Protein AF-0000000077474160 (afdb_homodimer)

InterPro domains:
  IPR011576 Pyridoxamine 5'-phosphate oxidase, N-terminal [PF01243] (9-134)
  IPR012349 FMN-binding split barrel [G3DSA:2.30.110.10] (3-133)

Organism: Curvularia clavata (NCBI:txid95742)

Structure (mmCIF, N/CA/C/O backbone):
data_AF-0000000077474160-model_v1
#
loop_
_entity.id
_entity.type
_entity.pdbx_description
1 polymer "Pyridoxamine 5'-phosphate oxidase N-terminal domain-containing protein"
#
loop_
_atom_site.group_PDB
_atom_site.id
_atom_site.type_symbol
_atom_site.label_atom_id
_atom_site.label_alt_id
_atom_site.label_comp_id
_atom_site.label_asym_id
_atom_site.label_entity_id
_atom_site.label_seq_id
_atom_site.pdbx_PDB_ins_code
_atom_site.Cartn_x
_atom_site.Cartn_y
_atom_site.Cartn_z
_atom_site.occupancy
_atom_site.B_iso_or_equiv
_atom_site.auth_seq_id
_atom_site.auth_comp_id
_atom_site.auth_asym_id
_atom_site.auth_atom_id
_atom_site.pdbx_PDB_model_num
ATOM 1 N N . MET A 1 1 ? 7.645 19 -8.789 1 63.34 1 MET A N 1
ATOM 2 C CA . MET A 1 1 ? 6.227 18.875 -8.461 1 63.34 1 MET A CA 1
ATOM 3 C C . MET A 1 1 ? 5.629 17.625 -9.086 1 63.34 1 MET A C 1
ATOM 5 O O . MET A 1 1 ? 6.117 17.141 -10.109 1 63.34 1 MET A O 1
ATOM 9 N N . GLY A 1 2 ? 4.809 16.859 -8.352 1 84.44 2 GLY A N 1
ATOM 10 C CA . GLY A 1 2 ? 4.121 15.688 -8.875 1 84.44 2 GLY A CA 1
ATOM 11 C C . GLY A 1 2 ? 3.24 16 -10.07 1 84.44 2 GLY A C 1
ATOM 12 O O . GLY A 1 2 ? 2.713 17.109 -10.18 1 84.44 2 GLY A O 1
ATOM 13 N N . VAL A 1 3 ? 3.27 15.289 -11.133 1 92.38 3 VAL A N 1
ATOM 14 C CA . VAL A 1 3 ? 2.432 15.414 -12.32 1 92.38 3 VAL A CA 1
ATOM 15 C C . VAL A 1 3 ? 1.551 14.172 -12.461 1 92.38 3 VAL A C 1
ATOM 17 O O . VAL A 1 3 ? 1.982 13.055 -12.156 1 92.38 3 VAL A O 1
ATOM 20 N N . TYR A 1 4 ? 0.297 14.391 -12.93 1 96.75 4 TYR A N 1
ATOM 21 C CA . TYR A 1 4 ? -0.654 13.305 -13.141 1 96.75 4 TYR A CA 1
ATOM 22 C C . TYR A 1 4 ? -1.046 13.203 -14.609 1 96.75 4 TYR A C 1
ATOM 24 O O . TYR A 1 4 ? -1.162 14.219 -15.305 1 96.75 4 TYR A O 1
ATOM 32 N N . TYR A 1 5 ? -1.288 12.016 -15.039 1 97.38 5 TYR A N 1
ATOM 33 C CA . TYR A 1 5 ? -1.675 11.656 -16.406 1 97.38 5 TYR A CA 1
ATOM 34 C C . TYR A 1 5 ? -2.816 10.648 -16.406 1 97.38 5 TYR A C 1
ATOM 36 O O . TYR A 1 5 ? -2.945 9.852 -15.469 1 97.38 5 TYR A O 1
ATOM 44 N N . GLU A 1 6 ? -3.598 10.625 -17.5 1 97.44 6 GLU A N 1
ATOM 45 C CA . GLU A 1 6 ? -4.648 9.617 -17.625 1 97.44 6 GLU A CA 1
ATOM 46 C C . GLU A 1 6 ? -4.078 8.289 -18.125 1 97.44 6 GLU A C 1
ATOM 48 O O . GLU A 1 6 ? -4.754 7.262 -18.062 1 97.44 6 GLU A O 1
ATOM 53 N N . THR A 1 7 ? -2.859 8.414 -18.672 1 98.31 7 THR A N 1
ATOM 54 C CA . THR A 1 7 ? -2.158 7.254 -19.203 1 98.31 7 THR A CA 1
ATOM 55 C C . THR A 1 7 ? -0.722 7.203 -18.688 1 98.31 7 THR A C 1
ATOM 57 O O . THR A 1 7 ? -0.25 8.148 -18.062 1 98.31 7 THR A O 1
ATOM 60 N N . ILE A 1 8 ? -0.056 6.07 -18.906 1 98.69 8 ILE A N 1
ATOM 61 C CA . ILE A 1 8 ? 1.376 6.012 -18.625 1 98.69 8 ILE A CA 1
ATOM 62 C C . ILE A 1 8 ? 2.139 6.758 -19.719 1 98.69 8 ILE A C 1
ATOM 64 O O . ILE A 1 8 ? 2.143 6.336 -20.891 1 98.69 8 ILE A O 1
ATOM 68 N N . PRO A 1 9 ? 2.809 7.816 -19.375 1 97.88 9 PRO A N 1
ATOM 69 C CA . PRO A 1 9 ? 3.566 8.531 -20.406 1 97.88 9 PRO A CA 1
ATOM 70 C C . PRO A 1 9 ? 4.742 7.723 -20.938 1 97.88 9 PRO A C 1
ATOM 72 O O . PRO A 1 9 ? 5.406 7.012 -20.188 1 97.88 9 PRO A O 1
ATOM 75 N N . ASP A 1 10 ? 5.012 7.93 -22.203 1 97.62 10 ASP A N 1
ATOM 76 C CA . ASP A 1 10 ? 6.133 7.246 -22.844 1 97.62 10 ASP A CA 1
ATOM 77 C C . ASP A 1 10 ? 7.445 7.547 -22.125 1 97.62 10 ASP A C 1
ATOM 79 O O . ASP A 1 10 ? 8.328 6.691 -22.047 1 97.62 10 ASP A O 1
ATOM 83 N N . SER A 1 11 ? 7.539 8.711 -21.641 1 96.88 11 SER A N 1
ATOM 84 C CA . SER A 1 11 ? 8.766 9.18 -21 1 96.88 11 SER A CA 1
ATOM 85 C C . SER A 1 11 ? 9.07 8.383 -19.734 1 96.88 11 SER A C 1
ATOM 87 O O . SER A 1 11 ? 10.203 8.398 -19.234 1 96.88 11 SER A O 1
ATOM 89 N N . LEU A 1 12 ? 8.062 7.652 -19.219 1 98.06 12 LEU A N 1
ATOM 90 C CA . LEU A 1 12 ? 8.25 6.934 -17.953 1 98.06 12 LEU A CA 1
ATOM 91 C C . LEU A 1 12 ? 8.523 5.457 -18.203 1 98.06 12 LEU A C 1
ATOM 93 O O . LEU A 1 12 ? 8.977 4.738 -17.312 1 98.06 12 LEU A O 1
ATOM 97 N N . VAL A 1 13 ? 8.219 4.949 -19.375 1 98.62 13 VAL A N 1
ATOM 98 C CA . VAL A 1 13 ? 8.188 3.518 -19.656 1 98.62 13 VAL A CA 1
ATOM 99 C C . VAL A 1 13 ? 9.586 2.924 -19.453 1 98.62 13 VAL A C 1
ATOM 101 O O . VAL A 1 13 ? 9.742 1.913 -18.766 1 98.62 13 VAL A O 1
ATOM 104 N N . SER A 1 14 ? 10.625 3.531 -20.047 1 98.19 14 SER A N 1
ATOM 105 C CA . SER A 1 14 ? 11.984 3.012 -19.922 1 98.19 14 SER A CA 1
ATOM 106 C C . SER A 1 14 ? 12.445 3.002 -18.469 1 98.19 14 SER A C 1
ATOM 108 O O . SER A 1 14 ? 13.125 2.072 -18.047 1 98.19 14 SER A O 1
ATOM 110 N N . TRP A 1 15 ? 12.141 4.051 -17.75 1 98.31 15 TRP A N 1
ATOM 111 C CA . TRP A 1 15 ? 12.516 4.125 -16.344 1 98.31 15 TRP A CA 1
ATOM 112 C C . TRP A 1 15 ? 11.82 3.031 -15.539 1 98.31 15 TRP A C 1
ATOM 114 O O . TRP A 1 15 ? 12.445 2.371 -14.711 1 98.31 15 TRP A O 1
ATOM 124 N N . ILE A 1 16 ? 10.531 2.822 -15.789 1 98.69 16 ILE A N 1
ATOM 125 C CA . ILE A 1 16 ? 9.766 1.776 -15.125 1 98.69 16 ILE A CA 1
ATOM 126 C C . ILE A 1 16 ? 10.422 0.42 -15.359 1 98.69 16 ILE A C 1
ATOM 128 O O . ILE A 1 16 ? 10.656 -0.34 -14.422 1 98.69 16 ILE A O 1
ATOM 132 N N . HIS A 1 17 ? 10.797 0.172 -16.547 1 98.44 17 HIS A N 1
ATOM 133 C CA . HIS A 1 17 ? 11.352 -1.12 -16.938 1 98.44 17 HIS A CA 1
ATOM 134 C C . HIS A 1 17 ? 12.727 -1.331 -16.312 1 98.44 17 HIS A C 1
ATOM 136 O O . HIS A 1 17 ? 13.203 -2.465 -16.219 1 98.44 17 HIS A O 1
ATOM 142 N N . SER A 1 18 ? 13.375 -0.282 -15.914 1 98.25 18 SER A N 1
ATOM 143 C CA . SER A 1 18 ? 14.719 -0.383 -15.375 1 98.25 18 SER A CA 1
ATOM 144 C C . SER A 1 18 ? 14.695 -0.712 -13.883 1 98.25 18 SER A C 1
ATOM 146 O O . SER A 1 18 ? 15.734 -1.014 -13.289 1 98.25 18 SER A O 1
ATOM 148 N N . GLN A 1 19 ? 13.539 -0.617 -13.273 1 98.44 19 GLN A N 1
ATOM 149 C CA . GLN A 1 19 ? 13.445 -0.897 -11.844 1 98.44 19 GLN A CA 1
ATOM 150 C C . GLN A 1 19 ? 13.539 -2.396 -11.57 1 98.44 19 GLN A C 1
ATOM 152 O O . GLN A 1 19 ? 13.25 -3.213 -12.453 1 98.44 19 GLN A O 1
ATOM 157 N N . HIS A 1 20 ? 13.922 -2.754 -10.289 1 98.44 20 HIS A N 1
ATOM 158 C CA . HIS A 1 20 ? 14.164 -4.152 -9.961 1 98.44 20 HIS A CA 1
ATOM 159 C C . HIS A 1 20 ? 13.078 -4.695 -9.031 1 98.44 20 HIS A C 1
ATOM 161 O O . HIS A 1 20 ? 13.094 -5.875 -8.68 1 98.44 20 HIS A O 1
ATOM 167 N N . MET A 1 21 ? 12.219 -3.779 -8.633 1 98.38 21 MET A N 1
ATOM 168 C CA . MET A 1 21 ? 11.086 -4.137 -7.781 1 98.38 21 MET A CA 1
ATOM 169 C C . MET A 1 21 ? 10.031 -3.033 -7.789 1 98.38 21 MET A C 1
ATOM 171 O O . MET A 1 21 ? 10.289 -1.925 -8.266 1 98.38 21 MET A O 1
ATOM 175 N N . PHE A 1 22 ? 8.922 -3.307 -7.332 1 98.75 22 PHE A N 1
ATOM 176 C CA . PHE A 1 22 ? 7.809 -2.377 -7.152 1 98.75 22 PHE A CA 1
ATOM 177 C C . PHE A 1 22 ? 6.879 -2.855 -6.043 1 98.75 22 PHE A C 1
ATOM 179 O O . PHE A 1 22 ? 7.129 -3.887 -5.418 1 98.75 22 PHE A O 1
ATOM 186 N N . TRP A 1 23 ? 5.887 -2.057 -5.688 1 98.81 23 TRP A N 1
ATOM 187 C CA . TRP A 1 23 ? 4.941 -2.373 -4.625 1 98.81 23 TRP A CA 1
ATOM 188 C C . TRP A 1 23 ? 3.506 -2.301 -5.133 1 98.81 23 TRP A C 1
ATOM 190 O O . TRP A 1 23 ? 3.17 -1.431 -5.941 1 98.81 23 TRP A O 1
ATOM 200 N N . VAL A 1 24 ? 2.713 -3.188 -4.656 1 98.88 24 VAL A N 1
ATOM 201 C CA . VAL A 1 24 ? 1.302 -3.248 -5.02 1 98.88 24 VAL A CA 1
ATOM 202 C C . VAL A 1 24 ? 0.438 -3.004 -3.785 1 98.88 24 VAL A C 1
ATOM 204 O O . VAL A 1 24 ? 0.653 -3.619 -2.738 1 98.88 24 VAL A O 1
ATOM 207 N N . GLY A 1 25 ? -0.486 -2.068 -3.895 1 98.88 25 GLY A N 1
ATOM 208 C CA . GLY A 1 25 ? -1.476 -1.815 -2.859 1 98.88 25 GLY A CA 1
ATOM 209 C C . GLY A 1 25 ? -2.889 -2.168 -3.287 1 98.88 25 GLY A C 1
ATOM 210 O O . GLY A 1 25 ? -3.287 -1.892 -4.418 1 98.88 25 GLY A O 1
ATOM 211 N N . THR A 1 26 ? -3.633 -2.834 -2.426 1 98.94 26 THR A N 1
ATOM 212 C CA . THR A 1 26 ? -5.047 -3.148 -2.607 1 98.94 26 THR A CA 1
ATOM 213 C C . THR A 1 26 ? -5.793 -3.074 -1.277 1 98.94 26 THR A C 1
ATOM 215 O O . THR A 1 26 ? -5.172 -2.959 -0.218 1 98.94 26 THR A O 1
ATOM 218 N N . ALA A 1 27 ? -7.098 -3.09 -1.37 1 98.81 27 ALA A N 1
ATOM 219 C CA . ALA A 1 27 ? -7.918 -3.066 -0.161 1 98.81 27 ALA A CA 1
ATOM 220 C C . ALA A 1 27 ? -9.297 -3.67 -0.42 1 98.81 27 ALA A C 1
ATOM 222 O O . ALA A 1 27 ? -9.852 -3.52 -1.51 1 98.81 27 ALA A O 1
ATOM 223 N N . PRO A 1 28 ? -9.844 -4.383 0.612 1 98.44 28 PRO A N 1
ATOM 224 C CA . PRO A 1 28 ? -11.25 -4.758 0.493 1 98.44 28 PRO A CA 1
ATOM 225 C C . PRO A 1 28 ? -12.188 -3.549 0.463 1 98.44 28 PRO A C 1
ATOM 227 O O . PRO A 1 28 ? -11.797 -2.455 0.88 1 98.44 28 PRO A O 1
ATOM 230 N N . LEU A 1 29 ? -13.359 -3.762 0.019 1 96.81 29 LEU A N 1
ATOM 231 C CA . LEU A 1 29 ? -14.367 -2.709 0.01 1 96.81 29 LEU A CA 1
ATOM 232 C C . LEU A 1 29 ? -14.828 -2.383 1.428 1 96.81 29 LEU A C 1
ATOM 234 O O . LEU A 1 29 ? -15.148 -1.23 1.731 1 96.81 29 LEU A O 1
ATOM 238 N N . SER A 1 30 ? -14.836 -3.402 2.275 1 95.44 30 SER A N 1
ATOM 239 C CA . SER A 1 30 ? -15.297 -3.209 3.646 1 95.44 30 SER A CA 1
ATOM 240 C C . SER A 1 30 ? -14.398 -2.234 4.398 1 95.44 30 SER A C 1
ATOM 242 O O . SER A 1 30 ? -13.172 -2.367 4.375 1 95.44 30 SER A O 1
ATOM 244 N N . GLY A 1 31 ? -14.977 -1.292 5.082 1 94.69 31 GLY A N 1
ATOM 245 C CA . GLY A 1 31 ? -14.234 -0.353 5.906 1 94.69 31 GLY A CA 1
ATOM 246 C C . GLY A 1 31 ? -13.539 -1.014 7.078 1 94.69 31 GLY A C 1
ATOM 247 O O . GLY A 1 31 ? -12.664 -0.408 7.711 1 94.69 31 GLY A O 1
ATOM 248 N N . GLN A 1 32 ? -13.844 -2.244 7.332 1 94.31 32 GLN A N 1
ATOM 249 C CA . GLN A 1 32 ? -13.219 -2.986 8.422 1 94.31 32 GLN A CA 1
ATOM 250 C C . GLN A 1 32 ? -12.117 -3.908 7.891 1 94.31 32 GLN A C 1
ATOM 252 O O . GLN A 1 32 ? -11.43 -4.566 8.672 1 94.31 32 GLN A O 1
ATOM 257 N N . GLY A 1 33 ? -12.07 -3.988 6.598 1 97.19 33 GLY A N 1
ATOM 258 C CA . GLY A 1 33 ? -11.031 -4.812 5.996 1 97.19 33 GLY A CA 1
ATOM 259 C C . GLY A 1 33 ? -9.641 -4.211 6.121 1 97.19 33 GLY A C 1
ATOM 260 O O . GLY A 1 33 ? -9.5 -3.039 6.48 1 97.19 33 GLY A O 1
ATOM 261 N N . HIS A 1 34 ? -8.648 -4.957 5.801 1 98.62 34 HIS A N 1
ATOM 262 C CA . HIS A 1 34 ? -7.27 -4.535 6.031 1 98.62 34 HIS A CA 1
ATOM 263 C C . HIS A 1 34 ? -6.582 -4.164 4.723 1 98.62 34 HIS A C 1
ATOM 265 O O . HIS A 1 34 ? -6.684 -4.895 3.734 1 98.62 34 HIS A O 1
ATOM 271 N N . ILE A 1 35 ? -5.84 -3.043 4.785 1 98.81 35 ILE A N 1
ATOM 272 C CA . ILE A 1 35 ? -5.062 -2.57 3.645 1 98.81 35 ILE A CA 1
ATOM 273 C C . ILE A 1 35 ? -3.922 -3.543 3.357 1 98.81 35 ILE A C 1
ATOM 275 O O . ILE A 1 35 ? -3.277 -4.043 4.281 1 98.81 35 ILE A O 1
ATOM 279 N N . ASN A 1 36 ? -3.693 -3.785 2.064 1 98.69 36 ASN A N 1
ATOM 280 C CA . ASN A 1 36 ? -2.598 -4.652 1.648 1 98.69 36 ASN A CA 1
ATOM 281 C C . ASN A 1 36 ? -1.502 -3.871 0.932 1 98.69 36 ASN A C 1
ATOM 283 O O . ASN A 1 36 ? -1.79 -3.037 0.071 1 98.69 36 ASN A O 1
ATOM 287 N N . ILE A 1 37 ? -0.268 -4.066 1.293 1 98.75 37 ILE A N 1
ATOM 288 C CA . ILE A 1 37 ? 0.912 -3.682 0.525 1 98.75 37 ILE A CA 1
ATOM 289 C C . ILE A 1 37 ? 1.779 -4.91 0.261 1 98.75 37 ILE A C 1
ATOM 291 O O . ILE A 1 37 ? 2.117 -5.652 1.188 1 98.75 37 ILE A O 1
ATOM 295 N N . SER A 1 38 ? 2.168 -5.102 -0.943 1 98 38 SER A N 1
ATOM 296 C CA . SER A 1 38 ? 2.975 -6.254 -1.322 1 98 38 SER A CA 1
ATOM 297 C C . SER A 1 38 ? 4.168 -5.84 -2.178 1 98 38 SER A C 1
ATOM 299 O O . SER A 1 38 ? 3.994 -5.277 -3.262 1 98 38 SER A O 1
ATOM 301 N N . PRO A 1 39 ? 5.336 -6.152 -1.706 1 97.81 39 PRO A N 1
ATOM 302 C CA . PRO A 1 39 ? 6.496 -5.914 -2.564 1 97.81 39 PRO A CA 1
ATOM 303 C C . PRO A 1 39 ? 6.684 -7.004 -3.619 1 97.81 39 PRO A C 1
ATOM 305 O O . PRO A 1 39 ? 6.457 -8.188 -3.34 1 97.81 39 PRO A O 1
ATOM 308 N N . LYS A 1 40 ? 6.992 -6.594 -4.809 1 97.19 40 LYS A N 1
ATOM 309 C CA . LYS A 1 40 ? 7.25 -7.492 -5.934 1 97.19 40 LYS A CA 1
ATOM 310 C C . LYS A 1 40 ? 8.672 -7.316 -6.461 1 97.19 40 LYS A C 1
ATOM 312 O O . LYS A 1 40 ? 9.031 -6.242 -6.945 1 97.19 40 LYS A O 1
ATOM 317 N N . GLY A 1 41 ? 9.438 -8.367 -6.336 1 96.44 41 GLY A N 1
ATOM 318 C CA . GLY A 1 41 ? 10.773 -8.336 -6.895 1 96.44 41 GLY A CA 1
ATOM 319 C C . GLY A 1 41 ? 10.891 -9.07 -8.219 1 96.44 41 GLY A C 1
ATOM 320 O O . GLY A 1 41 ? 10.094 -9.961 -8.508 1 96.44 41 GLY A O 1
ATOM 321 N N . GLY A 1 42 ? 11.922 -8.68 -9.016 1 94.75 42 GLY A N 1
ATOM 322 C CA . GLY A 1 42 ? 12.148 -9.297 -10.312 1 94.75 42 GLY A CA 1
ATOM 323 C C . GLY A 1 42 ? 11.797 -8.398 -11.477 1 94.75 42 GLY A C 1
ATOM 324 O O . GLY A 1 42 ? 11.484 -7.215 -11.281 1 94.75 42 GLY A O 1
ATOM 325 N N . GLN A 1 43 ? 11.797 -8.938 -12.672 1 93.69 43 GLN A N 1
ATOM 326 C CA . GLN A 1 43 ? 11.633 -8.125 -13.875 1 93.69 43 GLN A CA 1
ATOM 327 C C . GLN A 1 43 ? 10.445 -8.602 -14.703 1 93.69 43 GLN A C 1
ATOM 329 O O . GLN A 1 43 ? 10.305 -8.234 -15.867 1 93.69 43 GLN A O 1
ATOM 334 N N . GLN A 1 44 ? 9.664 -9.391 -14.109 1 94.88 44 GLN A N 1
ATOM 335 C CA . GLN A 1 44 ? 8.523 -9.93 -14.844 1 94.88 44 GLN A CA 1
ATOM 336 C C . GLN A 1 44 ? 7.32 -8.992 -14.742 1 94.88 44 GLN A C 1
ATOM 338 O O . GLN A 1 44 ? 6.285 -9.367 -14.188 1 94.88 44 GLN A O 1
ATOM 343 N N . PHE A 1 45 ? 7.438 -7.848 -15.289 1 98.06 45 PHE A N 1
ATOM 344 C CA . PHE A 1 45 ? 6.41 -6.82 -15.406 1 98.06 45 PHE A CA 1
ATOM 345 C C . PHE A 1 45 ? 6.668 -5.93 -16.609 1 98.06 45 PHE A C 1
ATOM 347 O O . PHE A 1 45 ? 7.742 -5.992 -17.219 1 98.06 45 PHE A O 1
ATOM 354 N N . GLY A 1 46 ? 5.598 -5.145 -16.922 1 98.25 46 GLY A N 1
ATOM 355 C CA . GLY A 1 46 ? 5.852 -4.234 -18.031 1 98.25 46 GLY A CA 1
ATOM 356 C C . GLY A 1 46 ? 4.633 -3.422 -18.422 1 98.25 46 GLY A C 1
ATOM 357 O O . GLY A 1 46 ? 3.539 -3.635 -17.891 1 98.25 46 GLY A O 1
ATOM 358 N N . VAL A 1 47 ? 4.934 -2.471 -19.266 1 98.62 47 VAL A N 1
ATOM 359 C CA . VAL A 1 47 ? 3.924 -1.642 -19.922 1 98.62 47 VAL A CA 1
ATOM 360 C C . VAL A 1 47 ? 3.693 -2.131 -21.344 1 98.62 47 VAL A C 1
ATOM 362 O O . VAL A 1 47 ? 4.609 -2.111 -22.172 1 98.62 47 VAL A O 1
ATOM 365 N N . ILE A 1 48 ? 2.492 -2.611 -21.625 1 97.31 48 ILE A N 1
ATOM 366 C CA . ILE A 1 48 ? 2.152 -3.129 -22.953 1 97.31 48 ILE A CA 1
ATOM 367 C C . ILE A 1 48 ? 1.775 -1.977 -23.875 1 97.31 48 ILE A C 1
ATOM 369 O O . ILE A 1 48 ? 2.191 -1.942 -25.031 1 97.31 48 ILE A O 1
ATOM 373 N N . ASP A 1 49 ? 0.977 -1.09 -23.406 1 97.56 49 ASP A N 1
ATOM 374 C CA . ASP A 1 49 ? 0.582 0.169 -24.031 1 97.56 49 ASP A CA 1
ATOM 375 C C . ASP A 1 49 ? 0.243 1.222 -22.984 1 97.56 49 ASP A C 1
ATOM 377 O O . ASP A 1 49 ? 0.367 0.97 -21.781 1 97.56 49 ASP A O 1
ATOM 381 N N . GLU A 1 50 ? -0.178 2.363 -23.375 1 98.12 50 GLU A N 1
ATOM 382 C CA . GLU A 1 50 ? -0.266 3.506 -22.469 1 98.12 50 GLU A CA 1
ATOM 383 C C . GLU A 1 50 ? -1.343 3.291 -21.422 1 98.12 50 GLU A C 1
ATOM 385 O O . GLU A 1 50 ? -1.411 4.031 -20.438 1 98.12 50 GLU A O 1
ATOM 390 N N . ARG A 1 51 ? -2.189 2.232 -21.516 1 98.62 51 ARG A N 1
ATOM 391 C CA . ARG A 1 51 ? -3.273 2.008 -20.562 1 98.62 51 ARG A CA 1
ATOM 392 C C . ARG A 1 51 ? -3.207 0.6 -19.969 1 98.62 51 ARG A C 1
ATOM 394 O O . ARG A 1 51 ? -4.156 0.142 -19.344 1 98.62 51 ARG A O 1
ATOM 401 N N . THR A 1 52 ? -2.131 -0.107 -20.219 1 98.75 52 THR A N 1
ATOM 402 C CA . THR A 1 52 ? -2.064 -1.487 -19.75 1 98.75 52 THR A CA 1
ATOM 403 C C . THR A 1 52 ? -0.712 -1.774 -19.109 1 98.75 52 THR A C 1
ATOM 405 O O . THR A 1 52 ? 0.322 -1.735 -19.766 1 98.75 52 THR A O 1
ATOM 408 N N . PHE A 1 53 ? -0.685 -1.986 -17.891 1 98.88 53 PHE A N 1
ATOM 409 C CA . PHE A 1 53 ? 0.447 -2.506 -17.141 1 98.88 53 PHE A CA 1
ATOM 410 C C . PHE A 1 53 ? 0.201 -3.951 -16.719 1 98.88 53 PHE A C 1
ATOM 412 O O . PHE A 1 53 ? -0.943 -4.348 -16.484 1 98.88 53 PHE A O 1
ATOM 419 N N . TRP A 1 54 ? 1.219 -4.758 -16.688 1 98.88 54 TRP A N 1
ATOM 420 C CA . TRP A 1 54 ? 1.082 -6.137 -16.219 1 98.88 54 TRP A CA 1
ATOM 421 C C . TRP A 1 54 ? 2.25 -6.531 -15.328 1 98.88 54 TRP A C 1
ATOM 423 O O . TRP A 1 54 ? 3.328 -5.934 -15.406 1 98.88 54 TRP A O 1
ATOM 433 N N . TYR A 1 55 ? 2.057 -7.5 -14.422 1 98.56 55 TYR A N 1
ATOM 434 C CA . TYR A 1 55 ? 3.145 -8.141 -13.688 1 98.56 55 TYR A CA 1
ATOM 435 C C . TYR A 1 55 ? 2.809 -9.586 -13.367 1 98.56 55 TYR A C 1
ATOM 437 O O . TYR A 1 55 ? 1.635 -9.969 -13.328 1 98.56 55 TYR A O 1
ATOM 445 N N . MET A 1 56 ? 3.826 -10.359 -13.195 1 97.31 56 MET A N 1
ATOM 446 C CA . MET A 1 56 ? 3.672 -11.75 -12.789 1 97.31 56 MET A CA 1
ATOM 447 C C . MET A 1 56 ? 3.527 -11.859 -11.273 1 97.31 56 MET A C 1
ATOM 449 O O . MET A 1 56 ? 4.367 -11.352 -10.531 1 97.31 56 MET A O 1
ATOM 453 N N . ASP A 1 57 ? 2.422 -12.438 -10.828 1 96.88 57 ASP A N 1
ATOM 454 C CA . ASP A 1 57 ? 2.217 -12.734 -9.414 1 96.88 57 ASP A CA 1
ATOM 455 C C . ASP A 1 57 ? 2.738 -14.125 -9.062 1 96.88 57 ASP A C 1
ATOM 457 O O . ASP A 1 57 ? 2.105 -15.133 -9.391 1 96.88 57 ASP A O 1
ATOM 461 N N . MET A 1 58 ? 3.818 -14.125 -8.32 1 94 58 MET A N 1
ATOM 462 C CA . MET A 1 58 ? 4.418 -15.391 -7.902 1 94 58 MET A CA 1
ATOM 463 C C . MET A 1 58 ? 3.725 -15.93 -6.656 1 94 58 MET A C 1
ATOM 465 O O . MET A 1 58 ? 3.084 -15.18 -5.922 1 94 58 MET A O 1
ATOM 469 N N . THR A 1 59 ? 3.861 -17.203 -6.52 1 93.25 59 THR A N 1
ATOM 470 C CA . THR A 1 59 ? 3.273 -17.828 -5.344 1 93.25 59 THR A CA 1
ATOM 471 C C . THR A 1 59 ? 3.947 -17.344 -4.066 1 93.25 59 THR A C 1
ATOM 473 O O . THR A 1 59 ? 5.172 -17.234 -4.012 1 93.25 59 THR A O 1
ATOM 476 N N . GLY A 1 60 ? 3.152 -16.938 -3.131 1 87.69 60 GLY A N 1
ATOM 477 C CA . GLY A 1 60 ? 3.619 -16.547 -1.811 1 87.69 60 GLY A CA 1
ATOM 478 C C . GLY A 1 60 ? 2.689 -16.984 -0.694 1 87.69 60 GLY A C 1
ATOM 479 O O . GLY A 1 60 ? 1.801 -17.812 -0.908 1 87.69 60 GLY A O 1
ATOM 480 N N . SER A 1 61 ? 3.012 -16.5 0.483 1 85.38 61 SER A N 1
ATOM 481 C CA . SER A 1 61 ? 2.254 -16.906 1.662 1 85.38 61 SER A CA 1
ATOM 482 C C . SER A 1 61 ? 0.903 -16.203 1.722 1 85.38 61 SER A C 1
ATOM 484 O O . SER A 1 61 ? -0.055 -16.734 2.287 1 85.38 61 SER A O 1
ATOM 486 N N . GLY A 1 62 ? 0.771 -15.062 1.214 1 90.94 62 GLY A N 1
ATOM 487 C CA . GLY A 1 62 ? -0.479 -14.312 1.23 1 90.94 62 GLY A CA 1
ATOM 488 C C . GLY A 1 62 ? -1.154 -14.258 -0.126 1 90.94 62 GLY A C 1
ATOM 489 O O . GLY A 1 62 ? -0.544 -14.586 -1.146 1 90.94 62 GLY A O 1
ATOM 490 N N . VAL A 1 63 ? -2.43 -13.867 -0.136 1 96.81 63 VAL A N 1
ATOM 491 C CA . VAL A 1 63 ? -3.201 -13.844 -1.374 1 96.81 63 VAL A CA 1
ATOM 492 C C . VAL A 1 63 ? -4.102 -12.609 -1.397 1 96.81 63 VAL A C 1
ATOM 494 O O . VAL A 1 63 ? -5.129 -12.594 -2.076 1 96.81 63 VAL A O 1
ATOM 497 N N . GLU A 1 64 ? -3.719 -11.594 -0.69 1 98.06 64 GLU A N 1
ATOM 498 C CA . GLU A 1 64 ? -4.574 -10.43 -0.467 1 98.06 64 GLU A CA 1
ATOM 499 C C . GLU A 1 64 ? -4.93 -9.742 -1.782 1 98.06 64 GLU A C 1
ATOM 501 O O . GLU A 1 64 ? -6.09 -9.406 -2.02 1 98.06 64 GLU A O 1
ATOM 506 N N . THR A 1 65 ? -3.947 -9.547 -2.682 1 98.69 65 THR A N 1
ATOM 507 C CA . THR A 1 65 ? -4.203 -8.844 -3.938 1 98.69 65 THR A CA 1
ATOM 508 C C . THR A 1 65 ? -5.258 -9.578 -4.758 1 98.69 65 THR A C 1
ATOM 510 O O . THR A 1 65 ? -6.242 -8.977 -5.191 1 98.69 65 THR A O 1
ATOM 513 N N . HIS A 1 66 ? -5.113 -10.898 -4.906 1 98.44 66 HIS A N 1
ATOM 514 C CA . HIS A 1 66 ? -6.105 -11.688 -5.629 1 98.44 66 HIS A CA 1
ATOM 515 C C . HIS A 1 66 ? -7.496 -11.5 -5.027 1 98.44 66 HIS A C 1
ATOM 517 O O . HIS A 1 66 ? -8.469 -11.297 -5.758 1 98.44 66 HIS A O 1
ATOM 523 N N . ALA A 1 67 ? -7.523 -11.633 -3.725 1 98.69 67 ALA A N 1
ATOM 524 C CA . ALA A 1 67 ? -8.812 -11.586 -3.037 1 98.69 67 ALA A CA 1
ATOM 525 C C . ALA A 1 67 ? -9.516 -10.258 -3.283 1 98.69 67 ALA A C 1
ATOM 527 O O . ALA A 1 67 ? -10.711 -10.227 -3.572 1 98.69 67 ALA A O 1
ATOM 528 N N . HIS A 1 68 ? -8.797 -9.195 -3.15 1 98.88 68 HIS A N 1
ATOM 529 C CA . HIS A 1 68 ? -9.383 -7.871 -3.342 1 98.88 68 HIS A CA 1
ATOM 530 C C . HIS A 1 68 ? -9.805 -7.66 -4.793 1 98.88 68 HIS A C 1
ATOM 532 O O . HIS A 1 68 ? -10.836 -7.047 -5.059 1 98.88 68 HIS A O 1
ATOM 538 N N . LEU A 1 69 ? -9 -8.125 -5.719 1 98.81 69 LEU A N 1
ATOM 539 C CA . LEU A 1 69 ? -9.289 -7.938 -7.137 1 98.81 69 LEU A CA 1
ATOM 540 C C . LEU A 1 69 ? -10.477 -8.789 -7.57 1 98.81 69 LEU A C 1
ATOM 542 O O . LEU A 1 69 ? -11.203 -8.43 -8.492 1 98.81 69 LEU A O 1
ATOM 546 N N . HIS A 1 70 ? -10.695 -9.914 -6.891 1 98.62 70 HIS A N 1
ATOM 547 C CA . HIS A 1 70 ? -11.812 -10.805 -7.207 1 98.62 70 HIS A CA 1
ATOM 548 C C . HIS A 1 70 ? -13.102 -10.328 -6.555 1 98.62 70 HIS A C 1
ATOM 550 O O . HIS A 1 70 ? -14.188 -10.773 -6.918 1 98.62 70 HIS A O 1
ATOM 556 N N . GLU A 1 71 ? -12.953 -9.484 -5.543 1 98.38 71 GLU A N 1
ATOM 557 C CA . GLU A 1 71 ? -14.141 -9.023 -4.828 1 98.38 71 GLU A CA 1
ATOM 558 C C . GLU A 1 71 ? -15.094 -8.273 -5.762 1 98.38 71 GLU A C 1
ATOM 560 O O . GLU A 1 71 ? -14.688 -7.332 -6.441 1 98.38 71 GLU A O 1
ATOM 565 N N . LYS A 1 72 ? -16.328 -8.734 -5.746 1 96.94 72 LYS A N 1
ATOM 566 C CA . LYS A 1 72 ? -17.312 -8.125 -6.633 1 96.94 72 LYS A CA 1
ATOM 567 C C . LYS A 1 72 ? -17.422 -6.625 -6.395 1 96.94 72 LYS A C 1
ATOM 569 O O . LYS A 1 72 ? -17.594 -6.18 -5.258 1 96.94 72 LYS A O 1
ATOM 574 N N . GLY A 1 73 ? -17.312 -5.824 -7.426 1 96.62 73 GLY A N 1
ATOM 575 C CA . GLY A 1 73 ? -17.422 -4.379 -7.355 1 96.62 73 GLY A CA 1
ATOM 576 C C . GLY A 1 73 ? -16.109 -3.701 -6.988 1 96.62 73 GLY A C 1
ATOM 577 O O . GLY A 1 73 ? -16.062 -2.475 -6.871 1 96.62 73 GLY A O 1
ATOM 578 N N . ASN A 1 74 ? -15.125 -4.477 -6.793 1 98.19 74 ASN A N 1
ATOM 579 C CA . ASN A 1 74 ? -13.812 -3.943 -6.449 1 98.19 74 ASN A CA 1
ATOM 580 C C . ASN A 1 74 ? -12.859 -3.996 -7.637 1 98.19 74 ASN A C 1
ATOM 582 O O . ASN A 1 74 ? -13.25 -3.717 -8.773 1 98.19 74 ASN A O 1
ATOM 586 N N . GLY A 1 75 ? -11.57 -4.234 -7.434 1 98.62 75 GLY A N 1
ATOM 587 C CA . GLY A 1 75 ? -10.555 -4.277 -8.477 1 98.62 75 GLY A CA 1
ATOM 588 C C . GLY A 1 75 ? -9.539 -3.158 -8.367 1 98.62 75 GLY A C 1
ATOM 589 O O . GLY A 1 75 ? -8.633 -3.051 -9.203 1 98.62 75 GLY A O 1
ATOM 590 N N . ARG A 1 76 ? -9.688 -2.352 -7.332 1 98.75 76 ARG A N 1
ATOM 591 C CA . ARG A 1 76 ? -8.789 -1.21 -7.176 1 98.75 76 ARG A CA 1
ATOM 592 C C . ARG A 1 76 ? -7.363 -1.669 -6.902 1 98.75 76 ARG A C 1
ATOM 594 O O . ARG A 1 76 ? -7.137 -2.574 -6.098 1 98.75 76 ARG A O 1
ATOM 601 N N . ILE A 1 77 ? -6.457 -1.096 -7.57 1 98.94 77 ILE A N 1
ATOM 602 C CA . ILE A 1 77 ? -5.055 -1.452 -7.398 1 98.94 77 ILE A CA 1
ATOM 603 C C . ILE A 1 77 ? -4.18 -0.219 -7.609 1 98.94 77 ILE A C 1
ATOM 605 O O . ILE A 1 77 ? -4.492 0.637 -8.445 1 98.94 77 ILE A O 1
ATOM 609 N N . CYS A 1 78 ? -3.176 -0.047 -6.828 1 98.94 78 CYS A N 1
ATOM 610 C CA . CYS A 1 78 ? -2.092 0.912 -7.008 1 98.94 78 CYS A CA 1
ATOM 611 C C . CYS A 1 78 ? -0.75 0.2 -7.125 1 98.94 78 CYS A C 1
ATOM 613 O O . CYS A 1 78 ? -0.411 -0.641 -6.289 1 98.94 78 CYS A O 1
ATOM 615 N N . VAL A 1 79 ? -0.043 0.456 -8.172 1 98.94 79 VAL A N 1
ATOM 616 C CA . VAL A 1 79 ? 1.333 0.001 -8.344 1 98.94 79 VAL A CA 1
ATOM 617 C C . VAL A 1 79 ? 2.291 1.174 -8.148 1 98.94 79 VAL A C 1
ATOM 619 O O . VAL A 1 79 ? 2.111 2.238 -8.742 1 98.94 79 VAL A O 1
ATOM 622 N N . MET A 1 80 ? 3.324 0.99 -7.32 1 98.94 80 MET A N 1
ATOM 623 C CA . MET A 1 80 ? 4.246 2.088 -7.039 1 98.94 80 MET A CA 1
ATOM 624 C C . MET A 1 80 ? 5.688 1.672 -7.309 1 98.94 80 MET A C 1
ATOM 626 O O . MET A 1 80 ? 6.105 0.582 -6.918 1 98.94 80 MET A O 1
ATOM 630 N N . PHE A 1 81 ? 6.398 2.531 -7.961 1 98.81 81 PHE A N 1
ATOM 631 C CA . PHE A 1 81 ? 7.844 2.432 -8.148 1 98.81 81 PHE A CA 1
ATOM 632 C C . PHE A 1 81 ? 8.562 3.561 -7.422 1 98.81 81 PHE A C 1
ATOM 634 O O . PHE A 1 81 ? 8.047 4.672 -7.324 1 98.81 81 PHE A O 1
ATOM 641 N N . THR A 1 82 ? 9.719 3.256 -6.938 1 98 82 THR A N 1
ATOM 642 C CA . THR A 1 82 ? 10.562 4.266 -6.301 1 98 82 THR A CA 1
ATOM 643 C C . THR A 1 82 ? 11.984 4.207 -6.844 1 98 82 THR A C 1
ATOM 645 O O . THR A 1 82 ? 12.516 3.123 -7.086 1 98 82 THR A O 1
ATOM 648 N N . ALA A 1 83 ? 12.562 5.352 -6.992 1 98.25 83 ALA A N 1
ATOM 649 C CA . ALA A 1 83 ? 13.977 5.414 -7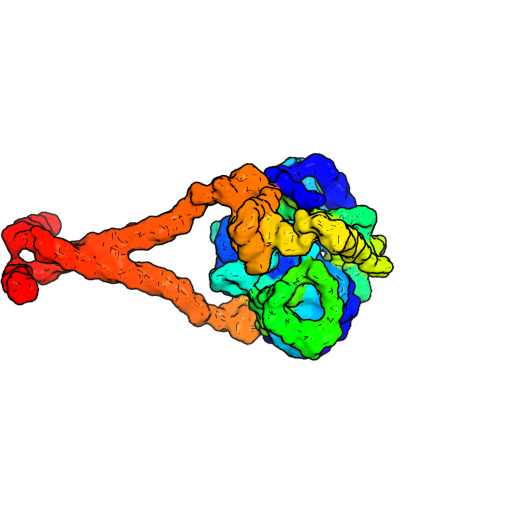.348 1 98.25 83 ALA A CA 1
ATOM 650 C C . ALA A 1 83 ? 14.859 5.203 -6.117 1 98.25 83 ALA A C 1
ATOM 652 O O . ALA A 1 83 ? 14.797 5.977 -5.16 1 98.25 83 ALA A O 1
ATOM 653 N N . PHE A 1 84 ? 15.719 4.203 -6.148 1 98.44 84 PHE A N 1
ATOM 654 C CA . PHE A 1 84 ? 16.688 3.953 -5.09 1 98.44 84 PHE A CA 1
ATOM 655 C C . PHE A 1 84 ? 18.062 4.523 -5.469 1 98.44 84 PHE A C 1
ATOM 657 O O . PHE A 1 84 ? 18.953 4.617 -4.621 1 98.44 84 PHE A O 1
ATOM 664 N N . SER A 1 85 ? 18.219 4.82 -6.723 1 97.75 85 SER A N 1
ATOM 665 C CA . SER A 1 85 ? 19.438 5.445 -7.246 1 97.75 85 SER A CA 1
ATOM 666 C C . SER A 1 85 ? 19.094 6.602 -8.18 1 97.75 85 SER A C 1
ATOM 668 O O . SER A 1 85 ? 17.938 6.762 -8.594 1 97.75 85 SER A O 1
ATOM 670 N N . GLY A 1 86 ? 20.125 7.496 -8.406 1 96.81 86 GLY A N 1
ATOM 671 C CA . GLY A 1 86 ? 19.859 8.633 -9.273 1 96.81 86 GLY A CA 1
ATOM 672 C C . GLY A 1 86 ? 18.922 9.656 -8.641 1 96.81 86 GLY A C 1
ATOM 673 O O . GLY A 1 86 ? 18.766 9.695 -7.422 1 96.81 86 GLY A O 1
ATOM 674 N N . PRO A 1 87 ? 18.312 10.547 -9.469 1 96.25 87 PRO A N 1
ATOM 675 C CA . PRO A 1 87 ? 17.359 11.523 -8.938 1 96.25 87 PRO A CA 1
ATOM 676 C C . PRO A 1 87 ? 16.156 10.875 -8.281 1 96.25 87 PRO A C 1
ATOM 678 O O . PRO A 1 87 ? 15.664 9.844 -8.75 1 96.25 87 PRO A O 1
ATOM 681 N N . PRO A 1 88 ? 15.734 11.469 -7.195 1 96.12 88 PRO A N 1
ATOM 682 C CA . PRO A 1 88 ? 14.547 10.914 -6.547 1 96.12 88 PRO A CA 1
ATOM 683 C C . PRO A 1 88 ? 13.312 10.93 -7.449 1 96.12 88 PRO A C 1
ATOM 685 O O . PRO A 1 88 ? 13.125 11.883 -8.219 1 96.12 88 PRO A O 1
ATOM 688 N N . LYS A 1 89 ? 12.531 9.906 -7.348 1 96.62 89 LYS A N 1
ATOM 689 C CA . LYS A 1 89 ? 11.328 9.758 -8.164 1 96.62 89 LYS A CA 1
ATOM 690 C C . LYS A 1 89 ? 10.422 8.656 -7.609 1 96.62 89 LYS A C 1
ATOM 692 O O . LYS A 1 89 ? 10.898 7.594 -7.211 1 96.62 89 LYS A O 1
ATOM 697 N N . ILE A 1 90 ? 9.172 8.945 -7.539 1 97.94 90 ILE A N 1
ATOM 698 C CA . ILE A 1 90 ? 8.133 7.949 -7.297 1 97.94 90 ILE A CA 1
ATOM 699 C C . ILE A 1 90 ? 7.129 7.961 -8.445 1 97.94 90 ILE A C 1
ATOM 701 O O . ILE A 1 90 ? 6.734 9.023 -8.922 1 97.94 90 ILE A O 1
ATOM 705 N N . VAL A 1 91 ? 6.789 6.855 -8.922 1 98.62 91 VAL A N 1
ATOM 706 C CA . VAL A 1 91 ? 5.723 6.703 -9.906 1 98.62 91 VAL A CA 1
ATOM 707 C C . VAL A 1 91 ? 4.617 5.812 -9.336 1 98.62 91 VAL A C 1
ATOM 709 O O . VAL A 1 91 ? 4.895 4.738 -8.797 1 98.62 91 VAL A O 1
ATOM 712 N N . ARG A 1 92 ? 3.406 6.285 -9.406 1 98.75 92 ARG A N 1
ATOM 713 C CA . ARG A 1 92 ? 2.24 5.488 -9.039 1 98.75 92 ARG A CA 1
ATOM 714 C C . ARG A 1 92 ? 1.316 5.289 -10.234 1 98.75 92 ARG A C 1
ATOM 716 O O . ARG A 1 92 ? 1.094 6.215 -11.016 1 98.75 92 ARG A O 1
ATOM 723 N N . ILE A 1 93 ? 0.864 4.086 -10.359 1 98.94 93 ILE A N 1
ATOM 724 C CA . ILE A 1 93 ? -0.102 3.693 -11.375 1 98.94 93 ILE A CA 1
ATOM 725 C C . ILE A 1 93 ? -1.379 3.186 -10.711 1 98.94 93 ILE A C 1
ATOM 727 O O . ILE A 1 93 ? -1.333 2.277 -9.883 1 98.94 93 ILE A O 1
ATOM 731 N N . TRP A 1 94 ? -2.471 3.828 -11.055 1 98.88 94 TRP A N 1
ATOM 732 C CA . TRP A 1 94 ? -3.77 3.391 -10.547 1 98.88 94 TRP A CA 1
ATOM 733 C C . TRP A 1 94 ? -4.621 2.805 -11.672 1 98.88 94 TRP A C 1
ATOM 735 O O . TRP A 1 94 ? -4.551 3.264 -12.812 1 98.88 94 TRP A O 1
ATOM 745 N N . GLY A 1 95 ? -5.414 1.824 -11.273 1 98.81 95 GLY A N 1
ATOM 746 C CA . GLY A 1 95 ? -6.316 1.215 -12.234 1 98.81 95 GLY A CA 1
ATOM 747 C C . GLY A 1 95 ? -7.156 0.098 -11.648 1 98.81 95 GLY A C 1
ATOM 748 O O . GLY A 1 95 ? -7.445 0.102 -10.445 1 98.81 95 GLY A O 1
ATOM 749 N N . THR A 1 96 ? -7.637 -0.742 -12.57 1 98.81 96 THR A N 1
ATOM 750 C CA . THR A 1 96 ? -8.375 -1.949 -12.211 1 98.81 96 THR A CA 1
ATOM 751 C C . THR A 1 96 ? -7.559 -3.197 -12.539 1 98.81 96 THR A C 1
ATOM 753 O O . THR A 1 96 ? -7.148 -3.393 -13.68 1 98.81 96 THR A O 1
ATOM 756 N N . GLY A 1 97 ? -7.352 -3.982 -11.516 1 98.88 97 GLY A N 1
ATOM 757 C CA . GLY A 1 97 ? -6.57 -5.195 -11.688 1 98.88 97 GLY A CA 1
ATOM 758 C C . GLY A 1 97 ? -7.414 -6.406 -12.039 1 98.88 97 GLY A C 1
ATOM 759 O O . GLY A 1 97 ? -8.523 -6.57 -11.523 1 98.88 97 GLY A O 1
ATOM 760 N N . THR A 1 98 ? -6.93 -7.207 -12.93 1 98.75 98 THR A N 1
ATOM 761 C CA . THR A 1 98 ? -7.555 -8.461 -13.32 1 98.75 98 THR A CA 1
ATOM 762 C C . THR A 1 98 ? -6.539 -9.602 -13.305 1 98.75 98 THR A C 1
ATOM 764 O O . THR A 1 98 ? -5.602 -9.617 -14.109 1 98.75 98 THR A O 1
ATOM 767 N N . PRO A 1 99 ? -6.789 -10.555 -12.445 1 98.75 99 PRO A N 1
ATOM 768 C CA . PRO A 1 99 ? -5.887 -11.711 -12.445 1 98.75 99 PRO A CA 1
ATOM 769 C C . PRO A 1 99 ? -6.188 -12.688 -13.578 1 98.75 99 PRO A C 1
ATOM 771 O O . PRO A 1 99 ? -7.32 -13.156 -13.711 1 98.75 99 PRO A O 1
ATOM 774 N N . LEU A 1 100 ? -5.207 -12.945 -14.414 1 98.56 100 LEU A N 1
ATOM 775 C CA . LEU A 1 100 ? -5.191 -14.102 -15.305 1 98.56 100 LEU A CA 1
ATOM 776 C C . LEU A 1 100 ? -4.484 -15.281 -14.648 1 98.56 100 LEU A C 1
ATOM 778 O O . LEU A 1 100 ? -3.25 -15.336 -14.625 1 98.56 100 LEU A O 1
ATOM 782 N N . GLU A 1 101 ? -5.238 -16.203 -14.188 1 98.19 101 GLU A N 1
ATOM 783 C CA . GLU A 1 101 ? -4.676 -17.219 -13.305 1 98.19 101 GLU A CA 1
ATOM 784 C C . GLU A 1 101 ? -4.023 -18.344 -14.102 1 98.19 101 GLU A C 1
ATOM 786 O O . GLU A 1 101 ? -4.527 -18.734 -15.156 1 98.19 101 GLU A O 1
ATOM 791 N N . ASN A 1 102 ? -2.979 -18.844 -13.547 1 96.94 102 ASN A N 1
ATOM 792 C CA . ASN A 1 102 ? -2.27 -19.984 -14.102 1 96.94 102 ASN A CA 1
ATOM 793 C C . ASN A 1 102 ? -3.213 -21.156 -14.359 1 96.94 102 ASN A C 1
ATOM 795 O O . ASN A 1 102 ? -4.008 -21.531 -13.492 1 96.94 102 ASN A O 1
ATOM 799 N N . GLY A 1 103 ? -3.135 -21.703 -15.602 1 95.62 103 GLY A N 1
ATOM 800 C CA . GLY A 1 103 ? -3.988 -22.828 -15.953 1 95.62 103 GLY A CA 1
ATOM 801 C C . GLY A 1 103 ? -5.207 -22.422 -16.766 1 95.62 103 GLY A C 1
ATOM 802 O O . GLY A 1 103 ? -5.926 -23.266 -17.281 1 95.62 103 GLY A O 1
ATOM 803 N N . THR A 1 104 ? -5.52 -21.172 -16.859 1 97.56 104 THR A N 1
ATOM 804 C CA . THR A 1 104 ? -6.656 -20.719 -17.641 1 97.56 104 THR A CA 1
ATOM 805 C C . THR A 1 104 ? -6.234 -20.422 -19.078 1 97.56 104 THR A C 1
ATOM 807 O O . THR A 1 104 ? -5.055 -20.188 -19.344 1 97.56 104 THR A O 1
ATOM 810 N N . PRO A 1 105 ? -7.195 -20.406 -19.984 1 98.12 105 PRO A N 1
ATOM 811 C CA . PRO A 1 105 ? -6.883 -20.031 -21.375 1 98.12 105 PRO A CA 1
ATOM 812 C C . PRO A 1 105 ? -6.363 -18.594 -21.484 1 98.12 105 PRO A C 1
ATOM 814 O O . PRO A 1 105 ? -5.488 -18.328 -22.312 1 98.12 105 PRO A O 1
ATOM 817 N N . GLU A 1 106 ? -6.902 -17.688 -20.703 1 98.25 106 GLU A N 1
ATOM 818 C CA . GLU A 1 106 ? -6.469 -16.297 -20.734 1 98.25 106 GLU A CA 1
ATOM 819 C C . GLU A 1 106 ? -5 -16.156 -20.344 1 98.25 106 GLU A C 1
ATOM 821 O O . GLU A 1 106 ? -4.254 -15.391 -20.953 1 98.25 106 GLU A O 1
ATOM 826 N N . TYR A 1 107 ? -4.664 -16.906 -19.312 1 98.06 107 TYR A N 1
ATOM 827 C CA . TYR A 1 107 ? -3.277 -16.938 -18.859 1 98.06 107 TYR A CA 1
ATOM 828 C C . TYR A 1 107 ? -2.355 -17.453 -19.953 1 98.06 107 TYR A C 1
ATOM 830 O O . TYR A 1 107 ? -1.359 -16.812 -20.297 1 98.06 107 TYR A O 1
ATOM 838 N N . THR A 1 108 ? -2.66 -18.531 -20.531 1 97.38 108 THR A N 1
ATOM 839 C CA . THR A 1 108 ? -1.851 -19.172 -21.578 1 97.38 108 THR A CA 1
ATOM 840 C C . THR A 1 108 ? -1.729 -18.266 -22.797 1 97.38 108 THR A C 1
ATOM 842 O O . THR A 1 108 ? -0.642 -18.125 -23.359 1 97.38 108 THR A O 1
ATOM 845 N N . SER A 1 109 ? -2.828 -17.719 -23.188 1 98.19 109 SER A N 1
ATOM 846 C CA . SER A 1 109 ? -2.828 -16.812 -24.328 1 98.19 109 SER A CA 1
ATOM 847 C C . SER A 1 109 ? -1.902 -15.617 -24.109 1 98.19 109 SER A C 1
ATOM 849 O O . SER A 1 109 ? -1.167 -15.211 -25 1 98.19 109 SER A O 1
ATOM 851 N N . PHE A 1 110 ? -1.959 -15.07 -22.938 1 98 110 PHE A N 1
ATOM 852 C CA . PHE A 1 110 ? -1.149 -13.898 -22.625 1 98 110 PHE A CA 1
ATOM 853 C C . PHE A 1 110 ? 0.336 -14.234 -22.672 1 98 110 PHE A C 1
ATOM 855 O O . PHE A 1 110 ? 1.125 -13.516 -23.281 1 98 110 PHE A O 1
ATOM 862 N N . ILE A 1 111 ? 0.733 -15.289 -21.969 1 96.75 111 ILE A N 1
ATOM 863 C CA . ILE A 1 111 ? 2.143 -15.656 -21.891 1 96.75 111 ILE A CA 1
ATOM 864 C C . ILE A 1 111 ? 2.67 -15.969 -23.297 1 96.75 111 ILE A C 1
ATOM 866 O O . ILE A 1 111 ? 3.811 -15.633 -23.625 1 96.75 111 ILE A O 1
ATOM 870 N N . SER A 1 112 ? 1.892 -16.625 -24.109 1 97.31 112 SER A N 1
ATOM 871 C CA . SER A 1 112 ? 2.283 -16.922 -25.469 1 97.31 112 SER A CA 1
ATOM 872 C C . SER A 1 112 ? 2.439 -15.656 -26.297 1 97.31 112 SER A C 1
ATOM 874 O O . SER A 1 112 ? 3.451 -15.477 -26.984 1 97.31 112 SER A O 1
ATOM 876 N N . ALA A 1 113 ? 1.5 -14.781 -26.234 1 97.5 113 ALA A N 1
ATOM 877 C CA . ALA A 1 113 ? 1.48 -13.555 -27.031 1 97.5 113 ALA A CA 1
ATOM 878 C C . ALA A 1 113 ? 2.668 -12.664 -26.688 1 97.5 113 ALA A C 1
ATOM 880 O O . ALA A 1 113 ? 3.186 -11.945 -27.547 1 97.5 113 ALA A O 1
ATOM 881 N N . HIS A 1 114 ? 3.066 -12.711 -25.453 1 96.44 114 HIS A N 1
ATOM 882 C CA . HIS A 1 114 ? 4.102 -11.781 -25 1 96.44 114 HIS A CA 1
ATOM 883 C C . HIS A 1 114 ? 5.426 -12.508 -24.781 1 96.44 114 HIS A C 1
ATOM 885 O O . HIS A 1 114 ? 6.355 -11.945 -24.188 1 96.44 114 HIS A O 1
ATOM 891 N N . LYS A 1 115 ? 5.508 -13.812 -25.109 1 95.5 115 LYS A N 1
ATOM 892 C CA . LYS A 1 115 ? 6.715 -14.641 -25.094 1 95.5 115 LYS A CA 1
ATOM 893 C C . LYS A 1 115 ? 7.332 -14.656 -23.688 1 95.5 115 LYS A C 1
ATOM 895 O O . LYS A 1 115 ? 8.539 -14.469 -23.547 1 95.5 115 LYS A O 1
ATOM 900 N N . ILE A 1 116 ? 6.43 -14.75 -22.719 1 94.12 116 ILE A N 1
ATOM 901 C CA . ILE A 1 116 ? 6.852 -14.867 -21.328 1 94.12 116 ILE A CA 1
ATOM 902 C C . ILE A 1 116 ? 7.113 -16.328 -20.984 1 94.12 116 ILE A C 1
ATOM 904 O O . ILE A 1 116 ? 6.359 -17.219 -21.406 1 94.12 116 ILE A O 1
ATOM 908 N N . GLU A 1 117 ? 8.211 -16.625 -20.344 1 90.25 117 GLU A N 1
ATOM 909 C CA . GLU A 1 117 ? 8.5 -17.953 -19.812 1 90.25 117 GLU A CA 1
ATOM 910 C C . GLU A 1 117 ? 8.219 -18.016 -18.312 1 90.25 117 GLU A C 1
ATOM 912 O O . GLU A 1 117 ? 9.078 -17.656 -17.5 1 90.25 117 GLU A O 1
ATOM 917 N N . PRO A 1 118 ? 7.113 -18.469 -17.969 1 89.06 118 PRO A N 1
ATOM 918 C CA . PRO A 1 118 ? 6.762 -18.453 -16.547 1 89.06 118 PRO A CA 1
ATOM 919 C C . PRO A 1 118 ? 7.355 -19.625 -15.773 1 89.06 118 PRO A C 1
ATOM 921 O O . PRO A 1 118 ? 7.621 -20.672 -16.344 1 89.06 118 PRO A O 1
ATOM 924 N N . SER A 1 119 ? 7.602 -19.344 -14.578 1 87.44 119 SER A N 1
ATOM 925 C CA . SER A 1 119 ? 7.84 -20.469 -13.68 1 87.44 119 SER A CA 1
ATOM 926 C C . SER A 1 119 ? 6.562 -21.266 -13.438 1 87.44 119 SER A C 1
ATOM 928 O O . SER A 1 119 ? 5.457 -20.719 -13.516 1 87.44 119 SER A O 1
ATOM 930 N N . PHE A 1 120 ? 6.695 -22.547 -13.117 1 85.62 120 PHE A N 1
ATOM 931 C CA . PHE A 1 120 ? 5.555 -23.422 -12.852 1 85.62 120 PHE A CA 1
ATOM 932 C C . PHE A 1 120 ? 4.793 -22.938 -11.617 1 85.62 120 PHE A C 1
ATOM 934 O O . PHE A 1 120 ? 3.598 -23.203 -11.477 1 85.62 120 PHE A O 1
ATOM 941 N N . SER A 1 121 ? 5.461 -22.219 -10.805 1 89.19 121 SER A N 1
ATOM 942 C CA . SER A 1 121 ? 4.891 -21.875 -9.508 1 89.19 121 SER A CA 1
ATOM 943 C C . SER A 1 121 ? 4.211 -20.5 -9.547 1 89.19 121 SER A C 1
ATOM 945 O O . SER A 1 121 ? 3.727 -20.016 -8.531 1 89.19 121 SER A O 1
ATOM 947 N N . THR A 1 122 ? 4.117 -19.922 -10.719 1 94.62 122 THR A N 1
ATOM 948 C CA . THR A 1 122 ? 3.453 -18.625 -10.836 1 94.62 122 THR A CA 1
ATOM 949 C C . THR A 1 122 ? 1.949 -18.766 -10.617 1 94.62 122 THR A C 1
ATOM 951 O O . THR A 1 122 ? 1.334 -19.719 -11.109 1 94.62 122 THR A O 1
ATOM 954 N N . ARG A 1 123 ? 1.368 -17.828 -9.883 1 96.81 123 ARG A N 1
ATOM 955 C CA . ARG A 1 123 ? -0.068 -17.875 -9.633 1 96.81 123 ARG A CA 1
ATOM 956 C C . ARG A 1 123 ? -0.853 -17.25 -10.781 1 96.81 123 ARG A C 1
ATOM 958 O O . ARG A 1 123 ? -1.888 -17.781 -11.188 1 96.81 123 ARG A O 1
ATOM 965 N N . SER A 1 124 ? -0.391 -16.109 -11.266 1 98.19 124 SER A N 1
ATOM 966 C CA . SER A 1 124 ? -1.186 -15.367 -12.242 1 98.19 124 SER A CA 1
ATOM 967 C C . SER A 1 124 ? -0.364 -14.266 -12.898 1 98.19 124 SER A C 1
ATOM 969 O O . SER A 1 124 ? 0.748 -13.961 -12.461 1 98.19 124 SER A O 1
ATOM 971 N N . ILE A 1 125 ? -0.888 -13.82 -14 1 98.25 125 ILE A N 1
ATOM 972 C CA . ILE A 1 125 ? -0.594 -12.492 -14.516 1 98.25 125 ILE A CA 1
ATOM 973 C C . ILE A 1 125 ? -1.645 -11.5 -14.016 1 98.25 125 ILE A C 1
ATOM 975 O O . ILE A 1 125 ? -2.846 -11.719 -14.195 1 98.25 125 ILE A O 1
ATOM 979 N N . ILE A 1 126 ? -1.222 -10.461 -13.352 1 98.81 126 ILE A N 1
ATOM 980 C CA . ILE A 1 126 ? -2.152 -9.391 -13.016 1 98.81 126 ILE A CA 1
ATOM 981 C C . ILE A 1 126 ? -2.104 -8.312 -14.102 1 98.81 126 ILE A C 1
ATOM 983 O O . ILE A 1 126 ? -1.059 -7.695 -14.32 1 98.81 126 ILE A O 1
ATOM 987 N N . LEU A 1 127 ? -3.203 -8.141 -14.758 1 98.88 127 LEU A N 1
ATOM 988 C CA . LEU A 1 127 ? -3.371 -7.047 -15.711 1 98.88 127 LEU A CA 1
ATOM 989 C C . LEU A 1 127 ? -3.988 -5.828 -15.031 1 98.88 127 LEU A C 1
ATOM 991 O O . LEU A 1 127 ? -4.988 -5.949 -14.32 1 98.88 127 LEU A O 1
ATOM 995 N N . VAL A 1 128 ? -3.34 -4.695 -15.211 1 98.94 128 VAL A N 1
ATOM 996 C CA . VAL A 1 128 ? -3.883 -3.447 -14.688 1 98.94 128 VAL A CA 1
ATOM 997 C C . VAL A 1 128 ? -4.371 -2.572 -15.844 1 98.94 128 VAL A C 1
ATOM 999 O O . VAL A 1 128 ? -3.574 -2.131 -16.672 1 98.94 128 VAL A O 1
ATOM 1002 N N . SER A 1 129 ? -5.668 -2.414 -15.898 1 98.88 129 SER A N 1
ATOM 1003 C CA . SER A 1 129 ? -6.223 -1.368 -16.75 1 98.88 129 SER A CA 1
ATOM 1004 C C . SER A 1 129 ? -6.035 0.01 -16.125 1 98.88 129 SER A C 1
ATOM 1006 O O . SER A 1 129 ? -6.738 0.372 -15.18 1 98.88 129 SER A O 1
ATOM 1008 N N . VAL A 1 130 ? -5.152 0.803 -16.734 1 98.88 130 VAL A N 1
ATOM 1009 C CA . VAL A 1 130 ? -4.648 2.02 -16.109 1 98.88 130 VAL A CA 1
ATOM 1010 C C . VAL A 1 130 ? -5.602 3.18 -16.375 1 98.88 130 VAL A C 1
ATOM 1012 O O . VAL A 1 130 ? -5.98 3.416 -17.531 1 98.88 130 VAL A O 1
ATOM 1015 N N . HIS A 1 131 ? -5.98 3.938 -15.312 1 98.44 131 HIS A N 1
ATOM 1016 C CA . HIS A 1 131 ? -6.789 5.129 -15.555 1 98.44 131 HIS A CA 1
ATOM 1017 C C . HIS A 1 131 ? -6.09 6.383 -15.039 1 98.44 131 HIS A C 1
ATOM 1019 O O . HIS A 1 131 ? -6.504 7.5 -15.359 1 98.44 131 HIS A O 1
ATOM 1025 N N . GLN A 1 132 ? -5.035 6.262 -14.227 1 98.56 132 GLN A N 1
ATOM 1026 C CA . GLN A 1 132 ? -4.199 7.375 -13.781 1 98.56 132 GLN A CA 1
ATOM 1027 C C . GLN A 1 132 ? -2.752 6.934 -13.594 1 98.56 132 GLN A C 1
ATOM 1029 O O . GLN A 1 132 ? -2.492 5.809 -13.172 1 98.56 132 GLN A O 1
ATOM 1034 N N . CYS A 1 133 ? -1.856 7.777 -13.875 1 98.62 133 CYS A N 1
ATOM 1035 C CA . CYS A 1 133 ? -0.436 7.676 -13.562 1 98.62 133 CYS A CA 1
ATOM 1036 C C . CYS A 1 133 ? 0.081 8.977 -12.953 1 98.62 133 CYS A C 1
ATOM 1038 O O . CYS A 1 133 ? -0.264 10.062 -13.414 1 98.62 133 CYS A O 1
ATOM 1040 N N . GLY A 1 134 ? 0.812 8.875 -11.867 1 97.44 134 GLY A N 1
ATOM 1041 C CA . GLY A 1 134 ? 1.315 10.07 -11.211 1 97.44 134 GLY A CA 1
ATOM 1042 C C . GLY A 1 134 ? 2.764 9.953 -10.781 1 97.44 134 GLY A C 1
ATOM 1043 O O . GLY A 1 134 ? 3.23 8.859 -10.453 1 97.44 134 GLY A O 1
ATOM 1044 N N . THR A 1 135 ? 3.449 11.094 -10.805 1 96.5 135 THR A N 1
ATOM 1045 C CA . THR A 1 135 ? 4.801 11.164 -10.258 1 96.5 135 THR A CA 1
ATOM 1046 C C . THR A 1 135 ? 4.84 12.031 -9.008 1 96.5 135 THR A C 1
ATOM 1048 O O . THR A 1 135 ? 4.039 12.961 -8.867 1 96.5 135 THR A O 1
ATOM 1051 N N . SER A 1 136 ? 5.676 11.703 -8.117 1 94.5 136 SER A N 1
ATOM 1052 C CA . SER A 1 136 ? 5.969 12.523 -6.945 1 94.5 136 SER A CA 1
ATOM 1053 C C . SER A 1 136 ? 7.473 12.586 -6.68 1 94.5 136 SER A C 1
ATOM 1055 O O . SER A 1 136 ? 8.25 11.867 -7.305 1 94.5 136 SER A O 1
ATOM 1057 N N . CYS A 1 137 ? 7.906 13.398 -5.848 1 88.81 137 CYS A N 1
ATOM 1058 C CA . CYS A 1 137 ? 9.312 13.781 -5.727 1 88.81 137 CYS A CA 1
ATOM 1059 C C . CYS A 1 137 ? 10.148 12.617 -5.219 1 88.81 137 CYS A C 1
ATOM 1061 O O . CYS A 1 137 ? 11.25 12.367 -5.719 1 88.81 137 CYS A O 1
ATOM 1063 N N . GLY A 1 138 ? 9.688 11.977 -4.148 1 91.94 138 GLY A N 1
ATOM 1064 C CA . GLY A 1 138 ? 10.477 10.898 -3.576 1 91.94 138 GLY A CA 1
ATOM 1065 C C . GLY A 1 138 ? 11.688 11.391 -2.803 1 91.94 138 GLY A C 1
ATOM 1066 O O . GLY A 1 138 ? 12.664 10.656 -2.646 1 91.94 138 GLY A O 1
ATOM 1067 N N . PHE A 1 139 ? 11.656 12.602 -2.289 1 93.12 139 PHE A N 1
ATOM 1068 C CA . PHE A 1 139 ? 12.812 13.266 -1.694 1 93.12 139 PHE A CA 1
ATOM 1069 C C . PHE A 1 139 ? 13.266 12.539 -0.434 1 93.12 139 PHE A C 1
ATOM 1071 O O . PHE A 1 139 ? 14.43 12.656 -0.032 1 93.12 139 PHE A O 1
ATOM 1078 N N . SER A 1 140 ? 12.398 11.805 0.146 1 92.5 140 SER A N 1
ATOM 1079 C CA . SER A 1 140 ? 12.75 11.164 1.41 1 92.5 140 SER A CA 1
ATOM 1080 C C . SER A 1 140 ? 13.195 9.727 1.196 1 92.5 140 SER A C 1
ATOM 1082 O O . SER A 1 140 ? 13.617 9.055 2.141 1 92.5 140 SER A O 1
ATOM 1084 N N . VAL A 1 141 ? 13.109 9.164 -0.042 1 97 141 VAL A N 1
ATOM 1085 C CA . VAL A 1 141 ? 13.531 7.797 -0.331 1 97 141 VAL A CA 1
ATOM 1086 C C . VAL A 1 141 ? 15.055 7.699 -0.285 1 97 141 VAL A C 1
ATOM 1088 O O . VAL A 1 141 ? 15.75 8.43 -0.998 1 97 141 VAL A O 1
ATOM 1091 N N . PRO A 1 142 ? 15.609 6.793 0.521 1 98.19 142 PRO A N 1
ATOM 1092 C CA . PRO A 1 142 ? 17.062 6.676 0.621 1 98.19 142 PRO A CA 1
ATOM 1093 C C . PRO A 1 142 ? 17.703 6.129 -0.655 1 98.19 142 PRO A C 1
ATOM 1095 O O . PRO A 1 142 ? 17 5.598 -1.521 1 98.19 142 PRO A O 1
ATOM 1098 N N . TYR A 1 143 ? 19.031 6.301 -0.651 1 98.62 143 TYR A N 1
ATOM 1099 C CA . TYR A 1 143 ? 19.828 5.648 -1.68 1 98.62 143 TYR A CA 1
ATOM 1100 C C . TYR A 1 143 ? 20.109 4.195 -1.316 1 98.62 143 TYR A C 1
ATOM 1102 O O . TYR A 1 143 ? 20.531 3.896 -0.199 1 98.62 143 TYR A O 1
ATOM 1110 N N . TYR A 1 144 ? 19.828 3.344 -2.221 1 98.75 144 TYR A N 1
ATOM 1111 C CA . TYR A 1 144 ? 20.203 1.935 -2.146 1 98.75 144 TYR A CA 1
ATOM 1112 C C . TYR A 1 144 ? 20.906 1.483 -3.422 1 98.75 144 TYR A C 1
ATOM 1114 O O . TYR A 1 144 ? 20.516 1.887 -4.523 1 98.75 144 TYR A O 1
ATOM 1122 N N . ASP A 1 145 ? 21.875 0.658 -3.293 1 98.69 145 ASP A N 1
ATOM 1123 C CA . ASP A 1 145 ? 22.5 -0.002 -4.441 1 98.69 145 ASP A CA 1
ATOM 1124 C C . ASP A 1 145 ? 21.906 -1.394 -4.656 1 98.69 145 ASP A C 1
ATOM 1126 O O . ASP A 1 145 ? 21.906 -2.221 -3.744 1 98.69 145 ASP A O 1
ATOM 1130 N N . PHE A 1 146 ? 21.484 -1.559 -5.863 1 98.69 146 PHE A N 1
ATOM 1131 C CA . PHE A 1 146 ? 21.016 -2.893 -6.207 1 98.69 146 PHE A CA 1
ATOM 1132 C C . PHE A 1 146 ? 22.156 -3.896 -6.203 1 98.69 146 PHE A C 1
ATOM 1134 O O . PHE A 1 146 ? 23.188 -3.672 -6.844 1 98.69 146 PHE A O 1
ATOM 1141 N N . VAL A 1 147 ? 21.938 -4.988 -5.488 1 98.56 147 VAL A N 1
ATOM 1142 C CA . VAL A 1 147 ? 22.969 -6.012 -5.391 1 98.56 147 VAL A CA 1
ATOM 1143 C C . VAL A 1 147 ? 22.594 -7.211 -6.262 1 98.56 147 VAL A C 1
ATOM 1145 O O . VAL A 1 147 ? 23.438 -7.754 -6.977 1 98.56 147 VAL A O 1
ATOM 1148 N N . GLY A 1 148 ? 21.328 -7.641 -6.188 1 98.25 148 GLY A N 1
ATOM 1149 C CA . GLY A 1 148 ? 20.844 -8.773 -6.965 1 98.25 148 GLY A CA 1
ATOM 1150 C C . GLY A 1 148 ? 19.516 -9.32 -6.477 1 98.25 148 GLY A C 1
ATOM 1151 O O . GLY A 1 148 ? 19.047 -8.953 -5.398 1 98.25 148 GLY A O 1
ATOM 1152 N N . HIS A 1 149 ? 18.938 -10.094 -7.273 1 97.31 149 HIS A N 1
ATOM 1153 C CA . HIS A 1 149 ? 17.688 -10.766 -6.883 1 97.31 149 HIS A CA 1
ATOM 1154 C C . HIS A 1 149 ? 17.984 -11.984 -6.02 1 97.31 149 HIS A C 1
ATOM 1156 O O . HIS A 1 149 ? 19 -12.656 -6.195 1 97.31 149 HIS A O 1
ATOM 1162 N N . ARG A 1 150 ? 17.094 -12.227 -5.09 1 95.25 150 ARG A N 1
ATOM 1163 C CA . ARG A 1 150 ? 17.156 -13.492 -4.355 1 95.25 150 ARG A CA 1
ATOM 1164 C C . ARG A 1 150 ? 16.672 -14.648 -5.219 1 95.25 150 ARG A C 1
ATOM 1166 O O . ARG A 1 150 ? 15.781 -14.477 -6.059 1 95.25 150 ARG A O 1
ATOM 1173 N N . ASP A 1 151 ? 17.203 -15.836 -4.984 1 91.56 151 ASP A N 1
ATOM 1174 C CA . ASP A 1 151 ? 16.734 -17.016 -5.715 1 91.56 151 ASP A CA 1
ATOM 1175 C C . ASP A 1 151 ? 16.031 -17.984 -4.777 1 91.56 151 ASP A C 1
ATOM 1177 O O . ASP A 1 151 ? 15.812 -19.156 -5.133 1 91.56 151 ASP A O 1
ATOM 1181 N N . ILE A 1 152 ? 15.695 -17.484 -3.684 1 91 152 ILE A N 1
ATOM 1182 C CA . ILE A 1 152 ? 15.172 -18.312 -2.605 1 91 152 ILE A CA 1
ATOM 1183 C C . ILE A 1 152 ? 13.789 -18.844 -2.982 1 91 152 ILE A C 1
ATOM 1185 O O . ILE A 1 152 ? 13.484 -20.016 -2.75 1 91 152 ILE A O 1
ATOM 1189 N N . LEU A 1 153 ? 12.953 -17.984 -3.529 1 89.88 153 LEU A N 1
ATOM 1190 C CA . LEU A 1 153 ? 11.609 -18.391 -3.914 1 89.88 153 LEU A CA 1
ATOM 1191 C C . LEU A 1 153 ? 11.648 -19.5 -4.965 1 89.88 153 LEU A C 1
ATOM 1193 O O . LEU A 1 153 ? 10.938 -20.5 -4.852 1 89.88 153 LEU A O 1
ATOM 1197 N N . ASP A 1 154 ? 12.43 -19.328 -5.957 1 89.38 154 ASP A N 1
ATOM 1198 C CA . ASP A 1 154 ? 12.57 -20.312 -7.023 1 89.38 154 ASP A CA 1
ATOM 1199 C C . ASP A 1 154 ? 13.07 -21.656 -6.477 1 89.38 154 ASP A C 1
ATOM 1201 O O . ASP A 1 154 ? 12.547 -22.703 -6.836 1 89.38 154 ASP A O 1
ATOM 1205 N N . LYS A 1 155 ? 14.094 -21.594 -5.668 1 91.12 155 LYS A N 1
ATOM 1206 C CA . LYS A 1 155 ? 14.664 -22.797 -5.09 1 91.12 155 LYS A CA 1
ATOM 1207 C C . LYS A 1 155 ? 13.648 -23.516 -4.207 1 91.12 155 LYS A C 1
ATOM 1209 O O . LYS A 1 155 ? 13.578 -24.75 -4.207 1 91.12 155 LYS A O 1
ATOM 1214 N N . HIS A 1 156 ? 12.891 -22.703 -3.467 1 90.25 156 HIS A N 1
ATOM 1215 C CA . HIS A 1 156 ? 11.867 -23.266 -2.59 1 90.25 156 HIS A CA 1
ATOM 1216 C C . HIS A 1 156 ? 10.852 -24.094 -3.379 1 90.25 156 HIS A C 1
ATOM 1218 O O . HIS A 1 156 ? 10.578 -25.234 -3.033 1 90.25 156 HIS A O 1
ATOM 1224 N N . PHE A 1 157 ? 10.367 -23.562 -4.496 1 91.62 157 PHE A N 1
ATOM 1225 C CA . PHE A 1 157 ? 9.305 -24.25 -5.227 1 91.62 157 PHE A CA 1
ATOM 1226 C C . PHE A 1 157 ? 9.883 -25.312 -6.156 1 91.62 157 PHE A C 1
ATOM 1228 O O . PHE A 1 157 ? 9.219 -26.297 -6.461 1 91.62 157 PHE A O 1
ATOM 1235 N N . ALA A 1 158 ? 11.125 -25.141 -6.562 1 91.81 158 ALA A N 1
ATOM 1236 C CA . ALA A 1 158 ? 11.789 -26.219 -7.293 1 91.81 158 ALA A CA 1
ATOM 1237 C C . ALA A 1 158 ? 11.906 -27.469 -6.43 1 91.81 158 ALA A C 1
ATOM 1239 O O . ALA A 1 158 ? 11.688 -28.594 -6.91 1 91.81 158 ALA A O 1
ATOM 1240 N N . ALA A 1 159 ? 12.273 -27.266 -5.207 1 93.06 159 ALA A N 1
ATOM 1241 C CA . ALA A 1 159 ? 12.383 -28.391 -4.27 1 93.06 159 ALA A CA 1
ATOM 1242 C C . ALA A 1 159 ? 11.031 -29.062 -4.055 1 93.06 159 ALA A C 1
ATOM 1244 O O . ALA A 1 159 ? 10.938 -30.281 -3.986 1 93.06 159 ALA A O 1
ATOM 1245 N N . LYS A 1 160 ? 10.031 -28.25 -3.963 1 91.81 160 LYS A N 1
ATOM 1246 C CA . LYS A 1 160 ? 8.68 -28.766 -3.809 1 91.81 160 LYS A CA 1
ATOM 1247 C C . LYS A 1 160 ? 8.258 -29.578 -5.035 1 91.81 160 LYS A C 1
ATOM 1249 O O . LYS A 1 160 ? 7.641 -30.625 -4.906 1 91.81 160 LYS A O 1
ATOM 1254 N N . GLU A 1 161 ? 8.5 -29.062 -6.164 1 92.38 161 GLU A N 1
ATOM 1255 C CA . GLU A 1 161 ? 8.172 -29.734 -7.418 1 92.38 161 GLU A CA 1
ATOM 1256 C C . GLU A 1 161 ? 8.891 -31.078 -7.535 1 92.38 161 GLU A C 1
ATOM 1258 O O . GLU A 1 161 ? 8.312 -32.062 -8 1 92.38 161 GLU A O 1
ATOM 1263 N N . LYS A 1 162 ? 10.141 -31.094 -7.184 1 95.25 162 LYS A N 1
ATOM 1264 C CA . LYS A 1 162 ? 10.914 -32.344 -7.227 1 95.25 162 LYS A CA 1
ATOM 1265 C C . LYS A 1 162 ? 10.266 -33.406 -6.371 1 95.25 162 LYS A C 1
ATOM 1267 O O . LYS A 1 162 ? 10.102 -34.562 -6.82 1 95.25 162 LYS A O 1
ATOM 1272 N N . LYS A 1 163 ? 9.898 -33.031 -5.176 1 96.06 163 LYS A N 1
ATOM 1273 C CA . LYS A 1 163 ? 9.25 -34 -4.285 1 96.06 163 LYS A CA 1
ATOM 1274 C C . LYS A 1 163 ? 7.926 -34.469 -4.871 1 96.06 163 LYS A C 1
ATOM 1276 O O . LYS A 1 163 ? 7.582 -35.656 -4.75 1 96.06 163 LYS A O 1
ATOM 1281 N N . TYR A 1 164 ? 7.215 -33.625 -5.465 1 95.19 164 TYR A N 1
ATOM 1282 C CA . TYR A 1 164 ? 5.949 -33.969 -6.094 1 95.19 164 TYR A CA 1
ATOM 1283 C C . TYR A 1 164 ? 6.168 -34.969 -7.234 1 95.19 164 TYR A C 1
ATOM 1285 O O . TYR A 1 164 ? 5.461 -35.969 -7.336 1 95.19 164 TYR A O 1
ATOM 1293 N N . ARG A 1 165 ? 7.141 -34.719 -8.016 1 94.88 165 ARG A N 1
ATOM 1294 C CA . ARG A 1 165 ? 7.438 -35.594 -9.156 1 94.88 165 ARG A CA 1
ATOM 1295 C C . ARG A 1 165 ? 7.953 -36.938 -8.703 1 94.88 165 ARG A C 1
ATOM 1297 O O . ARG A 1 165 ? 7.797 -37.938 -9.406 1 94.88 165 ARG A O 1
ATOM 1304 N N . GLU A 1 166 ? 8.5 -36.938 -7.512 1 96.94 166 GLU A N 1
ATOM 1305 C CA . GLU A 1 166 ? 8.992 -38.188 -6.93 1 96.94 166 GLU A CA 1
ATOM 1306 C C . GLU A 1 166 ? 7.863 -38.969 -6.254 1 96.94 166 GLU A C 1
ATOM 1308 O O . GLU A 1 166 ? 8.078 -40.062 -5.723 1 96.94 166 GLU A O 1
ATOM 1313 N N . GLY A 1 167 ? 6.629 -38.375 -6.215 1 95.12 167 GLY A N 1
ATOM 1314 C CA . GLY A 1 167 ? 5.469 -39.125 -5.809 1 95.12 167 GLY A CA 1
ATOM 1315 C C . GLY A 1 167 ? 4.781 -38.594 -4.578 1 95.12 167 GLY A C 1
ATOM 1316 O O . GLY A 1 167 ? 3.752 -39.094 -4.145 1 95.12 167 GLY A O 1
ATOM 1317 N N . ASP A 1 168 ? 5.301 -37.562 -3.986 1 95.56 168 ASP A N 1
ATOM 1318 C CA . ASP A 1 168 ? 4.668 -36.938 -2.824 1 95.56 168 ASP A CA 1
ATOM 1319 C C . ASP A 1 168 ? 3.547 -36 -3.246 1 95.56 168 ASP A C 1
ATOM 1321 O O . ASP A 1 168 ? 3.779 -34.781 -3.439 1 95.56 168 ASP A O 1
ATOM 1325 N N . GLU A 1 169 ? 2.361 -36.438 -3.24 1 92.19 169 GLU A N 1
ATOM 1326 C CA . GLU A 1 169 ? 1.204 -35.719 -3.738 1 92.19 169 GLU A CA 1
ATOM 1327 C C . GLU A 1 169 ? 0.902 -34.5 -2.859 1 92.19 169 GLU A C 1
ATOM 1329 O O . GLU A 1 169 ? 0.31 -33.531 -3.322 1 92.19 169 GLU A O 1
ATOM 1334 N N . LYS A 1 170 ? 1.251 -34.531 -1.638 1 92.75 170 LYS A N 1
ATOM 1335 C CA . LYS A 1 170 ? 0.983 -33.438 -0.702 1 92.75 170 LYS A CA 1
ATOM 1336 C C . LYS A 1 170 ? 1.79 -32.219 -1.061 1 92.75 170 LYS A C 1
ATOM 1338 O O . LYS A 1 170 ? 1.479 -31.109 -0.601 1 92.75 170 LYS A O 1
ATOM 1343 N N . GLU A 1 171 ? 2.793 -32.344 -1.953 1 94.12 171 GLU A N 1
ATOM 1344 C CA . GLU A 1 171 ? 3.701 -31.266 -2.293 1 94.12 171 GLU A CA 1
ATOM 1345 C C . GLU A 1 171 ? 3.289 -30.594 -3.598 1 94.12 171 GLU A C 1
ATOM 1347 O O . GLU A 1 171 ? 4.008 -29.734 -4.113 1 94.12 171 GLU A O 1
ATOM 1352 N N . SER A 1 172 ? 2.109 -30.969 -4.105 1 94.75 172 SER A N 1
ATOM 1353 C CA . SER A 1 172 ? 1.652 -30.359 -5.355 1 94.75 172 SER A CA 1
ATOM 1354 C C . SER A 1 172 ? 1.372 -28.875 -5.184 1 94.75 172 SER A C 1
ATOM 1356 O O . SER A 1 172 ? 0.956 -28.438 -4.105 1 94.75 172 SER A O 1
ATOM 1358 N N . MET A 1 173 ? 1.574 -28.109 -6.246 1 95.25 173 MET A N 1
ATOM 1359 C CA . MET A 1 173 ? 1.273 -26.672 -6.227 1 95.25 173 MET A CA 1
ATOM 1360 C C . MET A 1 173 ? -0.212 -26.438 -5.977 1 95.25 173 MET A C 1
ATOM 1362 O O . MET A 1 173 ? -0.585 -25.469 -5.301 1 95.25 173 MET A O 1
ATOM 1366 N N . ASP A 1 174 ? -1.015 -27.266 -6.469 1 96 174 ASP A N 1
ATOM 1367 C CA . ASP A 1 174 ? -2.455 -27.156 -6.262 1 96 174 ASP A CA 1
ATOM 1368 C C . ASP A 1 174 ? -2.799 -27.203 -4.773 1 96 174 ASP A C 1
ATOM 1370 O O . ASP A 1 174 ? -3.59 -26.406 -4.281 1 96 174 ASP A O 1
ATOM 1374 N N . ARG A 1 175 ? -2.289 -28.156 -4.16 1 96.19 175 ARG A N 1
ATOM 1375 C CA . ARG A 1 175 ? -2.562 -28.281 -2.734 1 96.19 175 ARG A CA 1
ATOM 1376 C C . ARG A 1 175 ? -1.967 -27.109 -1.96 1 96.19 175 ARG A C 1
ATOM 1378 O O . ARG A 1 175 ? -2.551 -26.641 -0.978 1 96.19 175 ARG A O 1
ATOM 1385 N N . TYR A 1 176 ? -0.795 -26.688 -2.406 1 95.94 176 TYR A N 1
ATOM 1386 C CA . TYR A 1 176 ? -0.205 -25.5 -1.787 1 95.94 176 TYR A CA 1
ATOM 1387 C C . TYR A 1 176 ? -1.117 -24.297 -1.942 1 95.94 176 TYR A C 1
ATOM 1389 O O . TYR A 1 176 ? -1.36 -23.562 -0.978 1 95.94 176 TYR A O 1
ATOM 1397 N N . TRP A 1 177 ? -1.628 -24.062 -3.156 1 97.38 177 TRP A N 1
ATOM 1398 C CA . TRP A 1 177 ? -2.518 -22.938 -3.42 1 97.38 177 TRP A CA 1
ATOM 1399 C C . TRP A 1 177 ? -3.826 -23.078 -2.648 1 97.38 177 TRP A C 1
ATOM 1401 O O . TRP A 1 177 ? -4.379 -22.094 -2.154 1 97.38 177 TRP A O 1
ATOM 1411 N N . ALA A 1 178 ? -4.305 -24.266 -2.547 1 97.81 178 ALA A N 1
ATOM 1412 C CA . ALA A 1 178 ? -5.508 -24.531 -1.762 1 97.81 178 ALA A CA 1
ATOM 1413 C C . ALA A 1 178 ? -5.297 -24.156 -0.297 1 97.81 178 ALA A C 1
ATOM 1415 O O . ALA A 1 178 ? -6.211 -23.656 0.361 1 97.81 178 ALA A O 1
ATOM 1416 N N . TRP A 1 179 ? -4.148 -24.391 0.165 1 96.62 179 TRP A N 1
ATOM 1417 C CA . TRP A 1 179 ? -3.801 -24.141 1.561 1 96.62 179 TRP A CA 1
ATOM 1418 C C . TRP A 1 179 ? -3.518 -22.672 1.798 1 96.62 179 TRP A C 1
ATOM 1420 O O . TRP A 1 179 ? -4.098 -22.047 2.695 1 96.62 179 TRP A O 1
ATOM 1430 N N . LYS A 1 180 ? -2.738 -22.062 0.942 1 95.44 180 LYS A N 1
ATOM 1431 C CA . LYS A 1 180 ? -2.16 -20.766 1.241 1 95.44 180 LYS A CA 1
ATOM 1432 C C . LYS A 1 180 ? -2.895 -19.656 0.492 1 95.44 180 LYS A C 1
ATOM 1434 O O . LYS A 1 180 ? -2.855 -18.484 0.9 1 95.44 180 LYS A O 1
ATOM 1439 N N . SER A 1 181 ? -3.639 -19.969 -0.595 1 96.94 181 SER A N 1
ATOM 1440 C CA . SER A 1 181 ? -4.086 -18.906 -1.493 1 96.94 181 SER A CA 1
ATOM 1441 C C . SER A 1 181 ? -5.605 -18.906 -1.637 1 96.94 181 SER A C 1
ATOM 1443 O O . SER A 1 181 ? -6.156 -18.188 -2.475 1 96.94 181 SER A O 1
ATOM 1445 N N . GLN A 1 182 ? -6.289 -19.703 -0.824 1 97.56 182 GLN A N 1
ATOM 1446 C CA . GLN A 1 182 ? -7.734 -19.781 -1.021 1 97.56 182 GLN A CA 1
ATOM 1447 C C . GLN A 1 182 ? -8.445 -18.625 -0.342 1 97.56 182 GLN A C 1
ATOM 1449 O O . GLN A 1 182 ? -9.523 -18.203 -0.775 1 97.56 182 GLN A O 1
ATOM 1454 N N . LYS A 1 183 ? -7.797 -18.094 0.795 1 97.44 183 LYS A N 1
ATOM 1455 C CA . LYS A 1 183 ? -8.477 -17.047 1.546 1 97.44 183 LYS A CA 1
ATOM 1456 C C . LYS A 1 183 ? -7.488 -15.961 1.984 1 97.44 183 LYS A C 1
ATOM 1458 O O . LYS A 1 183 ? -6.363 -16.266 2.377 1 97.44 183 LYS A O 1
ATOM 1463 N N . SER A 1 184 ? -7.977 -14.734 1.936 1 97.44 184 SER A N 1
ATOM 1464 C CA . SER A 1 184 ? -7.191 -13.609 2.434 1 97.44 184 SER A CA 1
ATOM 1465 C C . SER A 1 184 ? -7.238 -13.531 3.957 1 97.44 184 SER A C 1
ATOM 1467 O O . SER A 1 184 ? -7.938 -14.312 4.602 1 97.44 184 SER A O 1
ATOM 1469 N N . ILE A 1 185 ? -6.555 -12.562 4.496 1 96.94 185 ILE A N 1
ATOM 1470 C CA . ILE A 1 185 ? -6.512 -12.375 5.941 1 96.94 185 ILE A CA 1
ATOM 1471 C C . ILE A 1 185 ? -7.895 -11.977 6.453 1 96.94 185 ILE A C 1
ATOM 1473 O O . ILE A 1 185 ? -8.227 -12.203 7.617 1 96.94 185 ILE A O 1
ATOM 1477 N N . ASP A 1 186 ? -8.742 -11.406 5.566 1 97 186 ASP A N 1
ATOM 1478 C CA . ASP A 1 186 ? -10.086 -10.984 5.945 1 97 186 ASP A CA 1
ATOM 1479 C C . ASP A 1 186 ? -11.117 -12.055 5.574 1 97 186 ASP A C 1
ATOM 1481 O O . ASP A 1 186 ? -12.328 -11.82 5.684 1 97 186 ASP A O 1
ATOM 1485 N N . GLY A 1 187 ? -10.688 -13.156 5.023 1 96.38 187 GLY A N 1
ATOM 1486 C CA . GLY A 1 187 ? -11.578 -14.266 4.723 1 96.38 187 GLY A CA 1
ATOM 1487 C C . GLY A 1 187 ? -12.172 -14.188 3.33 1 96.38 187 GLY A C 1
ATOM 1488 O O . GLY A 1 187 ? -13.086 -14.945 2.998 1 96.38 187 GLY A O 1
ATOM 1489 N N . LEU A 1 188 ? -11.742 -13.266 2.529 1 97.5 188 LEU A N 1
ATOM 1490 C CA . LEU A 1 188 ? -12.211 -13.172 1.15 1 97.5 188 LEU A CA 1
ATOM 1491 C C . LEU A 1 188 ? -11.586 -14.266 0.289 1 97.5 188 LEU A C 1
ATOM 1493 O O . LEU A 1 188 ? -10.406 -14.586 0.448 1 97.5 188 LEU A O 1
ATOM 1497 N N . PRO A 1 189 ? -12.336 -14.82 -0.658 1 98.31 189 PRO A N 1
ATOM 1498 C CA . PRO A 1 189 ? -11.727 -15.812 -1.554 1 98.31 189 PRO A CA 1
ATOM 1499 C C . PRO A 1 189 ? -10.562 -15.234 -2.359 1 98.31 189 PRO A C 1
ATOM 1501 O O . PRO A 1 189 ? -10.664 -14.125 -2.889 1 98.31 189 PRO A O 1
ATOM 1504 N N . GLY A 1 190 ? -9.508 -16 -2.439 1 98.06 190 GLY A N 1
ATOM 1505 C CA . GLY A 1 190 ? -8.305 -15.57 -3.133 1 98.06 190 GLY A CA 1
ATOM 1506 C C . GLY A 1 190 ? -8.211 -16.109 -4.547 1 98.06 190 GLY A C 1
ATOM 1507 O O . GLY A 1 190 ? -9.062 -15.828 -5.387 1 98.06 190 GLY A O 1
ATOM 1508 N N . MET A 1 191 ? -7.172 -16.891 -4.82 1 98.31 191 MET A N 1
ATOM 1509 C CA . MET A 1 191 ? -6.961 -17.516 -6.125 1 98.31 191 MET A CA 1
ATOM 1510 C C . MET A 1 191 ? -8.062 -18.516 -6.43 1 98.31 191 MET A C 1
ATOM 1512 O O . MET A 1 191 ? -8.289 -19.453 -5.652 1 98.31 191 MET A O 1
ATOM 1516 N N . LYS A 1 192 ? -8.695 -18.391 -7.562 1 98.25 192 LYS A N 1
ATOM 1517 C CA . LYS A 1 192 ? -9.836 -19.25 -7.898 1 98.25 192 LYS A CA 1
ATOM 1518 C C . LYS A 1 192 ? -9.43 -20.719 -7.941 1 98.25 192 LYS A C 1
ATOM 1520 O O . LYS A 1 192 ? -10.141 -21.578 -7.43 1 98.25 192 LYS A O 1
ATOM 1525 N N . ARG A 1 193 ? -8.312 -20.953 -8.539 1 97.56 193 ARG A N 1
ATO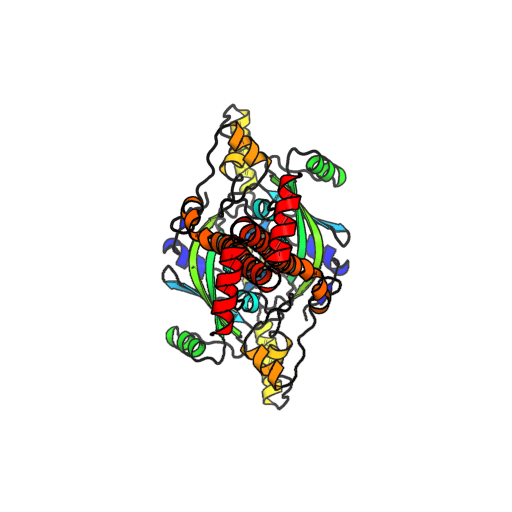M 1526 C CA . ARG A 1 193 ? -7.82 -22.328 -8.609 1 97.56 193 ARG A CA 1
ATOM 1527 C C . ARG A 1 193 ? -7.605 -22.906 -7.219 1 97.56 193 ARG A C 1
ATOM 1529 O O . ARG A 1 193 ? -7.949 -24.062 -6.961 1 97.56 193 ARG A O 1
ATOM 1536 N N . GLY A 1 194 ? -7.023 -22.125 -6.332 1 97.75 194 GLY A N 1
ATOM 1537 C CA . GLY A 1 194 ? -6.848 -22.562 -4.957 1 97.75 194 GLY A CA 1
ATOM 1538 C C . GLY A 1 194 ? -8.156 -22.828 -4.242 1 97.75 194 GLY A C 1
ATOM 1539 O O . GLY A 1 194 ? -8.281 -23.828 -3.525 1 97.75 194 GLY A O 1
ATOM 1540 N N . VAL A 1 195 ? -9.133 -22 -4.43 1 98.31 195 VAL A N 1
ATOM 1541 C CA . VAL A 1 195 ? -10.445 -22.141 -3.816 1 98.31 195 VAL A CA 1
ATOM 1542 C C . VAL A 1 195 ? -11.102 -23.438 -4.297 1 98.31 195 VAL A C 1
ATOM 1544 O O . VAL A 1 195 ? -11.648 -24.203 -3.498 1 98.31 195 VAL A O 1
ATOM 1547 N N . GLU A 1 196 ? -11.039 -23.656 -5.582 1 98.06 196 GLU A N 1
ATOM 1548 C CA . GLU A 1 196 ? -11.672 -24.844 -6.18 1 98.06 196 GLU A CA 1
ATOM 1549 C C . GLU A 1 196 ? -11.055 -26.125 -5.645 1 98.06 196 GLU A C 1
ATOM 1551 O O . GLU A 1 196 ? -11.766 -27.062 -5.285 1 98.06 196 GLU A O 1
ATOM 1556 N N . VAL A 1 197 ? -9.742 -26.219 -5.625 1 97.94 197 VAL A N 1
ATOM 1557 C CA . VAL A 1 197 ? -9.055 -27.406 -5.148 1 97.94 197 VAL A CA 1
ATOM 1558 C C . VAL A 1 197 ? -9.344 -27.609 -3.662 1 97.94 197 VAL A C 1
ATOM 1560 O O . VAL A 1 197 ? -9.523 -28.75 -3.207 1 97.94 197 VAL A O 1
ATOM 1563 N N . ALA A 1 198 ? -9.32 -26.516 -2.912 1 98.38 198 ALA A N 1
ATOM 1564 C CA . ALA A 1 198 ? -9.641 -26.609 -1.49 1 98.38 198 ALA A CA 1
ATOM 1565 C C . ALA A 1 198 ? -11.016 -27.234 -1.276 1 98.38 198 ALA A C 1
ATOM 1567 O O . ALA A 1 198 ? -11.18 -28.109 -0.415 1 98.38 198 ALA A O 1
ATOM 1568 N N . LYS A 1 199 ? -11.969 -26.812 -2.014 1 98 199 LYS A N 1
ATOM 1569 C CA . LYS A 1 199 ? -13.32 -27.359 -1.928 1 98 199 LYS A CA 1
ATOM 1570 C C . LYS A 1 199 ? -13.359 -28.828 -2.33 1 98 199 LYS A C 1
ATOM 1572 O O . LYS A 1 199 ? -13.961 -29.656 -1.641 1 98 199 LYS A O 1
ATOM 1577 N N . LYS A 1 200 ? -12.742 -29.156 -3.42 1 97.81 200 LYS A N 1
ATOM 1578 C CA . LYS A 1 200 ? -12.75 -30.516 -3.977 1 97.81 200 LYS A CA 1
ATOM 1579 C C . LYS A 1 200 ? -12.07 -31.5 -3.033 1 97.81 200 LYS A C 1
ATOM 1581 O O . LYS A 1 200 ? -12.539 -32.625 -2.855 1 97.81 200 LYS A O 1
ATOM 1586 N N . GLU A 1 201 ? -11 -31.078 -2.395 1 97.56 201 GLU A N 1
ATOM 1587 C CA . GLU A 1 201 ? -10.188 -32 -1.61 1 97.56 201 GLU A CA 1
ATOM 1588 C C . GLU A 1 201 ? -10.375 -31.766 -0.114 1 97.56 201 GLU A C 1
ATOM 1590 O O . GLU A 1 201 ? -9.758 -32.438 0.708 1 97.56 201 GLU A O 1
ATOM 1595 N N . GLY A 1 202 ? -11.164 -30.844 0.247 1 97.5 202 GLY A N 1
ATOM 1596 C CA . GLY A 1 202 ? -11.43 -30.562 1.649 1 97.5 202 GLY A CA 1
ATOM 1597 C C . GLY A 1 202 ? -10.234 -30.031 2.396 1 97.5 202 GLY A C 1
ATOM 1598 O O . GLY A 1 202 ? -9.938 -30.453 3.512 1 97.5 202 GLY A O 1
ATOM 1599 N N . ILE A 1 203 ? -9.477 -29.141 1.774 1 97.75 203 ILE A N 1
ATOM 1600 C CA . ILE A 1 203 ? -8.289 -28.562 2.395 1 97.75 203 ILE A CA 1
ATOM 1601 C C . ILE A 1 203 ? -8.656 -27.266 3.1 1 97.75 203 ILE A C 1
ATOM 1603 O O . ILE A 1 203 ? -9.18 -26.344 2.477 1 97.75 203 ILE A O 1
ATOM 1607 N N . ALA A 1 204 ? -8.398 -27.172 4.453 1 96.81 204 ALA A N 1
ATOM 1608 C CA . ALA A 1 204 ? -8.664 -25.953 5.219 1 96.81 204 ALA A CA 1
ATOM 1609 C C . ALA A 1 204 ? -7.633 -24.875 4.91 1 96.81 204 ALA A C 1
ATOM 1611 O O . ALA A 1 204 ? -6.469 -25.172 4.641 1 96.81 204 ALA A O 1
ATOM 1612 N N . PRO A 1 205 ? -8 -23.641 4.949 1 95.69 205 PRO A N 1
ATOM 1613 C CA . PRO A 1 205 ? -7.039 -22.562 4.699 1 95.69 205 PRO A CA 1
ATOM 1614 C C . PRO A 1 205 ? -6.027 -22.406 5.832 1 95.69 205 PRO A C 1
ATOM 1616 O O . PRO A 1 205 ? -6.312 -22.766 6.977 1 95.69 205 PRO A O 1
ATOM 1619 N N . LEU A 1 206 ? -4.902 -21.891 5.422 1 93.5 206 LEU A N 1
ATOM 1620 C CA . LEU A 1 206 ? -3.939 -21.469 6.434 1 93.5 206 LEU A CA 1
ATOM 1621 C C . LEU A 1 206 ? -4.547 -20.422 7.355 1 93.5 206 LEU A C 1
ATOM 1623 O O . LEU A 1 206 ? -5.191 -19.469 6.891 1 93.5 206 LEU A O 1
ATOM 1627 N N . LYS A 1 207 ? -4.328 -20.578 8.695 1 91.25 207 LYS A N 1
ATOM 1628 C CA . LYS A 1 207 ? -4.742 -19.547 9.641 1 91.25 207 LYS A CA 1
ATOM 1629 C C . LYS A 1 207 ? -3.83 -18.328 9.562 1 91.25 207 LYS A C 1
ATOM 1631 O O . LYS A 1 207 ? -2.604 -18.469 9.586 1 91.25 207 LYS A O 1
ATOM 1636 N N . LYS A 1 208 ? -4.422 -17.172 9.523 1 93.75 208 LYS A N 1
ATOM 1637 C CA . LYS A 1 208 ? -3.66 -15.93 9.375 1 93.75 208 LYS A CA 1
ATOM 1638 C C . LYS A 1 208 ? -3.848 -15.016 10.586 1 93.75 208 LYS A C 1
ATOM 1640 O O . LYS A 1 208 ? -3.307 -15.281 11.656 1 93.75 208 LYS A O 1
ATOM 1645 N N . MET A 1 209 ? -4.727 -14.047 10.508 1 95.19 209 MET A N 1
ATOM 1646 C CA . MET A 1 209 ? -4.902 -13.125 11.625 1 95.19 209 MET A CA 1
ATOM 1647 C C . MET A 1 209 ? -5.438 -13.852 12.852 1 95.19 209 MET A C 1
ATOM 1649 O O . MET A 1 209 ? -6.113 -14.875 12.727 1 95.19 209 MET A O 1
ATOM 1653 N N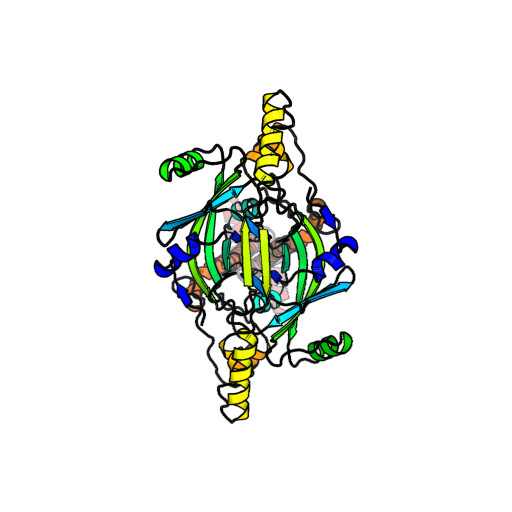 . VAL A 1 210 ? -5.109 -13.305 14 1 96 210 VAL A N 1
ATOM 1654 C CA . VAL A 1 210 ? -5.457 -13.969 15.25 1 96 210 VAL A CA 1
ATOM 1655 C C . VAL A 1 210 ? -6.254 -13.023 16.141 1 96 210 VAL A C 1
ATOM 1657 O O . VAL A 1 210 ? -6.328 -11.82 15.867 1 96 210 VAL A O 1
ATOM 1660 N N . GLY A 1 211 ? -6.965 -13.609 17.172 1 94.69 211 GLY A N 1
ATOM 1661 C CA . GLY A 1 211 ? -7.738 -12.805 18.094 1 94.69 211 GLY A CA 1
ATOM 1662 C C . GLY A 1 211 ? -9.008 -12.242 17.484 1 94.69 211 GLY A C 1
ATOM 1663 O O . GLY A 1 211 ? -9.648 -12.891 16.656 1 94.69 211 GLY A O 1
ATOM 1664 N N . ARG A 1 212 ? -9.336 -11.062 17.922 1 92 212 ARG A N 1
ATOM 1665 C CA . ARG A 1 212 ? -10.594 -10.414 17.531 1 92 212 ARG A CA 1
ATOM 1666 C C . ARG A 1 212 ? -10.672 -10.219 16.031 1 92 212 ARG A C 1
ATOM 1668 O O . ARG A 1 212 ? -11.758 -10.234 15.445 1 92 212 ARG A O 1
ATOM 1675 N N . TRP A 1 213 ? -9.516 -10.156 15.359 1 93.56 213 TRP A N 1
ATOM 1676 C CA . TRP A 1 213 ? -9.492 -9.781 13.953 1 93.56 213 TRP A CA 1
ATOM 1677 C C . TRP A 1 213 ? -9.359 -11.008 13.062 1 93.56 213 TRP A C 1
ATOM 1679 O O . TRP A 1 213 ? -9.281 -10.891 11.836 1 93.56 213 TRP A O 1
ATOM 1689 N N . ALA A 1 214 ? -9.336 -12.148 13.688 1 93.75 214 ALA A N 1
ATOM 1690 C CA . ALA A 1 214 ? -9.461 -13.367 12.898 1 93.75 214 ALA A CA 1
ATOM 1691 C C . ALA A 1 214 ? -10.82 -13.43 12.188 1 93.75 214 ALA A C 1
ATOM 1693 O O . ALA A 1 214 ? -11.844 -13.094 12.781 1 93.75 214 ALA A O 1
ATOM 1694 N N . PRO A 1 215 ? -10.789 -13.812 10.969 1 89.44 215 PRO A N 1
ATOM 1695 C CA . PRO A 1 215 ? -12.039 -13.812 10.211 1 89.44 215 PRO A CA 1
ATOM 1696 C C . PRO A 1 215 ? -13.156 -14.594 10.914 1 89.44 215 PRO A C 1
ATOM 1698 O O . PRO A 1 215 ? -14.32 -14.211 10.836 1 89.44 215 PRO A O 1
ATOM 1701 N N . GLU A 1 216 ? -12.867 -15.695 11.531 1 88 216 GLU A N 1
ATOM 1702 C CA . GLU A 1 216 ? -13.859 -16.531 12.203 1 88 216 GLU A CA 1
ATOM 1703 C C . GLU A 1 216 ? -14.453 -15.812 13.406 1 88 216 GLU A C 1
ATOM 1705 O O . GLU A 1 216 ? -15.523 -16.188 13.898 1 88 216 GLU A O 1
ATOM 1710 N N . ASN A 1 217 ? -13.75 -14.812 13.883 1 87.38 217 ASN A N 1
ATOM 1711 C CA . ASN A 1 217 ? -14.188 -14.102 15.078 1 87.38 217 ASN A CA 1
ATOM 1712 C C . ASN A 1 217 ? -14.867 -12.781 14.727 1 87.38 217 ASN A C 1
ATOM 1714 O O . ASN A 1 217 ? -15.359 -12.078 15.617 1 87.38 217 ASN A O 1
ATOM 1718 N N . ARG A 1 218 ? -14.797 -12.328 13.555 1 75.56 218 ARG A N 1
ATOM 1719 C CA . ARG A 1 218 ? -15.32 -11.031 13.141 1 75.56 218 ARG A CA 1
ATOM 1720 C C . ARG A 1 218 ? -16.812 -11.117 12.828 1 75.56 218 ARG A C 1
ATOM 1722 O O . ARG A 1 218 ? -17.453 -10.102 12.539 1 75.56 218 ARG A O 1
ATOM 1729 N N . GLY A 1 219 ? -17.422 -12.242 12.594 1 59.28 219 GLY A N 1
ATOM 1730 C CA . GLY A 1 219 ? -18.828 -12.406 12.273 1 59.28 219 GLY A CA 1
ATOM 1731 C C . GLY A 1 219 ? -19.734 -11.453 13.039 1 59.28 219 GLY A C 1
ATOM 1732 O O . GLY A 1 219 ? -20.766 -11.016 12.523 1 59.28 219 GLY A O 1
ATOM 1733 N N . GLY A 1 220 ? -19.531 -11.344 14.398 1 45.53 220 GLY A N 1
ATOM 1734 C CA . GLY A 1 220 ? -20.484 -10.531 15.148 1 45.53 220 GLY A CA 1
ATOM 1735 C C . GLY A 1 220 ? -20.359 -9.047 14.844 1 45.53 220 GLY A C 1
ATOM 1736 O O . GLY A 1 220 ? -21.188 -8.25 15.305 1 45.53 220 GLY A O 1
ATOM 1737 N N . MET A 1 221 ? -19.266 -8.633 14.43 1 41.91 221 MET A N 1
ATOM 1738 C CA . MET A 1 221 ? -19.016 -7.207 14.219 1 41.91 221 MET A CA 1
ATOM 1739 C C . MET A 1 221 ? -19.703 -6.711 12.953 1 41.91 221 MET A C 1
ATOM 1741 O O . MET A 1 221 ? -19.75 -5.504 12.703 1 41.91 221 MET A O 1
ATOM 1745 N N . GLY A 1 222 ? -19.906 -7.469 11.992 1 40.91 222 GLY A N 1
ATOM 1746 C CA . GLY A 1 222 ? -20.797 -7.254 10.859 1 40.91 222 GLY A CA 1
ATOM 1747 C C . GLY A 1 222 ? -22.172 -6.746 11.266 1 40.91 222 GLY A C 1
ATOM 1748 O O . GLY A 1 222 ? -23.094 -6.73 10.453 1 40.91 222 GLY A O 1
ATOM 1749 N N . MET A 1 223 ? -22.406 -6.625 12.406 1 36.78 223 MET A N 1
ATOM 1750 C CA . MET A 1 223 ? -23.625 -6.02 12.922 1 36.78 223 MET A CA 1
ATOM 1751 C C . MET A 1 223 ? -23.844 -4.641 12.312 1 36.78 223 MET A C 1
ATOM 1753 O O . MET A 1 223 ? -24.969 -4.129 12.312 1 36.78 223 MET A O 1
ATOM 1757 N N . GLU A 1 224 ? -22.812 -4.086 11.867 1 38.81 224 GLU A N 1
ATOM 1758 C CA . GLU A 1 224 ? -23.031 -2.781 11.25 1 38.81 224 GLU A CA 1
ATOM 1759 C C . GLU A 1 224 ? -23.688 -2.924 9.875 1 38.81 224 GLU A C 1
ATOM 1761 O O . GLU A 1 224 ? -24.516 -2.096 9.484 1 38.81 224 GLU A O 1
ATOM 1766 N N . GLN A 1 225 ? -23.359 -3.982 9.133 1 41.44 225 GLN A N 1
ATOM 1767 C CA . GLN A 1 225 ? -24.172 -4.211 7.941 1 41.44 225 GLN A CA 1
ATOM 1768 C C . GLN A 1 225 ? -25.609 -4.57 8.312 1 41.44 225 GLN A C 1
ATOM 1770 O O . GLN A 1 225 ? -26.531 -4.285 7.562 1 41.44 225 GLN A O 1
ATOM 1775 N N . LYS A 1 226 ? -25.75 -5.172 9.375 1 42.12 226 LYS A N 1
ATOM 1776 C CA . LYS A 1 226 ? -27.062 -5.465 9.922 1 42.12 226 LYS A CA 1
ATOM 1777 C C . LYS A 1 226 ? -27.812 -4.184 10.281 1 42.12 226 LYS A C 1
ATOM 1779 O O . LYS A 1 226 ? -29.031 -4.094 10.102 1 42.12 226 LYS A O 1
ATOM 1784 N N . VAL A 1 227 ? -26.984 -3.201 10.641 1 44.09 227 VAL A N 1
ATOM 1785 C CA . VAL A 1 227 ? -27.609 -1.904 10.891 1 44.09 227 VAL A CA 1
ATOM 1786 C C . VAL A 1 227 ? -28.094 -1.303 9.578 1 44.09 227 VAL A C 1
ATOM 1788 O O . VAL A 1 227 ? -29.188 -0.708 9.523 1 44.09 227 VAL A O 1
ATOM 1791 N N . GLU A 1 228 ? -27.297 -1.664 8.547 1 49.31 228 GLU A N 1
ATOM 1792 C CA . GLU A 1 228 ? -27.781 -1.211 7.246 1 49.31 228 GLU A CA 1
ATOM 1793 C C . GLU A 1 228 ? -29.031 -1.982 6.828 1 49.31 228 GLU A C 1
ATOM 1795 O O . GLU A 1 228 ? -30 -1.392 6.352 1 49.31 228 GLU A O 1
ATOM 1800 N N . VAL A 1 229 ? -28.984 -3.244 7.07 1 53.25 229 VAL A N 1
ATOM 1801 C CA . VAL A 1 229 ? -30.188 -4.023 6.805 1 53.25 229 VAL A CA 1
ATOM 1802 C C . VAL A 1 229 ? -31.266 -3.652 7.805 1 53.25 229 VAL A C 1
ATOM 1804 O O . VAL A 1 229 ? -32.438 -3.52 7.441 1 53.25 229 VAL A O 1
ATOM 1807 N N . GLY A 1 230 ? -30.781 -3.414 8.984 1 53.38 230 GLY A N 1
ATOM 1808 C CA . GLY A 1 230 ? -31.719 -2.943 9.992 1 53.38 230 GLY A CA 1
ATOM 1809 C C . GLY A 1 230 ? -32.312 -1.591 9.656 1 53.38 230 GLY A C 1
ATOM 1810 O O . GLY A 1 230 ? -33.531 -1.381 9.836 1 53.38 230 GLY A O 1
ATOM 1811 N N . TYR A 1 231 ? -31.422 -0.784 9.133 1 59.28 231 TYR A N 1
ATOM 1812 C CA . TYR A 1 231 ? -31.922 0.51 8.688 1 59.28 231 TYR A CA 1
ATOM 1813 C C . TYR A 1 231 ? -32.875 0.349 7.504 1 59.28 231 TYR A C 1
ATOM 1815 O O . TYR A 1 231 ? -33.906 1.031 7.422 1 59.28 231 TYR A O 1
ATOM 1823 N N . LEU A 1 232 ? -32.5 -0.627 6.66 1 63.81 232 LEU A N 1
ATOM 1824 C CA . LEU A 1 232 ? -33.406 -0.9 5.535 1 63.81 232 LEU A CA 1
ATOM 1825 C C . LEU A 1 232 ? -34.719 -1.442 6.023 1 63.81 232 LEU A C 1
ATOM 1827 O O . LEU A 1 232 ? -35.781 -1.047 5.52 1 63.81 232 LEU A O 1
ATOM 1831 N N . VAL A 1 233 ? -34.719 -2.225 7.043 1 66.06 233 VAL A N 1
ATOM 1832 C CA . VAL A 1 233 ? -35.938 -2.775 7.625 1 66.06 233 VAL A CA 1
ATOM 1833 C C . VAL A 1 233 ? -36.688 -1.676 8.359 1 66.06 233 VAL A C 1
ATOM 1835 O O . VAL A 1 233 ? -37.906 -1.588 8.242 1 66.06 233 VAL A O 1
ATOM 1838 N N . LEU A 1 234 ? -35.938 -0.772 8.961 1 69.38 234 LEU A N 1
ATOM 1839 C CA . LEU A 1 234 ? -36.594 0.331 9.664 1 69.38 234 LEU A CA 1
ATOM 1840 C C . LEU A 1 234 ? -37.219 1.305 8.672 1 69.38 234 LEU A C 1
ATOM 1842 O O . LEU A 1 234 ? -38.344 1.779 8.891 1 69.38 234 LEU A O 1
ATOM 1846 N N . VAL A 1 235 ? -36.531 1.438 7.57 1 74.88 235 VAL A N 1
ATOM 1847 C CA . VAL A 1 235 ? -37.062 2.324 6.539 1 74.88 235 VAL A CA 1
ATOM 1848 C C . VAL A 1 235 ? -38.281 1.681 5.887 1 74.88 235 VAL A C 1
ATOM 1850 O O . VAL A 1 235 ? -39.281 2.357 5.617 1 74.88 235 VAL A O 1
ATOM 1853 N N . LEU A 1 236 ? -38.219 0.397 5.688 1 75.94 236 LEU A N 1
ATOM 1854 C CA . LEU A 1 236 ? -39.344 -0.339 5.156 1 75.94 236 LEU A CA 1
ATOM 1855 C C . LEU A 1 236 ? -40.531 -0.261 6.109 1 75.94 236 LEU A C 1
ATOM 1857 O O . LEU A 1 236 ? -41.656 -0.003 5.68 1 75.94 236 LEU A O 1
ATOM 1861 N N . LEU A 1 237 ? -40.281 -0.432 7.367 1 77.81 237 LEU A N 1
ATOM 1862 C CA . LEU A 1 237 ? -41.312 -0.401 8.375 1 77.81 237 LEU A CA 1
ATOM 1863 C C . LEU A 1 237 ? -41.906 1.004 8.508 1 77.81 237 LEU A C 1
ATOM 1865 O O . LEU A 1 237 ? -43.125 1.17 8.633 1 77.81 237 LEU A O 1
ATOM 1869 N N . LEU A 1 238 ? -41.062 1.955 8.453 1 78.25 238 LEU A N 1
ATOM 1870 C CA . LEU A 1 238 ? -41.531 3.338 8.469 1 78.25 238 LEU A CA 1
ATOM 1871 C C . LEU A 1 238 ? -42.375 3.633 7.246 1 78.25 238 LEU A C 1
ATOM 1873 O O . LEU A 1 238 ? -43.438 4.285 7.359 1 78.25 238 LEU A O 1
ATOM 1877 N N . GLY A 1 239 ? -41.938 3.131 6.168 1 77.25 239 GLY A N 1
ATOM 1878 C CA . GLY A 1 239 ? -42.75 3.252 4.969 1 77.25 239 GLY A CA 1
ATOM 1879 C C . GLY A 1 239 ? -44.094 2.592 5.102 1 77.25 239 GLY A C 1
ATOM 1880 O O . GLY A 1 239 ? -45.125 3.15 4.672 1 77.25 239 GLY A O 1
ATOM 1881 N N . MET A 1 240 ? -44.125 1.421 5.648 1 77.62 240 MET A N 1
ATOM 1882 C CA . MET A 1 240 ? -45.375 0.702 5.863 1 77.62 240 MET A CA 1
ATOM 1883 C C . MET A 1 240 ? -46.312 1.494 6.77 1 77.62 240 MET A C 1
ATOM 1885 O O . MET A 1 240 ? -47.5 1.568 6.52 1 77.62 240 MET A O 1
ATOM 1889 N N . VAL A 1 241 ? -45.844 2.09 7.789 1 79.12 241 VAL A N 1
ATOM 1890 C CA . VAL A 1 241 ? -46.625 2.875 8.727 1 79.12 241 VAL A CA 1
ATOM 1891 C C . VAL A 1 241 ? -47.156 4.129 8.039 1 79.12 241 VAL A C 1
ATOM 1893 O O . VAL A 1 241 ? -48.344 4.469 8.172 1 79.12 241 VAL A O 1
ATOM 1896 N N . ILE A 1 242 ? -46.344 4.742 7.262 1 77.81 242 ILE A N 1
ATOM 1897 C CA . ILE A 1 242 ? -46.75 5.945 6.535 1 77.81 242 ILE A CA 1
ATOM 1898 C C . ILE A 1 242 ? -47.781 5.586 5.484 1 77.81 242 ILE A C 1
ATOM 1900 O O . ILE A 1 242 ? -48.812 6.27 5.352 1 77.81 242 ILE A O 1
ATOM 1904 N N . GLY A 1 243 ? -47.531 4.566 4.766 1 73.56 243 GLY A N 1
ATOM 1905 C CA . GLY A 1 243 ? -48.469 4.109 3.768 1 73.56 243 GLY A CA 1
ATOM 1906 C C . GLY A 1 243 ? -49.812 3.717 4.355 1 73.56 243 GLY A C 1
ATOM 1907 O O . GLY A 1 243 ? -50.875 4.051 3.801 1 73.56 243 GLY A O 1
ATOM 1908 N N . GLY A 1 244 ? -49.875 2.977 5.328 1 74 244 GLY A N 1
ATOM 1909 C CA . GLY A 1 244 ? -51.094 2.629 6.035 1 74 244 GLY A CA 1
ATOM 1910 C C . GLY A 1 244 ? -51.844 3.838 6.543 1 74 244 GLY A C 1
ATOM 1911 O O . GLY A 1 244 ? -53.062 3.938 6.363 1 74 244 GLY A O 1
ATOM 1912 N N . ALA A 1 245 ? -51.125 4.719 7.199 1 76 245 ALA A N 1
ATOM 1913 C CA . ALA A 1 245 ? -51.75 5.938 7.723 1 76 245 ALA A CA 1
ATOM 1914 C C . ALA A 1 245 ? -52.312 6.777 6.594 1 76 245 ALA A C 1
ATOM 1916 O O . ALA A 1 245 ? -53.438 7.312 6.723 1 76 245 ALA A O 1
ATOM 1917 N N . MET A 1 246 ? -51.625 6.867 5.539 1 77.12 246 MET A N 1
ATOM 1918 C CA . MET A 1 246 ? -52.094 7.629 4.383 1 77.12 246 MET A CA 1
ATOM 1919 C C . MET A 1 246 ? -53.344 6.98 3.77 1 77.12 246 MET A C 1
ATOM 1921 O O . MET A 1 246 ? -54.281 7.672 3.395 1 77.12 246 MET A O 1
ATOM 1925 N N . ALA A 1 247 ? -53.281 5.672 3.646 1 74.88 247 ALA A N 1
ATOM 1926 C CA . ALA A 1 247 ? -54.406 4.949 3.096 1 74.88 247 ALA A CA 1
ATOM 1927 C C . ALA A 1 247 ? -55.656 5.141 3.965 1 74.88 247 ALA A C 1
ATOM 1929 O O . ALA A 1 247 ? -56.75 5.355 3.449 1 74.88 247 ALA A O 1
ATOM 1930 N N . LEU A 1 248 ? -55.531 5.129 5.211 1 73 248 LEU A N 1
ATOM 1931 C CA . LEU A 1 248 ? -56.625 5.258 6.145 1 73 248 LEU A CA 1
ATOM 1932 C C . LEU A 1 248 ? -57.125 6.699 6.215 1 73 248 LEU A C 1
ATOM 1934 O O . LEU A 1 248 ? -58.281 6.953 6.566 1 73 248 LEU A O 1
ATOM 1938 N N . SER A 1 249 ? -56.312 7.594 5.863 1 72.62 249 SER A N 1
ATOM 1939 C CA . SER A 1 249 ? -56.688 9 5.906 1 72.62 249 SER A CA 1
ATOM 1940 C C . SER A 1 249 ? -57.375 9.438 4.609 1 72.62 249 SER A C 1
ATOM 1942 O O . SER A 1 249 ? -58.219 10.336 4.613 1 72.62 249 SER A O 1
ATOM 1944 N N . VAL A 1 250 ? -57.062 8.773 3.535 1 72.69 250 VAL A N 1
ATOM 1945 C CA . VAL A 1 250 ? -57.531 9.234 2.234 1 72.69 250 VAL A CA 1
ATOM 1946 C C . VAL A 1 250 ? -58.719 8.398 1.789 1 72.69 250 VAL A C 1
ATOM 1948 O O . VAL A 1 250 ? -59.656 8.906 1.134 1 72.69 250 VAL A O 1
ATOM 1951 N N . VAL A 1 251 ? -58.781 7.105 2.131 1 69.25 251 VAL A N 1
ATOM 1952 C CA . VAL A 1 251 ? -59.812 6.223 1.616 1 69.25 251 VAL A CA 1
ATOM 1953 C C . VAL A 1 251 ? -61.094 6.375 2.453 1 69.25 251 VAL A C 1
ATOM 1955 O O . VAL A 1 251 ? -61.062 6.246 3.68 1 69.25 251 VAL A O 1
ATOM 1958 N N . SER A 1 252 ? -62.188 6.809 1.863 1 71.38 252 SER A N 1
ATOM 1959 C CA . SER A 1 252 ? -63.5 6.91 2.496 1 71.38 252 SER A CA 1
ATOM 1960 C C . SER A 1 252 ? -64.062 5.531 2.797 1 71.38 252 SER A C 1
ATOM 1962 O O . SER A 1 252 ? -63.719 4.543 2.16 1 71.38 252 SER A O 1
ATOM 1964 N N . PRO A 1 253 ? -64.875 5.434 3.902 1 67.31 253 PRO A N 1
ATOM 1965 C CA . PRO A 1 253 ? -65.5 4.148 4.191 1 67.31 253 PRO A CA 1
ATOM 1966 C C . PRO A 1 253 ? -66.25 3.568 2.986 1 67.31 253 PRO A C 1
ATOM 1968 O O . PRO A 1 253 ? -66.25 2.35 2.795 1 67.31 253 PRO A O 1
ATOM 1971 N N . GLU A 1 254 ? -66.75 4.344 2.148 1 69.56 254 GLU A N 1
ATOM 1972 C CA . GLU A 1 254 ? -67.5 3.893 0.979 1 69.56 254 GLU A CA 1
ATOM 1973 C C . GLU A 1 254 ? -66.562 3.303 -0.075 1 69.56 254 GLU A C 1
ATOM 1975 O O . GLU A 1 254 ? -66.875 2.273 -0.68 1 69.56 254 GLU A O 1
ATOM 1980 N N . ARG A 1 255 ? -65.375 3.914 -0.238 1 65.88 255 ARG A N 1
ATOM 1981 C CA . ARG A 1 255 ? -64.438 3.428 -1.223 1 65.88 255 ARG A CA 1
ATOM 1982 C C . ARG A 1 255 ? -63.75 2.156 -0.735 1 65.88 255 ARG A C 1
ATOM 1984 O O . ARG A 1 255 ? -63.438 1.271 -1.532 1 65.88 255 ARG A O 1
ATOM 1991 N N . LEU A 1 256 ? -63.562 2.07 0.525 1 66.81 256 LEU A N 1
ATOM 1992 C CA . LEU A 1 256 ? -63 0.871 1.126 1 66.81 256 LEU A CA 1
ATOM 1993 C C . LEU A 1 256 ? -63.938 -0.324 0.943 1 66.81 256 LEU A C 1
ATOM 1995 O O . LEU A 1 256 ? -63.469 -1.434 0.656 1 66.81 256 LEU A O 1
ATOM 1999 N N . MET A 1 257 ? -65.25 -0.055 1.061 1 67.44 257 MET A N 1
ATOM 2000 C CA . MET A 1 257 ? -66.25 -1.083 0.791 1 67.44 257 MET A CA 1
ATOM 2001 C C . MET A 1 257 ? -66.25 -1.475 -0.684 1 67.44 257 MET A C 1
ATOM 2003 O O . MET A 1 257 ? -66.375 -2.656 -1.017 1 67.44 257 MET A O 1
ATOM 2007 N N . ALA A 1 258 ? -66.062 -0.593 -1.475 1 63.81 258 ALA A N 1
ATOM 2008 C CA . ALA A 1 258 ? -66.062 -0.827 -2.916 1 63.81 258 ALA A CA 1
ATOM 2009 C C . ALA A 1 258 ? -64.812 -1.624 -3.338 1 63.81 258 ALA A C 1
ATOM 2011 O O . ALA A 1 258 ? -64.938 -2.512 -4.188 1 63.81 258 ALA A O 1
ATOM 2012 N N . LEU A 1 259 ? -63.75 -1.337 -2.709 1 63.19 259 LEU A N 1
ATOM 2013 C CA . LEU A 1 259 ? -62.469 -1.996 -2.998 1 63.19 259 LEU A CA 1
ATOM 2014 C C . LEU A 1 259 ? -62.5 -3.436 -2.49 1 63.19 259 LEU A C 1
ATOM 2016 O O . LEU A 1 259 ? -61.938 -4.332 -3.146 1 63.19 259 LEU A O 1
ATOM 2020 N N . ARG A 1 260 ? -63.219 -3.652 -1.454 1 62.94 260 ARG A N 1
ATOM 2021 C CA . ARG A 1 260 ? -63.344 -4.996 -0.902 1 62.94 260 ARG A CA 1
ATOM 2022 C C . ARG A 1 260 ? -64.312 -5.832 -1.723 1 62.94 260 ARG A C 1
ATOM 2024 O O . ARG A 1 260 ? -64.125 -7.043 -1.872 1 62.94 260 ARG A O 1
ATOM 2031 N N . GLU A 1 261 ? -65.375 -5.324 -2.115 1 62.19 261 GLU A N 1
ATOM 2032 C CA . GLU A 1 261 ? -66.375 -6.035 -2.959 1 62.19 261 GLU A CA 1
ATOM 2033 C C . GLU A 1 261 ? -65.75 -6.406 -4.305 1 62.19 261 GLU A C 1
ATOM 2035 O O . GLU A 1 261 ? -66.062 -7.457 -4.867 1 62.19 261 GLU A O 1
ATOM 2040 N N . LYS A 1 262 ? -64.812 -5.594 -4.758 1 54.69 262 LYS A N 1
ATOM 2041 C CA . LYS A 1 262 ? -64.125 -5.934 -6.008 1 54.69 262 LYS A CA 1
ATOM 2042 C C . LYS A 1 262 ? -63.031 -6.957 -5.773 1 54.69 262 LYS A C 1
ATOM 2044 O O . LYS A 1 262 ? -62.656 -7.711 -6.684 1 54.69 262 LYS A O 1
ATOM 2049 N N . SER A 1 263 ? -62.281 -6.855 -4.691 1 50.22 263 SER A N 1
ATOM 2050 C CA . SER A 1 263 ? -61.219 -7.805 -4.414 1 50.22 263 SER A CA 1
ATOM 2051 C C . SER A 1 263 ? -61.75 -9.211 -4.18 1 50.22 263 SER A C 1
ATOM 2053 O O . SER A 1 263 ? -61.031 -10.195 -4.297 1 50.22 263 SER A O 1
ATOM 2055 N N . VAL A 1 264 ? -62.969 -9.469 -3.732 1 43.66 264 VAL A N 1
ATOM 2056 C CA . VAL A 1 264 ? -63.594 -10.789 -3.672 1 43.66 264 VAL A CA 1
ATOM 2057 C C . VAL A 1 264 ? -63.812 -11.312 -5.086 1 43.66 264 VAL A C 1
ATOM 2059 O O . VAL A 1 264 ? -64.188 -12.477 -5.27 1 43.66 264 VAL A O 1
ATOM 2062 N N . VAL A 1 265 ? -63.875 -10.445 -6.066 1 37.06 265 VAL A N 1
ATOM 2063 C CA . VAL A 1 265 ? -64.125 -11.023 -7.387 1 37.06 265 VAL A CA 1
ATOM 2064 C C . VAL A 1 265 ? -62.781 -11.453 -8 1 37.06 265 VAL A C 1
ATOM 2066 O O . VAL A 1 265 ? -62.75 -12.18 -9 1 37.06 265 VAL A O 1
ATOM 2069 N N . PHE A 1 266 ? -61.531 -10.914 -7.617 1 31.81 266 PHE A N 1
ATOM 2070 C CA . PHE A 1 266 ? -60.375 -11.578 -8.203 1 31.81 266 PHE A CA 1
ATOM 2071 C C . PHE A 1 266 ? -59.875 -12.688 -7.293 1 31.81 266 PHE A C 1
ATOM 2073 O O . PHE A 1 266 ? -59.938 -12.578 -6.066 1 31.81 266 PHE A O 1
ATOM 2080 N N . MET B 1 1 ? 7.332 -19.641 7.207 1 63.62 1 MET B N 1
ATOM 2081 C CA . MET B 1 1 ? 5.895 -19.391 7.141 1 63.62 1 MET B CA 1
ATOM 2082 C C . MET B 1 1 ? 5.535 -18.094 7.855 1 63.62 1 MET B C 1
ATOM 2084 O O . MET B 1 1 ? 6.246 -17.672 8.766 1 63.62 1 MET B O 1
ATOM 2088 N N . GLY B 1 2 ? 4.676 -17.25 7.277 1 84.62 2 GLY B N 1
ATOM 2089 C CA . GLY B 1 2 ? 4.199 -16.031 7.91 1 84.62 2 GLY B CA 1
ATOM 2090 C C . GLY B 1 2 ? 3.525 -16.281 9.25 1 84.62 2 GLY B C 1
ATOM 2091 O O . GLY B 1 2 ? 2.928 -17.344 9.461 1 84.62 2 GLY B O 1
ATOM 2092 N N . VAL B 1 3 ? 3.818 -15.586 10.289 1 92.56 3 VAL B N 1
ATOM 2093 C CA . VAL B 1 3 ? 3.205 -15.641 11.609 1 92.56 3 VAL B CA 1
ATOM 2094 C C . VAL B 1 3 ? 2.479 -14.328 11.898 1 92.56 3 VAL B C 1
ATOM 2096 O O . VAL B 1 3 ? 2.947 -13.258 11.516 1 92.56 3 VAL B O 1
ATOM 2099 N N . TYR B 1 4 ? 1.307 -14.461 12.586 1 96.88 4 TYR B N 1
ATOM 2100 C CA . TYR B 1 4 ? 0.509 -13.297 12.961 1 96.88 4 TYR B CA 1
ATOM 2101 C C . TYR B 1 4 ? 0.403 -13.172 14.477 1 96.88 4 TYR B C 1
ATOM 2103 O O . TYR B 1 4 ? 0.323 -14.18 15.18 1 96.88 4 TYR B O 1
ATOM 2111 N N . TYR B 1 5 ? 0.35 -11.953 14.93 1 97.38 5 TYR B N 1
ATOM 2112 C CA . TYR B 1 5 ? 0.251 -11.586 16.344 1 97.38 5 TYR B CA 1
ATOM 2113 C C . TYR B 1 5 ? -0.773 -10.469 16.531 1 97.38 5 TYR B C 1
ATOM 2115 O O . TYR B 1 5 ? -0.987 -9.648 15.641 1 97.38 5 TYR B O 1
ATOM 2123 N N . GLU B 1 6 ? -1.349 -10.398 17.75 1 97.44 6 GLU B N 1
ATOM 2124 C CA . GLU B 1 6 ? -2.264 -9.297 18.062 1 97.44 6 GLU B CA 1
ATOM 2125 C C . GLU B 1 6 ? -1.499 -8.031 18.438 1 97.44 6 GLU B C 1
ATOM 2127 O O . GLU B 1 6 ? -2.078 -6.949 18.5 1 97.44 6 GLU B O 1
ATOM 2132 N N . THR B 1 7 ? -0.208 -8.266 18.75 1 98.38 7 THR B N 1
ATOM 2133 C CA . THR B 1 7 ? 0.679 -7.172 19.141 1 98.38 7 THR B CA 1
ATOM 2134 C C . THR B 1 7 ? 1.998 -7.246 18.375 1 98.38 7 THR B C 1
ATOM 2136 O O . THR B 1 7 ? 2.258 -8.227 17.672 1 98.38 7 THR B O 1
ATOM 2139 N N . ILE B 1 8 ? 2.797 -6.191 18.453 1 98.69 8 ILE B N 1
ATOM 2140 C CA . ILE B 1 8 ? 4.156 -6.262 17.922 1 98.69 8 ILE B CA 1
ATOM 2141 C C . ILE B 1 8 ? 5.031 -7.082 18.875 1 98.69 8 ILE B C 1
ATOM 2143 O O . ILE B 1 8 ? 5.289 -6.672 20 1 98.69 8 ILE B O 1
ATOM 2147 N N . PRO B 1 9 ? 5.52 -8.18 18.422 1 97.94 9 PRO B N 1
ATOM 2148 C CA . PRO B 1 9 ? 6.383 -8.977 19.297 1 97.94 9 PRO B CA 1
ATOM 2149 C C . PRO B 1 9 ? 7.707 -8.281 19.609 1 97.94 9 PRO B C 1
ATOM 2151 O O . PRO B 1 9 ? 8.281 -7.625 18.734 1 97.94 9 PRO B O 1
ATOM 2154 N N . ASP B 1 10 ? 8.18 -8.531 20.797 1 97.56 10 ASP B N 1
ATOM 2155 C CA . ASP B 1 10 ? 9.453 -7.953 21.219 1 97.56 10 ASP B CA 1
ATOM 2156 C C . ASP B 1 10 ? 10.586 -8.367 20.281 1 97.56 10 ASP B C 1
ATOM 2158 O O . ASP B 1 10 ? 11.508 -7.59 20.047 1 97.56 10 ASP B O 1
ATOM 2162 N N . SER B 1 11 ? 10.492 -9.523 19.781 1 96.88 11 SER B N 1
ATOM 2163 C CA . SER B 1 11 ? 11.539 -10.086 18.953 1 96.88 11 SER B CA 1
ATOM 2164 C C . SER B 1 11 ? 11.68 -9.312 17.641 1 96.88 11 SER B C 1
ATOM 2166 O O . SER B 1 11 ? 12.695 -9.43 16.953 1 96.88 11 SER B O 1
ATOM 2168 N N . LEU B 1 12 ? 10.664 -8.492 17.297 1 98.06 12 LEU B N 1
ATOM 2169 C CA . LEU B 1 12 ? 10.688 -7.785 16.031 1 98.06 12 LEU B CA 1
ATOM 2170 C C . LEU B 1 12 ? 11.133 -6.34 16.219 1 98.06 12 LEU B C 1
ATOM 2172 O O . LEU B 1 12 ? 11.477 -5.66 15.25 1 98.06 12 LEU B O 1
ATOM 2176 N N . VAL B 1 13 ? 11.094 -5.82 17.422 1 98.62 13 VAL B N 1
ATOM 2177 C CA . VAL B 1 13 ? 11.242 -4.395 17.688 1 98.62 13 VAL B CA 1
ATOM 2178 C C . VAL B 1 13 ? 12.625 -3.924 17.234 1 98.62 13 VAL B C 1
ATOM 2180 O O . VAL B 1 13 ? 12.742 -2.924 16.531 1 98.62 13 VAL B O 1
ATOM 2183 N N . SER B 1 14 ? 13.688 -4.637 17.641 1 98.19 14 SER B N 1
ATOM 2184 C CA . SER B 1 14 ? 15.039 -4.238 17.266 1 98.19 14 SER B CA 1
ATOM 2185 C C . SER B 1 14 ? 15.234 -4.258 15.75 1 98.19 14 SER B C 1
ATOM 2187 O O . SER B 1 14 ? 15.906 -3.391 15.195 1 98.19 14 SER B O 1
ATOM 2189 N N . TRP B 1 15 ? 14.719 -5.266 15.109 1 98.25 15 TRP B N 1
ATOM 2190 C CA . TRP B 1 15 ? 14.828 -5.363 13.656 1 98.25 15 TRP B CA 1
ATOM 2191 C C . TRP B 1 15 ? 14.102 -4.207 12.977 1 98.25 15 TRP B C 1
ATOM 2193 O O . TRP B 1 15 ? 14.625 -3.6 12.047 1 98.25 15 TRP B O 1
ATOM 2203 N N . ILE B 1 16 ? 12.883 -3.889 13.453 1 98.69 16 ILE B N 1
ATOM 2204 C CA . ILE B 1 16 ? 12.109 -2.771 12.922 1 98.69 16 ILE B CA 1
ATOM 2205 C C . ILE B 1 16 ? 12.922 -1.481 13.031 1 98.69 16 ILE B C 1
ATOM 2207 O O . ILE B 1 16 ? 13.047 -0.738 12.055 1 98.69 16 ILE B O 1
ATOM 2211 N N . HIS B 1 17 ? 13.531 -1.271 14.125 1 98.44 17 HIS B N 1
ATOM 2212 C CA . HIS B 1 17 ? 14.266 -0.039 14.398 1 98.44 17 HIS B CA 1
ATOM 2213 C C . HIS B 1 17 ? 15.523 0.053 13.539 1 98.44 17 HIS B C 1
ATOM 2215 O O . HIS B 1 17 ? 16.062 1.141 13.344 1 98.44 17 HIS B O 1
ATOM 2221 N N . SER B 1 18 ? 15.984 -1.045 13.039 1 98.25 18 SER B N 1
ATOM 2222 C CA . SER B 1 18 ? 17.219 -1.061 12.258 1 98.25 18 SER B CA 1
ATOM 2223 C C . SER B 1 18 ? 16.953 -0.72 10.797 1 98.25 18 SER B C 1
ATOM 2225 O O . SER B 1 18 ? 17.891 -0.506 10.023 1 98.25 18 SER B O 1
ATOM 2227 N N . GLN B 1 19 ? 15.695 -0.709 10.406 1 98.44 19 GLN B N 1
ATOM 2228 C CA . GLN B 1 19 ? 15.375 -0.409 9.016 1 98.44 19 GLN B CA 1
ATOM 2229 C C . GLN B 1 19 ? 15.555 1.077 8.719 1 98.44 19 GLN B C 1
ATOM 2231 O O . GLN B 1 19 ? 15.5 1.908 9.633 1 98.44 19 GLN B O 1
ATOM 2236 N N . HIS B 1 20 ? 15.734 1.413 7.391 1 98.38 20 HIS B N 1
ATOM 2237 C CA . HIS B 1 20 ? 16.031 2.789 7.012 1 98.38 20 HIS B CA 1
ATOM 2238 C C . HIS B 1 20 ? 14.852 3.43 6.289 1 98.38 20 HIS B C 1
ATOM 2240 O O . HIS B 1 20 ? 14.906 4.609 5.93 1 98.38 20 HIS B O 1
ATOM 2246 N N . MET B 1 21 ? 13.852 2.6 6.047 1 98.38 21 MET B N 1
ATOM 2247 C CA . MET B 1 21 ? 12.617 3.062 5.414 1 98.38 21 MET B CA 1
ATOM 2248 C C . MET B 1 21 ? 11.492 2.061 5.621 1 98.38 21 MET B C 1
ATOM 2250 O O . MET B 1 21 ? 11.727 0.928 6.043 1 98.38 21 MET B O 1
ATOM 2254 N N . PHE B 1 22 ? 10.344 2.439 5.383 1 98.75 22 PHE B N 1
ATOM 2255 C CA . PHE B 1 22 ? 9.141 1.618 5.414 1 98.75 22 PHE B CA 1
ATOM 2256 C C . PHE B 1 22 ? 8.07 2.186 4.488 1 98.75 22 PHE B C 1
ATOM 2258 O O . PHE B 1 22 ? 8.297 3.191 3.814 1 98.75 22 PHE B O 1
ATOM 2265 N N . TRP B 1 23 ? 6.957 1.483 4.328 1 98.81 23 TRP B N 1
ATOM 2266 C CA . TRP B 1 23 ? 5.867 1.89 3.445 1 98.81 23 TRP B CA 1
ATOM 2267 C C . TRP B 1 23 ? 4.547 1.942 4.203 1 98.81 23 TRP B C 1
ATOM 2269 O O . TRP B 1 23 ? 4.285 1.1 5.066 1 98.81 23 TRP B O 1
ATOM 2279 N N . VAL B 1 24 ? 3.766 2.902 3.871 1 98.88 24 VAL B N 1
ATOM 2280 C CA . VAL B 1 24 ? 2.455 3.09 4.484 1 98.88 24 VAL B CA 1
ATOM 2281 C C . VAL B 1 24 ? 1.364 2.934 3.426 1 98.88 24 VAL B C 1
ATOM 2283 O O . VAL B 1 24 ? 1.438 3.537 2.354 1 98.88 24 VAL B O 1
ATOM 2286 N N . GLY B 1 25 ? 0.394 2.084 3.711 1 98.88 25 GLY B N 1
ATOM 2287 C CA . GLY B 1 25 ? -0.784 1.926 2.873 1 98.88 25 GLY B CA 1
ATOM 2288 C C . GLY B 1 25 ? -2.061 2.4 3.543 1 98.88 25 GLY B C 1
ATOM 2289 O O . GLY B 1 25 ? -2.273 2.152 4.73 1 98.88 25 GLY B O 1
ATOM 2290 N N . THR B 1 26 ? -2.879 3.145 2.83 1 98.94 26 THR B N 1
ATOM 2291 C CA . THR B 1 26 ? -4.199 3.586 3.26 1 98.94 26 THR B CA 1
ATOM 2292 C C . THR B 1 26 ? -5.18 3.588 2.088 1 98.94 26 THR B C 1
ATOM 2294 O O . THR B 1 26 ? -4.773 3.426 0.935 1 98.94 26 THR B O 1
ATOM 2297 N N . ALA B 1 27 ? -6.445 3.721 2.41 1 98.81 27 ALA B N 1
ATOM 2298 C CA . ALA B 1 27 ? -7.465 3.773 1.368 1 98.81 27 ALA B CA 1
ATOM 2299 C C . ALA B 1 27 ? -8.719 4.492 1.863 1 98.81 27 ALA B C 1
ATOM 2301 O O . ALA B 1 27 ? -9.078 4.383 3.035 1 98.81 27 ALA B O 1
ATOM 2302 N N . PRO B 1 28 ? -9.375 5.277 0.938 1 98.44 28 PRO B N 1
ATOM 2303 C CA . PRO B 1 28 ? -10.703 5.77 1.304 1 98.44 28 PRO B CA 1
ATOM 2304 C C . PRO B 1 28 ? -11.719 4.648 1.507 1 98.44 28 PRO B C 1
ATOM 2306 O O . PRO B 1 28 ? -11.5 3.525 1.041 1 98.44 28 PRO B O 1
ATOM 2309 N N . LEU B 1 29 ? -12.773 4.961 2.156 1 96.88 29 LEU B N 1
ATOM 2310 C CA . LEU B 1 29 ? -13.852 4 2.352 1 96.88 29 LEU B CA 1
ATOM 2311 C C . LEU B 1 29 ? -14.586 3.727 1.041 1 96.88 29 LEU B C 1
ATOM 2313 O O . LEU B 1 29 ? -15.055 2.611 0.809 1 96.88 29 LEU B O 1
ATOM 2317 N N . SER B 1 30 ? -14.664 4.75 0.205 1 95.5 30 SER B N 1
ATOM 2318 C CA . SER B 1 30 ? -15.375 4.609 -1.062 1 95.5 30 SER B CA 1
ATOM 2319 C C . SER B 1 30 ? -14.719 3.562 -1.953 1 95.5 30 SER B C 1
ATOM 2321 O O . SER B 1 30 ? -13.5 3.582 -2.148 1 95.5 30 SER B O 1
ATOM 2323 N N . GLY B 1 31 ? -15.5 2.688 -2.514 1 94.81 31 GLY B N 1
ATOM 2324 C CA . GLY B 1 31 ? -15.008 1.691 -3.449 1 94.81 31 GLY B CA 1
ATOM 2325 C C . GLY B 1 31 ? -14.477 2.295 -4.734 1 94.81 31 GLY B C 1
ATOM 2326 O O . GLY B 1 31 ? -13.789 1.617 -5.508 1 94.81 31 GLY B O 1
ATOM 2327 N N . GLN B 1 32 ? -14.695 3.553 -4.934 1 94.31 32 GLN B N 1
ATOM 2328 C CA . GLN B 1 32 ? -14.203 4.242 -6.121 1 94.31 32 GLN B CA 1
ATOM 2329 C C . GLN B 1 32 ? -12.953 5.059 -5.809 1 94.31 32 GLN B C 1
ATOM 2331 O O . GLN B 1 32 ? -12.359 5.664 -6.703 1 94.31 32 GLN B O 1
ATOM 2336 N N . GLY B 1 33 ? -12.672 5.121 -4.535 1 97.12 33 GLY B N 1
ATOM 2337 C CA . GLY B 1 33 ? -11.477 5.844 -4.137 1 97.12 33 GLY B CA 1
ATOM 2338 C C . GLY B 1 33 ? -10.195 5.125 -4.512 1 97.12 33 GLY B C 1
ATOM 2339 O O . GLY B 1 33 ? -10.219 3.951 -4.883 1 97.12 33 GLY B O 1
ATOM 2340 N N . HIS B 1 34 ? -9.086 5.773 -4.379 1 98.56 34 HIS B N 1
ATOM 2341 C CA . HIS B 1 34 ? -7.816 5.234 -4.852 1 98.56 34 HIS B CA 1
ATOM 2342 C C . HIS B 1 34 ? -6.938 4.793 -3.688 1 98.56 34 HIS B C 1
ATOM 2344 O O . HIS B 1 34 ? -6.785 5.523 -2.705 1 98.56 34 HIS B O 1
ATOM 2350 N N . ILE B 1 35 ? -6.324 3.607 -3.873 1 98.81 35 ILE B N 1
ATOM 2351 C CA . ILE B 1 35 ? -5.402 3.055 -2.887 1 98.81 35 ILE B CA 1
ATOM 2352 C C . ILE B 1 35 ? -4.141 3.916 -2.818 1 98.81 35 ILE B C 1
ATOM 2354 O O . ILE B 1 35 ? -3.629 4.359 -3.848 1 98.81 35 ILE B O 1
ATOM 2358 N N . ASN B 1 36 ? -3.672 4.133 -1.588 1 98.69 36 ASN B N 1
ATOM 2359 C CA . ASN B 1 36 ? -2.445 4.895 -1.384 1 98.69 36 ASN B CA 1
ATOM 2360 C C . ASN B 1 36 ? -1.314 4.008 -0.869 1 98.69 36 ASN B C 1
ATOM 2362 O O . ASN B 1 36 ? -1.518 3.197 0.039 1 98.69 36 ASN B O 1
ATOM 2366 N N . ILE B 1 37 ? -0.145 4.094 -1.452 1 98.75 37 ILE B N 1
ATOM 2367 C CA . ILE B 1 37 ? 1.115 3.598 -0.907 1 98.75 37 ILE B CA 1
ATOM 2368 C C . ILE B 1 37 ? 2.123 4.742 -0.818 1 98.75 37 ILE B C 1
ATOM 2370 O O . ILE B 1 37 ? 2.35 5.453 -1.798 1 98.75 37 ILE B O 1
ATOM 2374 N N . SER B 1 38 ? 2.734 4.883 0.298 1 98 38 SER B N 1
ATOM 2375 C CA . SER B 1 38 ? 3.699 5.957 0.512 1 98 38 SER B CA 1
ATOM 2376 C C . SER B 1 38 ? 4.984 5.426 1.139 1 98 38 SER B C 1
ATOM 2378 O O . SER B 1 38 ? 4.961 4.871 2.24 1 98 38 SER B O 1
ATOM 2380 N N . PRO B 1 39 ? 6.082 5.633 0.466 1 97.81 39 PRO B N 1
ATOM 2381 C CA . PRO B 1 39 ? 7.355 5.289 1.103 1 97.81 39 PRO B CA 1
ATOM 2382 C C . PRO B 1 39 ? 7.824 6.352 2.096 1 97.81 39 PRO B C 1
ATOM 2384 O O . PRO B 1 39 ? 7.656 7.547 1.85 1 97.81 39 PRO B O 1
ATOM 2387 N N . LYS B 1 40 ? 8.297 5.906 3.217 1 97.12 40 LYS B N 1
ATOM 2388 C CA . LYS B 1 40 ? 8.828 6.77 4.266 1 97.12 40 LYS B CA 1
ATOM 2389 C C . LYS B 1 40 ? 10.305 6.465 4.531 1 97.12 40 LYS B C 1
ATOM 2391 O O . LYS B 1 40 ? 10.641 5.359 4.957 1 97.12 40 LYS B O 1
ATOM 2396 N N . GLY B 1 41 ? 11.125 7.438 4.258 1 96.44 41 GLY B N 1
ATOM 2397 C CA . GLY B 1 41 ? 12.539 7.281 4.566 1 96.44 41 GLY B CA 1
ATOM 2398 C C . GLY B 1 41 ? 12.953 7.988 5.84 1 96.44 41 GLY B C 1
ATOM 2399 O O . GLY B 1 41 ? 12.305 8.953 6.258 1 96.44 41 GLY B O 1
ATOM 2400 N N . GLY B 1 42 ? 14.07 7.496 6.438 1 94.69 42 GLY B N 1
ATOM 2401 C CA . GLY B 1 42 ? 14.578 8.086 7.668 1 94.69 42 GLY B CA 1
ATOM 2402 C C . GLY B 1 42 ? 14.359 7.203 8.883 1 94.69 42 GLY B C 1
ATOM 2403 O O . GLY B 1 42 ? 13.93 6.055 8.758 1 94.69 42 GLY B O 1
ATOM 2404 N N . GLN B 1 43 ? 14.633 7.723 10.055 1 93.62 43 GLN B N 1
ATOM 2405 C CA . GLN B 1 43 ? 14.617 6.922 11.273 1 93.62 43 GLN B CA 1
ATOM 2406 C C . GLN B 1 43 ? 13.648 7.504 12.297 1 93.62 43 GLN B C 1
ATOM 2408 O O . GLN B 1 43 ? 13.695 7.145 13.477 1 93.62 43 GLN B O 1
ATOM 2413 N N . GLN B 1 44 ? 12.852 8.367 11.859 1 94.75 44 GLN B N 1
ATOM 2414 C CA . GLN B 1 44 ? 11.922 8.992 12.789 1 94.75 44 GLN B CA 1
ATOM 2415 C C . GLN B 1 44 ? 10.633 8.18 12.922 1 94.75 44 GLN B C 1
ATOM 2417 O O . GLN B 1 44 ? 9.555 8.656 12.57 1 94.75 44 GLN B O 1
ATOM 2422 N N . PHE B 1 45 ? 10.742 7.023 13.438 1 98.06 45 PHE B N 1
ATOM 2423 C CA . PHE B 1 45 ? 9.664 6.094 13.75 1 98.06 45 PHE B CA 1
ATOM 2424 C C . PHE B 1 45 ? 10.055 5.172 14.891 1 98.06 45 PHE B C 1
ATOM 2426 O O . PHE B 1 45 ? 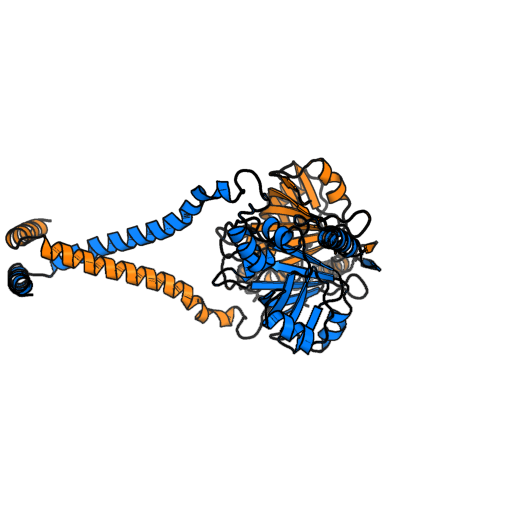11.219 5.129 15.297 1 98.06 45 PHE B O 1
ATOM 2433 N N . GLY B 1 46 ? 8.992 4.48 15.391 1 98.25 46 GLY B N 1
ATOM 2434 C CA . GLY B 1 46 ? 9.359 3.547 16.438 1 98.25 46 GLY B CA 1
ATOM 2435 C C . GLY B 1 46 ? 8.164 2.842 17.062 1 98.25 46 GLY B C 1
ATOM 2436 O O . GLY B 1 46 ? 7.016 3.158 16.734 1 98.25 46 GLY B O 1
ATOM 2437 N N . VAL B 1 47 ? 8.531 1.865 17.844 1 98.69 47 VAL B N 1
ATOM 2438 C CA . VAL B 1 47 ? 7.586 1.125 18.672 1 98.69 47 VAL B CA 1
ATOM 2439 C C . VAL B 1 47 ? 7.664 1.622 20.109 1 98.69 47 VAL B C 1
ATOM 2441 O O . VAL B 1 47 ? 8.711 1.516 20.766 1 98.69 47 VAL B O 1
ATOM 2444 N N . ILE B 1 48 ? 6.559 2.197 20.609 1 97.25 48 ILE B N 1
ATOM 2445 C CA . ILE B 1 48 ? 6.516 2.736 21.953 1 97.25 48 ILE B CA 1
ATOM 2446 C C . ILE B 1 48 ? 6.207 1.614 22.953 1 97.25 48 ILE B C 1
ATOM 2448 O O . ILE B 1 48 ? 6.816 1.536 24.016 1 97.25 48 ILE B O 1
ATOM 2452 N N . ASP B 1 49 ? 5.266 0.812 22.656 1 97.56 49 ASP B N 1
ATOM 2453 C CA . ASP B 1 49 ? 4.879 -0.411 23.344 1 97.56 49 ASP B CA 1
ATOM 2454 C C . ASP B 1 49 ? 4.266 -1.422 22.375 1 97.56 49 ASP B C 1
ATOM 2456 O O . ASP B 1 49 ? 4.203 -1.175 21.172 1 97.56 49 ASP B O 1
ATOM 2460 N N . GLU B 1 50 ? 3.814 -2.525 22.859 1 98.12 50 GLU B N 1
ATOM 2461 C CA . GLU B 1 50 ? 3.465 -3.65 22 1 98.12 50 GLU B CA 1
ATOM 2462 C C . GLU B 1 50 ? 2.238 -3.332 21.141 1 98.12 50 GLU B C 1
ATOM 2464 O O . GLU B 1 50 ? 1.927 -4.059 20.203 1 98.12 50 GLU B O 1
ATOM 2469 N N . ARG B 1 51 ? 1.526 -2.197 21.375 1 98.62 51 ARG B N 1
ATOM 2470 C CA . ARG B 1 51 ? 0.313 -1.869 20.625 1 98.62 51 ARG B CA 1
ATOM 2471 C C . ARG B 1 51 ? 0.4 -0.471 20.031 1 98.62 51 ARG B C 1
ATOM 2473 O O . ARG B 1 51 ? -0.604 0.073 19.562 1 98.62 51 ARG B O 1
ATOM 2480 N N . THR B 1 52 ? 1.557 0.138 20.078 1 98.75 52 THR B N 1
ATOM 2481 C CA . THR B 1 52 ? 1.658 1.51 19.594 1 98.75 52 THR B CA 1
ATOM 2482 C C . THR B 1 52 ? 2.893 1.681 18.703 1 98.75 52 THR B C 1
ATOM 2484 O O . THR B 1 52 ? 4.023 1.546 19.188 1 98.75 52 THR B O 1
ATOM 2487 N N . PHE B 1 53 ? 2.717 1.9 17.516 1 98.88 53 PHE B N 1
ATOM 2488 C CA . PHE B 1 53 ? 3.736 2.324 16.562 1 98.88 53 PHE B CA 1
ATOM 2489 C C . PHE B 1 53 ? 3.549 3.789 16.188 1 98.88 53 PHE B C 1
ATOM 2491 O O . PHE B 1 53 ? 2.422 4.289 16.156 1 98.88 53 PHE B O 1
ATOM 2498 N N . TRP B 1 54 ? 4.613 4.5 15.953 1 98.81 54 TRP B N 1
ATOM 2499 C CA . TRP B 1 54 ? 4.52 5.887 15.516 1 98.81 54 TRP B CA 1
ATOM 2500 C C . TRP B 1 54 ? 5.539 6.184 14.414 1 98.81 54 TRP B C 1
ATOM 2502 O O . TRP B 1 54 ? 6.555 5.492 14.305 1 98.81 54 TRP B O 1
ATOM 2512 N N . TYR B 1 55 ? 5.273 7.176 13.547 1 98.56 55 TYR B N 1
ATOM 2513 C CA . TYR B 1 55 ? 6.27 7.723 12.625 1 98.56 55 TYR B CA 1
ATOM 2514 C C . TYR B 1 55 ? 6.012 9.195 12.359 1 98.56 55 TYR B C 1
ATOM 2516 O O . TYR B 1 55 ? 4.891 9.68 12.531 1 98.56 55 TYR B O 1
ATOM 2524 N N . MET B 1 56 ? 7.047 9.875 12 1 97.31 56 MET B N 1
ATOM 2525 C CA . MET B 1 56 ? 6.949 11.281 11.617 1 97.31 56 MET B CA 1
ATOM 2526 C C . MET B 1 56 ? 6.547 11.414 10.156 1 97.31 56 MET B C 1
ATOM 2528 O O . MET B 1 56 ? 7.195 10.844 9.273 1 97.31 56 MET B O 1
ATOM 2532 N N . ASP B 1 57 ? 5.445 12.086 9.914 1 96.94 57 ASP B N 1
ATOM 2533 C CA . ASP B 1 57 ? 5.016 12.406 8.555 1 96.94 57 ASP B CA 1
ATOM 2534 C C . ASP B 1 57 ? 5.59 13.75 8.109 1 96.94 57 ASP B C 1
ATOM 2536 O O . ASP B 1 57 ? 5.105 14.805 8.523 1 96.94 57 ASP B O 1
ATOM 2540 N N . MET B 1 58 ? 6.504 13.672 7.188 1 94.06 58 MET B N 1
ATOM 2541 C CA . MET B 1 58 ? 7.125 14.875 6.656 1 94.06 58 MET B CA 1
ATOM 2542 C C . MET B 1 58 ? 6.27 15.484 5.547 1 94.06 58 MET B C 1
ATOM 2544 O O . MET B 1 58 ? 5.449 14.797 4.945 1 94.06 58 MET B O 1
ATOM 2548 N N . THR B 1 59 ? 6.484 16.734 5.379 1 93.25 59 THR B N 1
ATOM 2549 C CA . THR B 1 59 ? 5.75 17.438 4.324 1 93.25 59 THR B CA 1
ATOM 2550 C C . THR B 1 59 ? 6.137 16.891 2.953 1 93.25 59 THR B C 1
ATOM 2552 O O . THR B 1 59 ? 7.316 16.672 2.674 1 93.25 59 THR B O 1
ATOM 2555 N N . GLY B 1 60 ? 5.148 16.562 2.18 1 87.69 60 GLY B N 1
ATOM 2556 C CA . GLY B 1 60 ? 5.332 16.141 0.8 1 87.69 60 GLY B CA 1
ATOM 2557 C C . GLY B 1 60 ? 4.262 16.672 -0.134 1 87.69 60 GLY B C 1
ATOM 2558 O O . GLY B 1 60 ? 3.496 17.562 0.234 1 87.69 60 GLY B O 1
ATOM 2559 N N . SER B 1 61 ? 4.332 16.172 -1.35 1 85.38 61 SER B N 1
ATOM 2560 C CA . SER B 1 61 ? 3.418 16.656 -2.379 1 85.38 61 SER B CA 1
ATOM 2561 C C . SER B 1 61 ? 2.021 16.078 -2.195 1 85.38 61 SER B C 1
ATOM 2563 O O . SER B 1 61 ? 1.029 16.703 -2.592 1 85.38 61 SER B O 1
ATOM 2565 N N . GLY B 1 62 ? 1.882 14.945 -1.656 1 90.94 62 GLY B N 1
ATOM 2566 C CA . GLY B 1 62 ? 0.587 14.32 -1.443 1 90.94 62 GLY B CA 1
ATOM 2567 C C . GLY B 1 62 ? 0.164 14.305 0.013 1 90.94 62 GLY B C 1
ATOM 2568 O O . GLY B 1 62 ? 0.977 14.562 0.904 1 90.94 62 GLY B O 1
ATOM 2569 N N . VAL B 1 63 ? -1.124 14.047 0.254 1 96.75 63 VAL B N 1
ATOM 2570 C CA . VAL B 1 63 ? -1.658 14.078 1.611 1 96.75 63 VAL B CA 1
ATOM 2571 C C . VAL B 1 63 ? -2.645 12.93 1.806 1 96.75 63 VAL B C 1
ATOM 2573 O O . VAL B 1 63 ? -3.529 13 2.66 1 96.75 63 VAL B O 1
ATOM 2576 N N . GLU B 1 64 ? -2.49 11.883 1.054 1 98.06 64 GLU B N 1
ATOM 2577 C CA . GLU B 1 64 ? -3.469 10.805 0.996 1 98.06 64 GLU B CA 1
ATOM 2578 C C . GLU B 1 64 ? -3.641 10.141 2.359 1 98.06 64 GLU B C 1
ATOM 2580 O O . GLU B 1 64 ? -4.766 9.898 2.803 1 98.06 64 GLU B O 1
ATOM 2585 N N . THR B 1 65 ? -2.535 9.852 3.068 1 98.69 65 THR B N 1
ATOM 2586 C CA . THR B 1 65 ? -2.621 9.172 4.355 1 98.69 65 THR B CA 1
ATOM 2587 C C . THR B 1 65 ? -3.443 9.984 5.348 1 98.69 65 THR B C 1
ATOM 2589 O O . THR B 1 65 ? -4.383 9.477 5.957 1 98.69 65 THR B O 1
ATOM 2592 N N . HIS B 1 66 ? -3.158 11.297 5.465 1 98.44 66 HIS B N 1
ATOM 2593 C CA . HIS B 1 66 ? -3.936 12.164 6.348 1 98.44 66 HIS B CA 1
ATOM 2594 C C . HIS B 1 66 ? -5.418 12.109 6.004 1 98.44 66 HIS B C 1
ATOM 2596 O O . HIS B 1 66 ? -6.262 11.977 6.895 1 98.44 66 HIS B O 1
ATOM 2602 N N . ALA B 1 67 ? -5.664 12.242 4.727 1 98.62 67 ALA B N 1
ATOM 2603 C CA . ALA B 1 67 ? -7.051 12.312 4.281 1 98.62 67 ALA B CA 1
ATOM 2604 C C . ALA B 1 67 ? -7.816 11.047 4.66 1 98.62 67 ALA B C 1
ATOM 2606 O O . ALA B 1 67 ? -8.945 11.117 5.156 1 98.62 67 ALA B O 1
ATOM 2607 N N . HIS B 1 68 ? -7.234 9.93 4.406 1 98.88 68 HIS B N 1
ATOM 2608 C CA . HIS B 1 68 ? -7.887 8.664 4.711 1 98.88 68 HIS B CA 1
ATOM 2609 C C . HIS B 1 68 ? -8.055 8.477 6.219 1 98.88 68 HIS B C 1
ATOM 2611 O O . HIS B 1 68 ? -9.078 7.957 6.672 1 98.88 68 HIS B O 1
ATOM 2617 N N . LEU B 1 69 ? -7.066 8.859 6.98 1 98.81 69 LEU B N 1
ATOM 2618 C CA . LEU B 1 69 ? -7.109 8.688 8.43 1 98.81 69 LEU B CA 1
ATOM 2619 C C . LEU B 1 69 ? -8.117 9.641 9.062 1 98.81 69 LEU B C 1
ATOM 2621 O O . LEU B 1 69 ? -8.703 9.336 10.102 1 98.81 69 LEU B O 1
ATOM 2625 N N . HIS B 1 70 ? -8.367 10.797 8.422 1 98.56 70 HIS B N 1
ATOM 2626 C CA . HIS B 1 70 ? -9.32 11.773 8.93 1 98.56 70 HIS B CA 1
ATOM 2627 C C . HIS B 1 70 ? -10.742 11.414 8.516 1 98.56 70 HIS B C 1
ATOM 2629 O O . HIS B 1 70 ? -11.703 11.953 9.062 1 98.56 70 HIS B O 1
ATOM 2635 N N . GLU B 1 71 ? -10.859 10.57 7.508 1 98.31 71 GLU B N 1
ATOM 2636 C CA . GLU B 1 71 ? -12.195 10.227 7.023 1 98.31 71 GLU B CA 1
ATOM 2637 C C . GLU B 1 71 ? -13.023 9.555 8.117 1 98.31 71 GLU B C 1
ATOM 2639 O O . GLU B 1 71 ? -12.586 8.578 8.727 1 98.31 71 GLU B O 1
ATOM 2644 N N . LYS B 1 72 ? -14.211 10.125 8.32 1 96.75 72 LYS B N 1
ATOM 2645 C CA . LYS B 1 72 ? -15.07 9.594 9.375 1 96.75 72 LYS B CA 1
ATOM 2646 C C . LYS B 1 72 ? -15.352 8.109 9.172 1 96.75 72 LYS B C 1
ATOM 2648 O O . LYS B 1 72 ? -15.758 7.695 8.078 1 96.75 72 LYS B O 1
ATOM 2653 N N . GLY B 1 73 ? -15.117 7.297 10.172 1 96.5 73 GLY B N 1
ATOM 2654 C CA . GLY B 1 73 ? -15.359 5.863 10.133 1 96.5 73 GLY B CA 1
ATOM 2655 C C . GLY B 1 73 ? -14.203 5.078 9.539 1 96.5 73 GLY B C 1
ATOM 2656 O O . GLY B 1 73 ? -14.273 3.85 9.438 1 96.5 73 GLY B O 1
ATOM 2657 N N . ASN B 1 74 ? -13.195 5.758 9.18 1 98.19 74 ASN B N 1
ATOM 2658 C CA . ASN B 1 74 ? -12.023 5.109 8.602 1 98.19 74 ASN B CA 1
ATOM 2659 C C . ASN B 1 74 ? -10.867 5.062 9.602 1 98.19 74 ASN B C 1
ATOM 2661 O O . ASN B 1 74 ? -11.07 4.754 10.773 1 98.19 74 ASN B O 1
ATOM 2665 N N . GLY B 1 75 ? -9.633 5.219 9.172 1 98.62 75 GLY B N 1
ATOM 2666 C CA . GLY B 1 75 ? -8.453 5.16 10.016 1 98.62 75 GLY B CA 1
ATOM 2667 C C . GLY B 1 75 ? -7.574 3.955 9.734 1 98.62 75 GLY B C 1
ATOM 2668 O O . GLY B 1 75 ? -6.547 3.764 10.391 1 98.62 75 GLY B O 1
ATOM 2669 N N . ARG B 1 76 ? -7.969 3.164 8.742 1 98.75 76 ARG B N 1
ATOM 2670 C CA . ARG B 1 76 ? -7.219 1.949 8.438 1 98.75 76 ARG B CA 1
ATOM 2671 C C . ARG B 1 76 ? -5.828 2.283 7.906 1 98.75 76 ARG B C 1
ATOM 2673 O O . ARG B 1 76 ? -5.676 3.17 7.062 1 98.75 76 ARG B O 1
ATOM 2680 N N . ILE B 1 77 ? -4.879 1.631 8.406 1 98.94 77 ILE B N 1
ATOM 2681 C CA . ILE B 1 77 ? -3.502 1.863 7.977 1 98.94 77 ILE B CA 1
ATOM 2682 C C . ILE B 1 77 ? -2.717 0.555 8.039 1 98.94 77 ILE B C 1
ATOM 2684 O O . ILE B 1 77 ? -2.949 -0.276 8.922 1 98.94 77 ILE B O 1
ATOM 2688 N N . CYS B 1 78 ? -1.893 0.292 7.09 1 98.94 78 CYS B N 1
ATOM 2689 C CA . CYS B 1 78 ? -0.885 -0.762 7.078 1 98.94 78 CYS B CA 1
ATOM 2690 C C . CYS B 1 78 ? 0.516 -0.176 6.949 1 98.94 78 CYS B C 1
ATOM 2692 O O . CYS B 1 78 ? 0.771 0.64 6.062 1 98.94 78 CYS B O 1
ATOM 2694 N N . VAL B 1 79 ? 1.373 -0.506 7.852 1 98.94 79 VAL B N 1
ATOM 2695 C CA . VAL B 1 79 ? 2.791 -0.178 7.766 1 98.94 79 VAL B CA 1
ATOM 2696 C C . VAL B 1 79 ? 3.592 -1.43 7.41 1 98.94 79 VAL B C 1
ATOM 2698 O O . VAL B 1 79 ? 3.428 -2.477 8.039 1 98.94 79 VAL B O 1
ATOM 2701 N N . MET B 1 80 ? 4.473 -1.336 6.41 1 98.94 80 MET B N 1
ATOM 2702 C CA . MET B 1 80 ? 5.227 -2.512 5.977 1 98.94 80 MET B CA 1
ATOM 2703 C C . MET B 1 80 ? 6.723 -2.229 5.977 1 98.94 80 MET B C 1
ATOM 2705 O O . MET B 1 80 ? 7.164 -1.177 5.508 1 98.94 80 MET B O 1
ATOM 2709 N N . PHE B 1 81 ? 7.453 -3.154 6.5 1 98.81 81 PHE B N 1
ATOM 2710 C CA . PHE B 1 81 ? 8.914 -3.186 6.426 1 98.81 81 PHE B CA 1
ATOM 2711 C C . PHE B 1 81 ? 9.383 -4.367 5.59 1 98.81 81 PHE B C 1
ATOM 2713 O O . PHE B 1 81 ? 8.758 -5.43 5.594 1 98.81 81 PHE B O 1
ATOM 2720 N N . THR B 1 82 ? 10.461 -4.168 4.898 1 98 82 THR B N 1
ATOM 2721 C CA . THR B 1 82 ? 11.07 -5.246 4.129 1 98 82 THR B CA 1
ATOM 2722 C C . THR B 1 82 ? 12.57 -5.32 4.406 1 98 82 THR B C 1
ATOM 2724 O O . THR B 1 82 ? 13.234 -4.289 4.539 1 98 82 THR B O 1
ATOM 2727 N N . ALA B 1 83 ? 13.062 -6.516 4.453 1 98.25 83 ALA B N 1
ATOM 2728 C CA . ALA B 1 83 ? 14.5 -6.703 4.547 1 98.25 83 ALA B CA 1
ATOM 2729 C C . ALA B 1 83 ? 15.164 -6.562 3.178 1 98.25 83 ALA B C 1
ATOM 2731 O O . ALA B 1 83 ? 14.859 -7.32 2.254 1 98.25 83 ALA B O 1
ATOM 2732 N N . PHE B 1 84 ? 16.109 -5.637 3.049 1 98.44 84 PHE B N 1
ATOM 2733 C CA . PHE B 1 84 ? 16.891 -5.465 1.833 1 98.44 84 PHE B CA 1
ATOM 2734 C C . PHE B 1 84 ? 18.25 -6.152 1.964 1 98.44 84 PHE B C 1
ATOM 2736 O O . PHE B 1 84 ? 18.969 -6.316 0.975 1 98.44 84 PHE B O 1
ATOM 2743 N N . SER B 1 85 ? 18.609 -6.469 3.164 1 97.75 85 SER B N 1
ATOM 2744 C CA . SER B 1 85 ? 19.828 -7.199 3.467 1 97.75 85 SER B CA 1
ATOM 2745 C C . SER B 1 85 ? 19.578 -8.328 4.461 1 97.75 85 SER B C 1
ATOM 2747 O O . SER B 1 85 ? 18.5 -8.391 5.074 1 97.75 85 SER B O 1
ATOM 2749 N N . GLY B 1 86 ? 20.531 -9.32 4.5 1 96.81 86 GLY B N 1
ATOM 2750 C CA . GLY B 1 86 ? 20.328 -10.438 5.41 1 96.81 86 GLY B CA 1
ATOM 2751 C C . GLY B 1 86 ? 19.203 -11.367 4.973 1 96.81 86 GLY B C 1
ATOM 2752 O O . GLY B 1 86 ? 18.828 -11.375 3.799 1 96.81 86 GLY B O 1
ATOM 2753 N N . PRO B 1 87 ? 18.672 -12.211 5.898 1 96.25 87 PRO B N 1
ATOM 2754 C CA . PRO B 1 87 ? 17.562 -13.094 5.559 1 96.25 87 PRO B CA 1
ATOM 2755 C C . PRO B 1 87 ? 16.312 -12.336 5.121 1 96.25 87 PRO B C 1
ATOM 2757 O O . PRO B 1 87 ? 16.016 -11.266 5.664 1 96.25 87 PRO B O 1
ATOM 2760 N N . PRO B 1 88 ? 15.656 -12.875 4.129 1 96.12 88 PRO B N 1
ATOM 2761 C CA . PRO B 1 88 ? 14.422 -12.211 3.701 1 96.12 88 PRO B CA 1
ATOM 2762 C C . PRO B 1 88 ? 13.375 -12.125 4.812 1 96.12 88 PRO B C 1
ATOM 2764 O O . PRO B 1 88 ? 13.234 -13.062 5.605 1 96.12 88 PRO B O 1
ATOM 2767 N N . LYS B 1 89 ? 12.688 -11.039 4.855 1 96.62 89 LYS B N 1
ATOM 2768 C CA . LYS B 1 89 ? 11.664 -10.789 5.871 1 96.62 89 LYS B CA 1
ATOM 2769 C C . LYS B 1 89 ? 10.781 -9.609 5.484 1 96.62 89 LYS B C 1
ATOM 2771 O O . LYS B 1 89 ? 11.273 -8.594 4.996 1 96.62 89 LYS B O 1
ATOM 2776 N N . ILE B 1 90 ? 9.523 -9.789 5.637 1 97.94 90 ILE B N 1
ATOM 2777 C CA . ILE B 1 90 ? 8.547 -8.703 5.574 1 97.94 90 ILE B CA 1
ATOM 2778 C C . ILE B 1 90 ? 7.77 -8.633 6.887 1 97.94 90 ILE B C 1
ATOM 2780 O O . ILE B 1 90 ? 7.371 -9.664 7.434 1 97.94 90 ILE B O 1
ATOM 2784 N N . VAL B 1 91 ? 7.617 -7.496 7.402 1 98.62 91 VAL B N 1
ATOM 2785 C CA . VAL B 1 91 ? 6.77 -7.254 8.562 1 98.62 91 VAL B CA 1
ATOM 2786 C C . VAL B 1 91 ? 5.664 -6.266 8.195 1 98.62 91 VAL B C 1
ATOM 2788 O O . VAL B 1 91 ? 5.93 -5.215 7.605 1 98.62 91 VAL B O 1
ATOM 2791 N N . ARG B 1 92 ? 4.441 -6.633 8.492 1 98.75 92 ARG B N 1
ATOM 2792 C CA . ARG B 1 92 ? 3.305 -5.73 8.336 1 98.75 92 ARG B CA 1
ATOM 2793 C C . ARG B 1 92 ? 2.633 -5.457 9.68 1 98.75 92 ARG B C 1
ATOM 2795 O O . ARG B 1 92 ? 2.475 -6.367 10.492 1 98.75 92 ARG B O 1
ATOM 2802 N N . ILE B 1 93 ? 2.328 -4.219 9.867 1 98.94 93 ILE B N 1
ATOM 2803 C CA . ILE B 1 93 ? 1.601 -3.752 11.039 1 98.94 93 ILE B CA 1
ATOM 2804 C C . ILE B 1 93 ? 0.275 -3.127 10.609 1 98.94 93 ILE B C 1
ATOM 2806 O O . ILE B 1 93 ? 0.25 -2.221 9.773 1 98.94 93 ILE B O 1
ATOM 2810 N N . TRP B 1 94 ? -0.788 -3.674 11.156 1 98.88 94 TRP B N 1
ATOM 2811 C CA . TRP B 1 94 ? -2.111 -3.119 10.891 1 98.88 94 TRP B CA 1
ATOM 2812 C C . TRP B 1 94 ? -2.691 -2.467 12.141 1 98.88 94 TRP B C 1
ATOM 2814 O O . TRP B 1 94 ? -2.461 -2.938 13.258 1 98.88 94 TRP B O 1
ATOM 2824 N N . GLY B 1 95 ? -3.455 -1.405 11.883 1 98.81 95 GLY B N 1
ATOM 2825 C CA . GLY B 1 95 ? -4.117 -0.728 12.984 1 98.81 95 GLY B CA 1
ATOM 2826 C C . GLY B 1 95 ? -4.945 0.463 12.547 1 98.81 95 GLY B C 1
ATOM 2827 O O . GLY B 1 95 ? -5.441 0.496 11.414 1 98.81 95 GLY B O 1
ATOM 2828 N N . THR B 1 96 ? -5.168 1.336 13.523 1 98.81 96 THR B N 1
ATOM 2829 C CA . THR B 1 96 ? -5.844 2.607 13.297 1 98.81 96 THR B CA 1
ATOM 2830 C C . THR B 1 96 ? -4.875 3.773 13.461 1 98.81 96 THR B C 1
ATOM 2832 O O . THR B 1 96 ? -4.25 3.922 14.516 1 98.81 96 THR B O 1
ATOM 2835 N N . GLY B 1 97 ? -4.777 4.543 12.406 1 98.88 97 GLY B N 1
ATOM 2836 C CA . GLY B 1 97 ? -3.871 5.68 12.43 1 98.88 97 GLY B CA 1
ATOM 2837 C C . GLY B 1 97 ? -4.531 6.957 12.922 1 98.88 97 GLY B C 1
ATOM 2838 O O . GLY B 1 97 ? -5.691 7.223 12.602 1 98.88 97 GLY B O 1
ATOM 2839 N N . THR B 1 98 ? -3.822 7.715 13.703 1 98.75 98 THR B N 1
ATOM 2840 C CA . THR B 1 98 ? -4.254 9.016 14.188 1 98.75 98 THR B CA 1
ATOM 2841 C C . THR B 1 98 ? -3.156 10.062 13.984 1 98.75 98 THR B C 1
ATOM 2843 O O . THR B 1 98 ? -2.096 9.984 14.609 1 98.75 98 THR B O 1
ATOM 2846 N N . PRO B 1 99 ? -3.451 11.031 13.18 1 98.75 99 PRO B N 1
ATOM 2847 C CA . PRO B 1 99 ? -2.465 12.102 13.016 1 98.75 99 PRO B CA 1
ATOM 2848 C C . PRO B 1 99 ? -2.471 13.094 14.18 1 98.75 99 PRO B C 1
ATOM 2850 O O . PRO B 1 99 ? -3.518 13.656 14.508 1 98.75 99 PRO B O 1
ATOM 2853 N N . LEU B 1 100 ? -1.347 13.258 14.812 1 98.56 100 LEU B N 1
ATOM 2854 C CA . LEU B 1 100 ? -1.069 14.406 15.672 1 98.56 100 LEU B CA 1
ATOM 2855 C C . LEU B 1 100 ? -0.392 15.523 14.891 1 98.56 100 LEU B C 1
ATOM 2857 O O . LEU B 1 100 ? 0.814 15.469 14.641 1 98.56 100 LEU B O 1
ATOM 2861 N N . GLU B 1 101 ? -1.116 16.5 14.562 1 98.12 101 GLU B N 1
ATOM 2862 C CA . GLU B 1 101 ? -0.635 17.469 13.586 1 98.12 101 GLU B CA 1
ATOM 2863 C C . GLU B 1 101 ? 0.245 18.531 14.242 1 98.12 101 GLU B C 1
ATOM 2865 O O . GLU B 1 101 ? -0.022 18.953 15.375 1 98.12 101 GLU B O 1
ATOM 2870 N N . ASN B 1 102 ? 1.208 18.938 13.5 1 96.88 102 ASN B N 1
ATOM 2871 C CA . ASN B 1 102 ? 2.102 20.016 13.906 1 96.88 102 ASN B CA 1
ATOM 2872 C C . ASN B 1 102 ? 1.322 21.266 14.328 1 96.88 102 ASN B C 1
ATOM 2874 O O . ASN B 1 102 ? 0.417 21.703 13.617 1 96.88 102 ASN B O 1
ATOM 2878 N N . GLY B 1 103 ? 1.683 21.781 15.531 1 95.5 103 GLY B N 1
ATOM 2879 C CA . GLY B 1 103 ? 1.01 22.969 16.031 1 95.5 103 GLY B CA 1
ATOM 2880 C C . GLY B 1 103 ? -0.072 22.672 17.047 1 95.5 103 GLY B C 1
ATOM 2881 O O . GLY B 1 103 ? -0.607 23.578 17.688 1 95.5 103 GLY B O 1
ATOM 2882 N N . THR B 1 104 ? -0.477 21.438 17.203 1 97.56 104 THR B N 1
ATOM 2883 C CA . THR B 1 104 ? -1.49 21.078 18.188 1 97.56 104 THR B CA 1
ATOM 2884 C C . THR B 1 104 ? -0.843 20.734 19.531 1 97.56 104 THR B C 1
ATOM 2886 O O . THR B 1 104 ? 0.337 20.391 19.578 1 97.56 104 THR B O 1
ATOM 2889 N N . PRO B 1 105 ? -1.641 20.797 20.594 1 98.12 105 PRO B N 1
ATOM 2890 C CA . PRO B 1 105 ? -1.119 20.391 21.906 1 98.12 105 PRO B CA 1
ATOM 2891 C C . PRO B 1 105 ? -0.712 18.922 21.938 1 98.12 105 PRO B C 1
ATOM 2893 O O . PRO B 1 105 ? 0.271 18.562 22.594 1 98.12 105 PRO B O 1
ATOM 2896 N N . GLU B 1 106 ? -1.443 18.062 21.266 1 98.25 106 GLU B N 1
ATOM 2897 C CA . GLU B 1 106 ? -1.134 16.641 21.234 1 98.25 106 GLU B CA 1
ATOM 2898 C C . GLU B 1 106 ? 0.218 16.375 20.578 1 98.25 106 GLU B C 1
ATOM 2900 O O . GLU B 1 106 ? 0.995 15.547 21.047 1 98.25 106 GLU B O 1
ATOM 2905 N N . TYR B 1 107 ? 0.426 17.109 19.5 1 98.06 107 TYR B N 1
ATOM 2906 C CA . TYR B 1 107 ? 1.704 17.016 18.812 1 98.06 107 TYR B CA 1
ATOM 2907 C C . TYR B 1 107 ? 2.852 17.438 19.719 1 98.06 107 TYR B C 1
ATOM 2909 O O . TYR B 1 107 ? 3.832 16.703 19.875 1 98.06 107 TYR B O 1
ATOM 2917 N N . THR B 1 108 ? 2.74 18.531 20.328 1 97.38 108 THR B N 1
ATOM 2918 C CA . THR B 1 108 ? 3.773 19.094 21.188 1 97.38 108 THR B CA 1
ATOM 2919 C C . THR B 1 108 ? 4.035 18.172 22.391 1 97.38 108 THR B C 1
ATOM 2921 O O . THR B 1 108 ? 5.188 17.922 22.75 1 97.38 108 THR B O 1
ATOM 2924 N N . SER B 1 109 ? 2.984 17.703 22.969 1 98.12 109 SER B N 1
ATOM 2925 C CA . SER B 1 109 ? 3.113 16.797 24.109 1 98.12 109 SER B CA 1
ATOM 2926 C C . SER B 1 109 ? 3.875 15.531 23.719 1 98.12 109 SER B C 1
ATOM 2928 O O . SER B 1 109 ? 4.723 15.055 24.484 1 98.12 109 SER B O 1
ATOM 2930 N N . PHE B 1 110 ? 3.562 14.992 22.609 1 98.12 110 PHE B N 1
ATOM 2931 C CA . PHE B 1 110 ? 4.195 13.758 22.156 1 98.12 110 PHE B CA 1
ATOM 2932 C C . PHE B 1 110 ? 5.688 13.969 21.938 1 98.12 110 PHE B C 1
ATOM 2934 O O . PHE B 1 110 ? 6.508 13.164 22.391 1 98.12 110 PHE B O 1
ATOM 2941 N N . ILE B 1 111 ? 6.043 14.992 21.141 1 96.69 111 ILE B N 1
ATOM 2942 C CA . ILE B 1 111 ? 7.445 15.227 20.812 1 96.69 111 ILE B CA 1
ATOM 2943 C C . ILE B 1 111 ? 8.242 15.477 22.094 1 96.69 111 ILE B C 1
ATOM 2945 O O . ILE B 1 111 ? 9.383 15.039 22.219 1 96.69 111 ILE B O 1
ATOM 2949 N N . SER B 1 112 ? 7.668 16.203 23.031 1 97.25 112 SER B N 1
ATOM 2950 C CA . SER B 1 112 ? 8.328 16.453 24.297 1 97.25 112 SER B CA 1
ATOM 2951 C C . SER B 1 112 ? 8.516 15.18 25.109 1 97.25 112 SER B C 1
ATOM 2953 O O . SER B 1 112 ? 9.617 14.898 25.594 1 97.25 112 SER B O 1
ATOM 2955 N N . ALA B 1 113 ? 7.523 14.375 25.203 1 97.44 113 ALA B N 1
ATOM 2956 C CA . ALA B 1 113 ? 7.539 13.148 26 1 97.44 113 ALA B CA 1
ATOM 2957 C C . ALA B 1 113 ? 8.562 12.156 25.453 1 97.44 113 ALA B C 1
ATOM 2959 O O . ALA B 1 113 ? 9.156 11.391 26.219 1 97.44 113 ALA B O 1
ATOM 2960 N N . HIS B 1 114 ? 8.734 12.188 24.188 1 96.5 114 HIS B N 1
ATOM 2961 C CA . HIS B 1 114 ? 9.586 11.172 23.562 1 96.5 114 HIS B CA 1
ATOM 2962 C C . HIS B 1 114 ? 10.898 11.773 23.094 1 96.5 11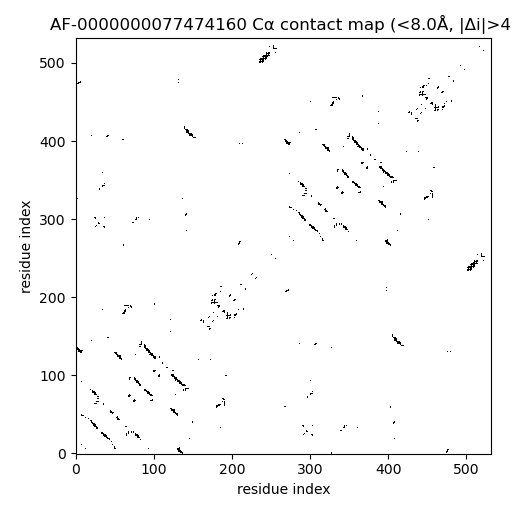4 HIS B C 1
ATOM 2964 O O . HIS B 1 114 ? 11.648 11.141 22.344 1 96.5 114 HIS B O 1
ATOM 2970 N N . LYS B 1 115 ? 11.164 13.055 23.391 1 95.38 115 LYS B N 1
ATOM 2971 C CA . LYS B 1 115 ? 12.414 13.766 23.141 1 95.38 115 LYS B CA 1
ATOM 2972 C C . LYS B 1 115 ? 12.766 13.75 21.656 1 95.38 115 LYS B C 1
ATOM 2974 O O . LYS B 1 115 ? 13.898 13.453 21.297 1 95.38 115 LYS B O 1
ATOM 2979 N N . ILE B 1 116 ? 11.711 13.93 20.875 1 94.19 116 ILE B N 1
ATOM 2980 C CA . ILE B 1 116 ? 11.875 14.023 19.438 1 94.19 116 ILE B CA 1
ATOM 2981 C C . ILE B 1 116 ? 12.203 15.469 19.047 1 94.19 116 ILE B C 1
ATOM 2983 O O . ILE B 1 116 ? 11.625 16.406 19.594 1 94.19 116 ILE B O 1
ATOM 2987 N N . GLU B 1 117 ? 13.18 15.664 18.203 1 90.25 117 GLU B N 1
ATOM 2988 C CA . GLU B 1 117 ? 13.484 16.969 17.609 1 90.25 117 GLU B CA 1
ATOM 2989 C C . GLU B 1 117 ? 12.953 17.062 16.188 1 90.25 117 GLU B C 1
ATOM 2991 O O . GLU B 1 117 ? 13.625 16.656 15.234 1 90.25 117 GLU B O 1
ATOM 2996 N N . PRO B 1 118 ? 11.844 17.609 16.031 1 89.38 118 PRO B N 1
ATOM 2997 C CA . PRO B 1 118 ? 11.25 17.625 14.695 1 89.38 118 PRO B CA 1
ATOM 2998 C C . PRO B 1 118 ? 11.789 18.75 13.82 1 89.38 118 PRO B C 1
ATOM 3000 O O . PRO B 1 118 ? 12.234 19.781 14.336 1 89.38 118 PRO B O 1
ATOM 3003 N N . SER B 1 119 ? 11.797 18.484 12.594 1 87.62 119 SER B N 1
ATOM 3004 C CA . SER B 1 119 ? 11.969 19.578 11.656 1 87.62 119 SER B CA 1
ATOM 3005 C C . SER B 1 119 ? 10.75 20.5 11.656 1 87.62 119 SER B C 1
ATOM 3007 O O . SER B 1 119 ? 9.633 20.047 11.93 1 87.62 119 SER B O 1
ATOM 3009 N N . PHE B 1 120 ? 10.938 21.766 11.312 1 85.62 120 PHE B N 1
ATOM 3010 C CA . PHE B 1 120 ? 9.852 22.734 11.242 1 85.62 120 PHE B CA 1
ATOM 3011 C C . PHE B 1 120 ? 8.836 22.328 10.172 1 85.62 120 PHE B C 1
ATOM 3013 O O . PHE B 1 120 ? 7.668 22.719 10.25 1 85.62 120 PHE B O 1
ATOM 3020 N N . SER B 1 121 ? 9.281 21.562 9.258 1 89 121 SER B N 1
ATOM 3021 C CA . SER B 1 121 ? 8.453 21.266 8.094 1 89 121 SER B CA 1
ATOM 3022 C C . SER B 1 121 ? 7.684 19.969 8.266 1 89 121 SER B C 1
ATOM 3024 O O . SER B 1 121 ? 6.98 19.531 7.355 1 89 121 SER B O 1
ATOM 3026 N N . THR B 1 122 ? 7.742 19.391 9.453 1 94.62 122 THR B N 1
ATOM 3027 C CA . THR B 1 122 ? 6.996 18.156 9.703 1 94.62 122 THR B CA 1
ATO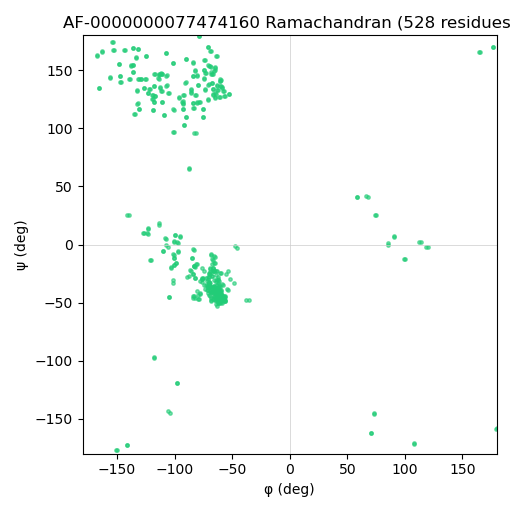M 3028 C C . THR B 1 122 ? 5.496 18.438 9.758 1 94.62 122 THR B C 1
ATOM 3030 O O . THR B 1 122 ? 5.066 19.438 10.336 1 94.62 122 THR B O 1
ATOM 3033 N N . ARG B 1 123 ? 4.727 17.562 9.133 1 96.81 123 ARG B N 1
ATOM 3034 C CA . ARG B 1 123 ? 3.279 17.75 9.148 1 96.81 123 ARG B CA 1
ATOM 3035 C C . ARG B 1 123 ? 2.664 17.188 10.422 1 96.81 123 ARG B C 1
ATOM 3037 O O . ARG B 1 123 ? 1.775 17.797 11.016 1 96.81 123 ARG B O 1
ATOM 3044 N N . SER B 1 124 ? 3.098 16 10.82 1 98.19 124 SER B N 1
ATOM 3045 C CA . SER B 1 124 ? 2.43 15.328 11.93 1 98.19 124 SER B CA 1
ATOM 3046 C C . SER B 1 124 ? 3.256 14.148 12.438 1 98.19 124 SER B C 1
ATOM 3048 O O . SER B 1 124 ? 4.242 13.758 11.812 1 98.19 124 SER B O 1
ATOM 3050 N N . ILE B 1 125 ? 2.896 13.742 13.617 1 98.25 125 ILE B N 1
ATOM 3051 C CA . ILE B 1 125 ? 3.162 12.383 14.086 1 98.25 125 ILE B CA 1
ATOM 3052 C C . ILE B 1 125 ? 1.954 11.492 13.797 1 98.25 125 ILE B C 1
ATOM 3054 O O . ILE B 1 125 ? 0.832 11.812 14.195 1 98.25 125 ILE B O 1
ATOM 3058 N N . ILE B 1 126 ? 2.152 10.43 13.07 1 98.81 126 ILE B N 1
ATOM 3059 C CA . ILE B 1 126 ? 1.084 9.445 12.922 1 98.81 126 ILE B CA 1
ATOM 3060 C C . ILE B 1 126 ? 1.229 8.359 13.984 1 98.81 126 ILE B C 1
ATOM 3062 O O . ILE B 1 126 ? 2.238 7.652 14.023 1 98.81 126 ILE B O 1
ATOM 3066 N N . LEU B 1 127 ? 0.256 8.281 14.836 1 98.88 127 LEU B N 1
ATOM 3067 C CA . LEU B 1 127 ? 0.163 7.195 15.805 1 98.88 127 LEU B CA 1
ATOM 3068 C C . LEU B 1 127 ? -0.672 6.043 15.258 1 98.88 127 LEU B C 1
ATOM 3070 O O . LEU B 1 127 ? -1.771 6.258 14.742 1 98.88 127 LEU B O 1
ATOM 3074 N N . VAL B 1 128 ? -0.118 4.859 15.328 1 98.94 128 VAL B N 1
ATOM 3075 C CA . VAL B 1 128 ? -0.854 3.666 14.922 1 98.94 128 VAL B CA 1
ATOM 3076 C C . VAL B 1 128 ? -1.202 2.828 16.156 1 98.94 128 VAL B C 1
ATOM 3078 O O . VAL B 1 128 ? -0.312 2.311 16.828 1 98.94 128 VAL B O 1
ATOM 3081 N N . SER B 1 129 ? -2.486 2.795 16.438 1 98.88 129 SER B N 1
ATOM 3082 C CA . SER B 1 129 ? -2.967 1.796 17.391 1 98.88 129 SER B CA 1
ATOM 3083 C C . SER B 1 129 ? -3.016 0.411 16.75 1 98.88 129 SER B C 1
ATOM 3085 O O . SER B 1 129 ? -3.904 0.122 15.953 1 98.88 129 SER B O 1
ATOM 3087 N N . VAL B 1 130 ? -2.117 -0.466 17.188 1 98.88 130 VAL B N 1
ATOM 3088 C CA . VAL B 1 130 ? -1.842 -1.717 16.5 1 98.88 130 VAL B CA 1
ATOM 3089 C C . VAL B 1 130 ? -2.83 -2.789 16.953 1 98.88 130 VAL B C 1
ATOM 3091 O O . VAL B 1 130 ? -3.018 -3.002 18.141 1 98.88 130 VAL B O 1
ATOM 3094 N N . HIS B 1 131 ? -3.461 -3.496 15.969 1 98.44 131 HIS B N 1
ATOM 3095 C CA . HIS B 1 131 ? -4.316 -4.609 16.359 1 98.44 131 HIS B CA 1
ATOM 3096 C C . HIS B 1 131 ? -3.84 -5.918 15.742 1 98.44 131 HIS B C 1
ATOM 3098 O O . HIS B 1 131 ? -4.293 -6.996 16.141 1 98.44 131 HIS B O 1
ATOM 3104 N N . GLN B 1 132 ? -2.934 -5.895 14.758 1 98.56 132 GLN B N 1
ATOM 3105 C CA . GLN B 1 132 ? -2.299 -7.078 14.18 1 98.56 132 GLN B CA 1
ATOM 3106 C C . GLN B 1 132 ? -0.874 -6.77 13.727 1 98.56 132 GLN B C 1
ATOM 3108 O O . GLN B 1 132 ? -0.594 -5.668 13.25 1 98.56 132 GLN B O 1
ATOM 3113 N N . CYS B 1 133 ? -0.029 -7.688 13.852 1 98.62 133 CYS B N 1
ATOM 3114 C CA . CYS B 1 133 ? 1.316 -7.711 13.289 1 98.62 133 CYS B CA 1
ATOM 3115 C C . CYS B 1 133 ? 1.601 -9.047 12.609 1 98.62 133 CYS B C 1
ATOM 3117 O O . CYS B 1 133 ? 1.258 -10.102 13.141 1 98.62 133 CYS B O 1
ATOM 3119 N N . GLY B 1 134 ? 2.131 -9.008 11.406 1 97.5 134 GLY B N 1
ATOM 3120 C CA . GLY B 1 134 ? 2.398 -10.234 10.68 1 97.5 134 GLY B CA 1
ATOM 3121 C C . GLY B 1 134 ? 3.75 -10.242 9.992 1 97.5 134 GLY B C 1
ATOM 3122 O O . GLY B 1 134 ? 4.242 -9.188 9.57 1 97.5 134 GLY B O 1
ATOM 3123 N N . THR B 1 135 ? 4.316 -11.438 9.891 1 96.56 135 THR B N 1
ATOM 3124 C CA . THR B 1 135 ? 5.543 -11.625 9.117 1 96.56 135 THR B CA 1
ATOM 3125 C C . THR B 1 135 ? 5.277 -12.484 7.883 1 96.56 135 THR B C 1
ATOM 3127 O O . THR B 1 135 ? 4.383 -13.328 7.891 1 96.56 135 THR B O 1
ATOM 3130 N N . SER B 1 136 ? 5.961 -12.227 6.848 1 94.62 136 SER B N 1
ATOM 3131 C CA . SER B 1 136 ? 5.965 -13.062 5.648 1 94.62 136 SER B CA 1
ATOM 3132 C C . SER B 1 136 ? 7.379 -13.258 5.117 1 94.62 136 SER B C 1
ATOM 3134 O O . SER B 1 136 ? 8.32 -12.617 5.586 1 94.62 136 SER B O 1
ATOM 3136 N N . CYS B 1 137 ? 7.578 -14.094 4.23 1 88.94 137 CYS B N 1
ATOM 3137 C CA . CYS B 1 137 ? 8.898 -14.602 3.863 1 88.94 137 CYS B CA 1
ATOM 3138 C C . CYS B 1 137 ? 9.734 -13.516 3.197 1 88.94 137 CYS B C 1
ATOM 3140 O O . CYS B 1 137 ? 10.922 -13.383 3.48 1 88.94 137 CYS B O 1
ATOM 3142 N N . GLY B 1 138 ? 9.141 -12.828 2.242 1 91.88 138 GLY B N 1
ATOM 3143 C CA . GLY B 1 138 ? 9.898 -11.812 1.529 1 91.88 138 GLY B CA 1
ATOM 3144 C C . GLY B 1 138 ? 10.898 -12.398 0.553 1 91.88 138 GLY B C 1
ATOM 3145 O O . GLY B 1 138 ? 11.898 -11.75 0.22 1 91.88 138 GLY B O 1
ATOM 3146 N N . PHE B 1 139 ? 10.68 -13.594 0.057 1 93.19 139 PHE B N 1
ATOM 3147 C CA . PHE B 1 139 ? 11.648 -14.352 -0.73 1 93.19 139 PHE B CA 1
ATOM 3148 C C . PHE B 1 139 ? 11.93 -13.656 -2.059 1 93.19 139 PHE B C 1
ATOM 3150 O O . PHE B 1 139 ? 12.984 -13.867 -2.662 1 93.19 139 PHE B O 1
ATOM 3157 N N . SER B 1 140 ? 11.031 -12.852 -2.479 1 92.75 140 SER B N 1
ATOM 3158 C CA . SER B 1 140 ? 11.203 -12.242 -3.791 1 92.75 140 SER B CA 1
ATOM 3159 C C . SER B 1 140 ? 11.812 -10.844 -3.674 1 92.75 140 SER B C 1
ATOM 3161 O O . SER B 1 140 ? 12.109 -10.203 -4.684 1 92.75 140 SER B O 1
ATOM 3163 N N . VAL B 1 141 ? 11.992 -10.289 -2.434 1 97.06 141 VAL B N 1
ATOM 3164 C CA . VAL B 1 141 ? 12.578 -8.969 -2.236 1 97.06 141 VAL B CA 1
ATOM 3165 C C . VAL B 1 141 ? 14.07 -9.008 -2.561 1 97.06 141 VAL B C 1
ATOM 3167 O O . VAL B 1 141 ? 14.82 -9.805 -1.979 1 97.06 141 VAL B O 1
ATOM 3170 N N . PRO B 1 142 ? 14.555 -8.148 -3.477 1 98.19 142 PRO B N 1
ATOM 3171 C CA . PRO B 1 142 ? 15.977 -8.164 -3.84 1 98.19 142 PRO B CA 1
ATOM 3172 C C . PRO B 1 142 ? 16.875 -7.688 -2.703 1 98.19 142 PRO B C 1
ATOM 3174 O O . PRO B 1 142 ? 16.391 -7.109 -1.726 1 98.19 142 PRO B O 1
ATOM 3177 N N . TYR B 1 143 ? 18.156 -7.984 -2.945 1 98.62 143 TYR B N 1
ATOM 3178 C CA . TYR B 1 143 ? 19.188 -7.414 -2.082 1 98.62 143 TYR B CA 1
ATOM 3179 C C . TYR B 1 143 ? 19.531 -5.988 -2.5 1 98.62 143 TYR B C 1
ATOM 3181 O O . TYR B 1 143 ? 19.781 -5.723 -3.678 1 98.62 143 TYR B O 1
ATOM 3189 N N . TYR B 1 144 ? 19.5 -5.125 -1.567 1 98.75 144 TYR B N 1
ATOM 3190 C CA . TYR B 1 144 ? 19.984 -3.756 -1.72 1 98.75 144 TYR B CA 1
ATOM 3191 C C . TYR B 1 144 ? 20.938 -3.379 -0.596 1 98.75 144 TYR B C 1
ATOM 3193 O O . TYR B 1 144 ? 20.734 -3.76 0.559 1 98.75 144 TYR B O 1
ATOM 3201 N N . ASP B 1 145 ? 21.953 -2.637 -0.903 1 98.69 145 ASP B N 1
ATOM 3202 C CA . ASP B 1 145 ? 22.828 -2.043 0.105 1 98.69 145 ASP B CA 1
ATOM 3203 C C . ASP B 1 145 ? 22.406 -0.605 0.411 1 98.69 145 ASP B C 1
ATOM 3205 O O . ASP B 1 145 ? 22.312 0.226 -0.494 1 98.69 145 ASP B O 1
ATOM 3209 N N . PHE B 1 146 ? 22.219 -0.424 1.677 1 98.62 146 PHE B N 1
ATOM 3210 C CA . PHE B 1 146 ? 21.938 0.945 2.09 1 98.62 146 PHE B CA 1
ATOM 3211 C C . PHE B 1 146 ? 23.156 1.838 1.874 1 98.62 146 PHE B C 1
ATOM 3213 O O . PHE B 1 146 ? 24.266 1.515 2.322 1 98.62 146 PHE B O 1
ATOM 3220 N N . VAL B 1 147 ? 22.922 2.967 1.201 1 98.56 147 VAL B N 1
ATOM 3221 C CA . VAL B 1 147 ? 24 3.891 0.911 1 98.56 147 VAL B CA 1
ATOM 3222 C C . VAL B 1 147 ? 23.906 5.109 1.824 1 98.56 147 VAL B C 1
ATOM 3224 O O . VAL B 1 147 ? 24.906 5.574 2.367 1 98.56 147 VAL B O 1
ATOM 3227 N N . GLY B 1 148 ? 22.688 5.66 1.97 1 98.25 148 GLY B N 1
ATOM 3228 C CA . GLY B 1 148 ? 22.453 6.824 2.814 1 98.25 148 GLY B CA 1
ATOM 3229 C C . GLY B 1 148 ? 21.125 7.496 2.562 1 98.25 148 GLY B C 1
ATOM 3230 O O . GLY B 1 148 ? 20.438 7.184 1.585 1 98.25 148 GLY B O 1
ATOM 3231 N N . HIS B 1 149 ? 20.766 8.305 3.447 1 97.25 149 HIS B N 1
ATOM 3232 C CA . HIS B 1 149 ? 19.531 9.086 3.281 1 97.25 149 HIS B CA 1
ATOM 3233 C C . HIS B 1 149 ? 19.766 10.289 2.367 1 97.25 149 HIS B C 1
ATOM 3235 O O . HIS B 1 149 ? 20.859 10.852 2.348 1 97.25 149 HIS B O 1
ATOM 3241 N N . ARG B 1 150 ? 18.75 10.609 1.608 1 95.31 150 ARG B N 1
ATOM 3242 C CA . ARG B 1 150 ? 18.797 11.867 0.868 1 95.31 150 ARG B CA 1
ATOM 3243 C C . ARG B 1 150 ? 18.578 13.055 1.797 1 95.31 150 ARG B C 1
ATOM 3245 O O . ARG B 1 150 ? 17.844 12.961 2.785 1 95.31 150 ARG B O 1
ATOM 3252 N N . ASP B 1 151 ? 19.172 14.188 1.449 1 91.44 151 ASP B N 1
ATOM 3253 C CA . ASP B 1 151 ? 18.953 15.391 2.24 1 91.44 151 ASP B CA 1
ATOM 3254 C C . ASP B 1 151 ? 18.188 16.438 1.438 1 91.44 151 ASP B C 1
ATOM 3256 O O . ASP B 1 151 ? 18.156 17.609 1.809 1 91.44 151 ASP B O 1
ATOM 3260 N N . ILE B 1 152 ? 17.594 15.984 0.443 1 91.12 152 ILE B N 1
ATOM 3261 C CA . ILE B 1 152 ? 16.969 16.859 -0.531 1 91.12 152 ILE B CA 1
ATOM 3262 C C . ILE B 1 152 ? 15.727 17.516 0.086 1 91.12 152 ILE B C 1
ATOM 3264 O O . ILE B 1 152 ? 15.492 18.719 -0.095 1 91.12 152 ILE B O 1
ATOM 3268 N N . LEU B 1 153 ? 14.945 16.734 0.788 1 90.06 153 LEU B N 1
ATOM 3269 C CA . LEU B 1 153 ? 13.727 17.25 1.406 1 90.06 153 LEU B CA 1
ATOM 3270 C C . LEU B 1 153 ? 14.062 18.344 2.424 1 90.06 153 LEU B C 1
ATOM 3272 O O . LEU B 1 153 ? 13.438 19.406 2.434 1 90.06 153 LEU B O 1
ATOM 3276 N N . ASP B 1 154 ? 14.984 18.094 3.256 1 89.31 154 ASP B N 1
ATOM 3277 C CA . ASP B 1 154 ? 15.406 19.047 4.273 1 89.31 154 ASP B CA 1
ATOM 3278 C C . ASP B 1 154 ? 15.922 20.344 3.635 1 89.31 154 ASP B C 1
ATOM 3280 O O . ASP B 1 154 ? 15.57 21.438 4.078 1 89.31 154 ASP B O 1
ATOM 3284 N N . LYS B 1 155 ? 16.766 20.203 2.652 1 91.12 155 LYS B N 1
ATOM 3285 C CA . LYS B 1 155 ? 17.328 21.359 1.974 1 91.12 155 LYS B CA 1
ATOM 3286 C C . LYS B 1 155 ? 16.234 22.172 1.283 1 91.12 155 LYS B C 1
ATOM 3288 O O . LYS B 1 155 ? 16.281 23.406 1.29 1 91.12 155 LYS B O 1
ATOM 3293 N N . HIS B 1 156 ? 15.289 21.453 0.7 1 90.38 156 HIS B N 1
ATOM 3294 C CA . HIS B 1 156 ? 14.18 22.109 0.019 1 90.38 156 HIS B CA 1
ATOM 3295 C C . HIS B 1 156 ? 13.398 23 0.973 1 90.38 156 HIS B C 1
ATOM 3297 O O . HIS B 1 156 ? 13.172 24.172 0.675 1 90.38 156 HIS B O 1
ATOM 3303 N N . PHE B 1 157 ? 13.07 22.516 2.162 1 91.69 157 PHE B N 1
ATOM 3304 C CA . PHE B 1 157 ? 12.227 23.281 3.064 1 91.69 157 PHE B CA 1
ATOM 3305 C C . PHE B 1 157 ? 13.055 24.281 3.867 1 91.69 157 PHE B C 1
ATOM 3307 O O . PHE B 1 157 ? 12.547 25.328 4.281 1 91.69 157 PHE B O 1
ATOM 3314 N N . ALA B 1 158 ? 14.328 24 4.051 1 91.75 158 ALA B N 1
ATOM 3315 C CA . ALA B 1 158 ? 15.203 25.016 4.641 1 91.75 158 ALA B CA 1
ATOM 3316 C C . ALA B 1 158 ? 15.281 26.266 3.762 1 91.75 158 ALA B C 1
ATOM 3318 O O . ALA B 1 158 ? 15.258 27.391 4.266 1 91.75 158 ALA B O 1
ATOM 3319 N N . ALA B 1 159 ? 15.406 26.047 2.49 1 93 159 ALA B N 1
ATOM 3320 C CA . ALA B 1 159 ? 15.445 27.156 1.544 1 93 159 ALA B CA 1
ATOM 3321 C C . ALA B 1 159 ? 14.141 27.938 1.573 1 93 159 ALA B C 1
ATOM 3323 O O . ALA B 1 159 ? 14.148 29.172 1.512 1 93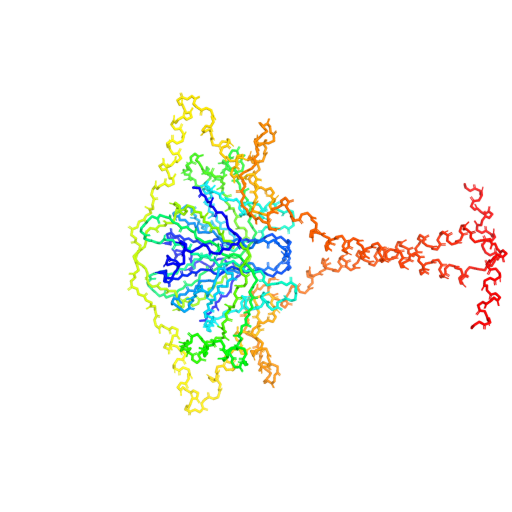 159 ALA B O 1
ATOM 3324 N N . LYS B 1 160 ? 13.078 27.219 1.674 1 91.75 160 LYS B N 1
ATOM 3325 C CA . LYS B 1 160 ? 11.766 27.859 1.763 1 91.75 160 LYS B CA 1
ATOM 3326 C C . LYS B 1 160 ? 11.648 28.688 3.041 1 91.75 160 LYS B C 1
ATOM 3328 O O . LYS B 1 160 ? 11.102 29.797 3.021 1 91.75 160 LYS B O 1
ATOM 3333 N N . GLU B 1 161 ? 12.047 28.156 4.105 1 92.25 161 GLU B N 1
ATOM 3334 C CA . GLU B 1 161 ? 12.008 28.844 5.395 1 92.25 161 GLU B CA 1
ATOM 3335 C C . GLU B 1 161 ? 12.859 30.109 5.375 1 92.25 161 GLU B C 1
ATOM 3337 O O . GLU B 1 161 ? 12.469 31.125 5.93 1 92.25 161 GLU B O 1
ATOM 3342 N N . LYS B 1 162 ? 14.016 30.016 4.805 1 95.06 162 LYS B N 1
ATOM 3343 C CA . LYS B 1 162 ? 14.891 31.172 4.699 1 95.06 162 LYS B CA 1
ATOM 3344 C C . LYS B 1 162 ? 14.195 32.312 3.971 1 95.06 162 LYS B C 1
ATOM 3346 O O . LYS B 1 162 ? 14.227 33.469 4.43 1 95.06 162 LYS B O 1
ATOM 3351 N N . LYS B 1 163 ? 13.602 31.984 2.859 1 95.94 163 LYS B N 1
ATOM 3352 C CA . LYS B 1 163 ? 12.891 33 2.092 1 95.94 163 LYS B CA 1
ATOM 3353 C C . LYS B 1 163 ? 11.742 33.594 2.902 1 95.94 163 LYS B C 1
ATOM 3355 O O . LYS B 1 163 ? 11.492 34.812 2.838 1 95.94 163 LYS B O 1
ATOM 3360 N N . TYR B 1 164 ? 11.086 32.781 3.623 1 95.12 164 TYR B N 1
ATOM 3361 C CA . TYR B 1 164 ? 9.984 33.25 4.469 1 95.12 164 TYR B CA 1
ATOM 3362 C C . TYR B 1 164 ? 10.492 34.188 5.547 1 95.12 164 TYR B C 1
ATOM 3364 O O . TYR B 1 164 ? 9.914 35.25 5.766 1 95.12 164 TYR B O 1
ATOM 3372 N N . ARG B 1 165 ? 11.555 33.875 6.141 1 94.81 165 ARG B N 1
ATOM 3373 C CA . ARG B 1 165 ? 12.133 34.688 7.207 1 94.81 165 ARG B CA 1
ATOM 3374 C C . ARG B 1 165 ? 12.672 36 6.66 1 94.81 165 ARG B C 1
ATOM 3376 O O . ARG B 1 165 ? 12.734 37 7.383 1 94.81 165 ARG B O 1
ATOM 3383 N N . GLU B 1 166 ? 13.008 35.969 5.402 1 96.81 166 GLU B N 1
ATOM 3384 C CA . GLU B 1 166 ? 13.5 37.188 4.738 1 96.81 166 GLU B CA 1
ATOM 3385 C C . GLU B 1 166 ? 12.344 38.062 4.273 1 96.81 166 GLU B C 1
ATOM 3387 O O . GLU B 1 166 ? 12.562 39.125 3.703 1 96.81 166 GLU B O 1
ATOM 3392 N N . GLY B 1 167 ? 11.078 37.562 4.449 1 94.88 167 GLY B N 1
ATOM 3393 C CA . GLY B 1 167 ? 9.938 38.438 4.254 1 94.88 167 GLY B CA 1
ATOM 3394 C C . GLY B 1 167 ? 8.992 37.969 3.17 1 94.88 167 GLY B C 1
ATOM 3395 O O . GLY B 1 167 ? 7.953 38.594 2.928 1 94.88 167 GLY B O 1
ATOM 3396 N N . ASP B 1 168 ? 9.289 36.875 2.5 1 95.5 168 ASP B N 1
ATOM 3397 C CA . ASP B 1 168 ? 8.406 36.344 1.47 1 95.5 168 ASP B CA 1
ATOM 3398 C C . ASP B 1 168 ? 7.301 35.5 2.088 1 95.5 168 ASP B C 1
ATOM 3400 O O . ASP B 1 168 ? 7.461 34.281 2.238 1 95.5 168 ASP B O 1
ATOM 3404 N N . GLU B 1 169 ? 6.191 36.031 2.305 1 92.19 169 GLU B N 1
ATOM 3405 C CA . GLU B 1 169 ? 5.082 35.406 3.004 1 92.19 169 GLU B CA 1
ATOM 3406 C C . GLU B 1 169 ? 4.523 34.25 2.197 1 92.19 169 GLU B C 1
ATOM 3408 O O . GLU B 1 169 ? 3.938 33.312 2.76 1 92.19 169 GLU B O 1
ATOM 3413 N N . LYS B 1 170 ? 4.648 34.281 0.933 1 92.69 170 LYS B N 1
ATOM 3414 C CA . LYS B 1 170 ? 4.121 33.219 0.063 1 92.69 170 LYS B CA 1
ATOM 3415 C C . LYS B 1 170 ? 4.863 31.906 0.274 1 92.69 170 LYS B C 1
ATOM 3417 O O . LYS B 1 170 ? 4.383 30.844 -0.124 1 92.69 170 LYS B O 1
ATOM 3422 N N . GLU B 1 171 ? 6.004 31.953 0.969 1 94.12 171 GLU B N 1
ATOM 3423 C CA . GLU B 1 171 ? 6.859 30.781 1.146 1 94.12 171 GLU B CA 1
ATOM 3424 C C . GLU B 1 171 ? 6.629 30.141 2.506 1 94.12 171 GLU B C 1
ATOM 3426 O O . GLU B 1 171 ? 7.348 29.219 2.889 1 94.12 171 GLU B O 1
ATOM 3431 N N . SER B 1 172 ? 5.602 30.625 3.219 1 94.69 172 SER B N 1
ATOM 3432 C CA . SER B 1 172 ? 5.324 30.047 4.531 1 94.69 172 SER B CA 1
ATOM 3433 C C . SER B 1 172 ? 4.887 28.594 4.422 1 94.69 172 SER B C 1
ATOM 3435 O O . SER B 1 172 ? 4.246 28.203 3.443 1 94.69 172 SER B O 1
ATOM 3437 N N . MET B 1 173 ? 5.191 27.797 5.449 1 95.25 173 MET B N 1
ATOM 3438 C CA . MET B 1 173 ? 4.766 26.391 5.492 1 95.25 173 MET B CA 1
ATOM 3439 C C . MET B 1 173 ? 3.244 26.297 5.52 1 95.25 173 MET B C 1
ATOM 3441 O O . MET B 1 173 ? 2.672 25.375 4.93 1 95.25 173 MET B O 1
ATOM 3445 N N . ASP B 1 174 ? 2.629 27.188 6.141 1 96 174 ASP B N 1
ATOM 3446 C CA . ASP B 1 174 ? 1.171 27.203 6.195 1 96 174 ASP B CA 1
ATOM 3447 C C . ASP B 1 174 ? 0.569 27.312 4.797 1 96 174 ASP B C 1
ATOM 3449 O O . ASP B 1 174 ? -0.367 26.578 4.461 1 96 174 ASP B O 1
ATOM 3453 N N . ARG B 1 175 ? 1.046 28.219 4.094 1 96.19 175 ARG B N 1
ATOM 3454 C CA . ARG B 1 175 ? 0.531 28.375 2.738 1 96.19 175 ARG B CA 1
ATOM 3455 C C . ARG B 1 175 ? 0.872 27.172 1.875 1 96.19 175 ARG B C 1
ATOM 3457 O O . ARG B 1 175 ? 0.082 26.766 1.017 1 96.19 175 ARG B O 1
ATOM 3464 N N . TYR B 1 176 ? 2.062 26.625 2.105 1 96 176 TYR B N 1
ATOM 3465 C CA . TYR B 1 176 ? 2.424 25.406 1.398 1 96 176 TYR B CA 1
ATOM 3466 C C . TYR B 1 176 ? 1.447 24.281 1.724 1 96 176 TYR B C 1
ATOM 3468 O O . TYR B 1 176 ? 0.969 23.594 0.824 1 96 176 TYR B O 1
ATOM 3476 N N . TRP B 1 177 ? 1.135 24.094 3.014 1 97.38 177 TRP B N 1
ATOM 3477 C CA . TRP B 1 177 ? 0.209 23.047 3.441 1 97.38 177 TRP B CA 1
ATOM 3478 C C . TRP B 1 177 ? -1.197 23.312 2.918 1 97.38 177 TRP B C 1
ATOM 3480 O O . TRP B 1 177 ? -1.915 22.391 2.537 1 97.38 177 TRP B O 1
ATOM 3490 N N . ALA B 1 178 ? -1.579 24.547 2.896 1 97.81 178 ALA B N 1
ATOM 3491 C CA . ALA B 1 178 ? -2.875 24.922 2.336 1 97.81 178 ALA B CA 1
ATOM 3492 C C . ALA B 1 178 ? -2.965 24.547 0.86 1 97.81 178 ALA B C 1
ATOM 3494 O O . ALA B 1 178 ? -4.023 24.125 0.38 1 97.81 178 ALA B O 1
ATOM 3495 N N . TRP B 1 179 ? -1.899 24.688 0.195 1 96.56 179 TRP B N 1
ATOM 3496 C CA . TRP B 1 179 ? -1.835 24.422 -1.239 1 96.56 179 TRP B CA 1
ATOM 3497 C C . TRP B 1 179 ? -1.73 22.922 -1.514 1 96.56 179 TRP B C 1
ATOM 3499 O O . TRP B 1 179 ? -2.52 22.375 -2.285 1 96.56 179 TRP B O 1
ATOM 3509 N N . LYS B 1 180 ? -0.864 22.25 -0.809 1 95.44 180 LYS B N 1
ATOM 3510 C CA . LYS B 1 180 ? -0.471 20.891 -1.196 1 95.44 180 LYS B CA 1
ATOM 3511 C C . LYS B 1 180 ? -1.154 19.844 -0.318 1 95.44 180 LYS B C 1
ATOM 3513 O O . LYS B 1 180 ? -1.29 18.688 -0.714 1 95.44 180 LYS B O 1
ATOM 3518 N N . SER B 1 181 ? -1.673 20.234 0.888 1 96.94 181 SER B N 1
ATOM 3519 C CA . SER B 1 181 ? -2.047 19.203 1.861 1 96.94 181 SER B CA 1
ATOM 3520 C C . SER B 1 181 ? -3.508 19.344 2.275 1 96.94 181 SER B C 1
ATOM 3522 O O . SER B 1 181 ? -3.963 18.672 3.201 1 96.94 181 SER B O 1
ATOM 3524 N N . GLN B 1 182 ? -4.254 20.203 1.58 1 97.5 182 GLN B N 1
ATOM 3525 C CA . GLN B 1 182 ? -5.625 20.406 2.035 1 97.5 182 GLN B CA 1
ATOM 3526 C C . GLN B 1 182 ? -6.551 19.312 1.507 1 97.5 182 GLN B C 1
ATOM 3528 O O . GLN B 1 182 ? -7.566 19 2.129 1 97.5 182 GLN B O 1
ATOM 3533 N N . LYS B 1 183 ? -6.168 18.75 0.29 1 97.38 183 LYS B N 1
ATOM 3534 C CA . LYS B 1 183 ? -7.059 17.766 -0.316 1 97.38 183 LYS B CA 1
ATOM 3535 C C . LYS B 1 183 ? -6.27 16.609 -0.914 1 97.38 183 LYS B C 1
ATOM 3537 O O . LYS B 1 183 ? -5.207 16.812 -1.506 1 97.38 183 LYS B O 1
ATOM 3542 N N . SER B 1 184 ? -6.852 15.414 -0.774 1 97.38 184 SER B N 1
ATOM 3543 C CA . SER B 1 184 ? -6.273 14.227 -1.398 1 97.38 184 SER B CA 1
ATOM 3544 C C . SER B 1 184 ? -6.602 14.172 -2.887 1 97.38 184 SER B C 1
ATOM 3546 O O . SER B 1 184 ? -7.332 15.023 -3.398 1 97.38 184 SER B O 1
ATOM 3548 N N . ILE B 1 185 ? -6.121 13.148 -3.545 1 96.94 185 ILE B N 1
ATOM 3549 C CA . ILE B 1 185 ? -6.352 12.961 -4.973 1 96.94 185 ILE B CA 1
ATOM 3550 C C . ILE B 1 185 ? -7.832 12.695 -5.227 1 96.94 185 ILE B C 1
ATOM 3552 O O . ILE B 1 185 ? -8.336 12.961 -6.32 1 96.94 185 ILE B O 1
ATOM 3556 N N . ASP B 1 186 ? -8.547 12.203 -4.188 1 96.94 186 ASP B N 1
ATOM 3557 C CA . ASP B 1 186 ? -9.969 11.914 -4.316 1 96.94 186 ASP B CA 1
ATOM 3558 C C . ASP B 1 186 ? -10.812 13.062 -3.773 1 96.94 186 ASP B C 1
ATOM 3560 O O . ASP B 1 186 ? -12.031 12.945 -3.66 1 96.94 186 ASP B O 1
ATOM 3564 N N . GLY B 1 187 ? -10.195 14.125 -3.318 1 96.31 187 GLY B N 1
ATOM 3565 C CA . GLY B 1 187 ? -10.914 15.312 -2.869 1 96.31 187 GLY B CA 1
ATOM 3566 C C . GLY B 1 187 ? -11.25 15.273 -1.391 1 96.31 187 GLY B C 1
ATOM 3567 O O . GLY B 1 187 ? -12.016 16.109 -0.903 1 96.31 187 GLY B O 1
ATOM 3568 N N . LEU B 1 188 ? -10.773 14.305 -0.673 1 97.44 188 LEU B N 1
ATOM 3569 C CA . LEU B 1 188 ? -10.992 14.242 0.768 1 97.44 188 LEU B CA 1
ATOM 3570 C C . LEU B 1 188 ? -10.125 15.266 1.493 1 97.44 188 LEU B C 1
ATOM 3572 O O . LEU B 1 188 ? -8.969 15.484 1.122 1 97.44 188 LEU B O 1
ATOM 3576 N N . PRO B 1 189 ? -10.641 15.883 2.549 1 98.31 189 PRO B N 1
ATOM 3577 C CA . PRO B 1 189 ? -9.797 16.797 3.311 1 98.31 189 PRO B CA 1
ATOM 3578 C C . PRO B 1 189 ? -8.555 16.125 3.896 1 98.31 189 PRO B C 1
ATOM 3580 O O . PRO B 1 189 ? -8.656 15.016 4.438 1 98.31 189 PRO B O 1
ATOM 3583 N N . GLY B 1 190 ? -7.438 16.781 3.787 1 98.06 190 GLY B N 1
ATOM 3584 C CA . GLY B 1 190 ? -6.172 16.25 4.254 1 98.06 190 GLY B CA 1
ATOM 3585 C C . GLY B 1 190 ? -5.773 16.766 5.625 1 98.06 190 GLY B C 1
ATOM 3586 O O . GLY B 1 190 ? -6.492 16.547 6.605 1 98.06 190 GLY B O 1
ATOM 3587 N N . MET B 1 191 ? -4.648 17.438 5.695 1 98.25 191 MET B N 1
ATOM 3588 C CA . MET B 1 191 ? -4.152 18.031 6.938 1 98.25 191 MET B CA 1
ATOM 3589 C C . MET B 1 191 ? -5.082 19.141 7.426 1 98.25 191 MET B C 1
ATOM 3591 O O . MET B 1 191 ? -5.359 20.094 6.699 1 98.25 191 MET B O 1
ATOM 3595 N N . LYS B 1 192 ? -5.52 19.047 8.656 1 98.25 192 LYS B N 1
ATOM 3596 C CA . LYS B 1 192 ? -6.496 20 9.188 1 98.25 192 LYS B CA 1
ATOM 3597 C C . LYS B 1 192 ? -5.957 21.422 9.148 1 98.25 192 LYS B C 1
ATOM 3599 O O . LYS B 1 192 ? -6.668 22.359 8.766 1 98.25 192 LYS B O 1
ATOM 3604 N N . ARG B 1 193 ? -4.727 21.562 9.531 1 97.5 193 ARG B N 1
ATOM 3605 C CA . ARG B 1 193 ? -4.105 22.891 9.508 1 97.5 193 ARG B CA 1
ATOM 3606 C C . ARG B 1 193 ? -4.09 23.453 8.094 1 97.5 193 ARG B C 1
ATOM 3608 O O . ARG B 1 193 ? -4.367 24.641 7.891 1 97.5 193 ARG B O 1
ATOM 3615 N N . GLY B 1 194 ? -3.744 22.641 7.125 1 97.75 194 GLY B N 1
ATOM 3616 C CA . GLY B 1 194 ? -3.779 23.062 5.73 1 97.75 194 GLY B CA 1
ATOM 3617 C C . GLY B 1 194 ? -5.164 23.469 5.266 1 97.75 194 GLY B C 1
ATOM 3618 O O . GLY B 1 194 ? -5.328 24.469 4.57 1 97.75 194 GLY B O 1
ATOM 3619 N N . VAL B 1 195 ? -6.16 22.703 5.637 1 98.31 195 VAL B N 1
ATOM 3620 C CA . VAL B 1 195 ? -7.547 22.984 5.27 1 98.31 195 VAL B CA 1
ATOM 3621 C C . VAL B 1 195 ? -7.984 24.328 5.852 1 98.31 195 VAL B C 1
ATOM 3623 O O . VAL B 1 195 ? -8.594 25.141 5.16 1 98.31 195 VAL B O 1
ATOM 3626 N N . GLU B 1 196 ? -7.688 24.531 7.09 1 98 196 GLU B N 1
ATOM 3627 C CA . GLU B 1 196 ? -8.086 25.75 7.785 1 98 196 GLU B CA 1
ATOM 3628 C C . GLU B 1 196 ? -7.461 26.984 7.137 1 98 196 GLU B C 1
ATOM 3630 O O . GLU B 1 196 ? -8.141 27.984 6.902 1 98 196 GLU B O 1
ATOM 3635 N N . VAL B 1 197 ? -6.172 26.953 6.879 1 97.88 197 VAL B N 1
ATOM 3636 C CA . VAL B 1 197 ? -5.48 28.078 6.281 1 97.88 197 VAL B CA 1
ATOM 3637 C C . VAL B 1 197 ? -6.004 28.328 4.867 1 97.88 197 VAL B C 1
ATOM 3639 O O . VAL B 1 197 ? -6.164 29.469 4.445 1 97.88 197 VAL B O 1
ATOM 3642 N N . ALA B 1 198 ? -6.207 27.219 4.145 1 98.31 198 ALA B N 1
ATOM 3643 C CA . ALA B 1 198 ? -6.77 27.359 2.801 1 98.31 198 ALA B CA 1
ATOM 3644 C C . ALA B 1 198 ? -8.094 28.109 2.832 1 98.31 198 ALA B C 1
ATOM 3646 O O . ALA B 1 198 ? -8.328 29 2.006 1 98.31 198 ALA B O 1
ATOM 3647 N N . LYS B 1 199 ? -8.938 27.797 3.73 1 98 199 LYS B N 1
ATOM 3648 C CA . LYS B 1 199 ? -10.234 28.453 3.885 1 98 199 LYS B CA 1
ATOM 3649 C C . LYS B 1 199 ? -10.062 29.906 4.273 1 98 199 LYS B C 1
ATOM 3651 O O . LYS B 1 199 ? -10.703 30.797 3.699 1 98 199 LYS B O 1
ATOM 3656 N N . LYS B 1 200 ? -9.242 30.172 5.227 1 97.75 200 LYS B N 1
ATOM 3657 C CA . LYS B 1 200 ? -9.023 31.516 5.766 1 97.75 200 LYS B CA 1
ATOM 3658 C C . LYS B 1 200 ? -8.438 32.438 4.707 1 97.75 200 LYS B C 1
ATOM 3660 O O . LYS B 1 200 ? -8.828 33.625 4.605 1 97.75 200 LYS B O 1
ATOM 3665 N N . GLU B 1 201 ? -7.535 31.938 3.896 1 97.5 201 GLU B N 1
ATOM 3666 C CA . GLU B 1 201 ? -6.797 32.781 2.971 1 97.5 201 GLU B CA 1
ATOM 3667 C C . GLU B 1 201 ? -7.273 32.594 1.535 1 97.5 201 GLU B C 1
ATOM 3669 O O . GLU B 1 201 ? -6.754 33.219 0.61 1 97.5 201 GLU B O 1
ATOM 3674 N N . GLY B 1 202 ? -8.203 31.719 1.335 1 97.5 202 GLY B N 1
ATOM 3675 C CA . GLY B 1 202 ? -8.742 31.484 0.007 1 97.5 202 GLY B CA 1
ATOM 3676 C C . GLY B 1 202 ? -7.75 30.844 -0.938 1 97.5 202 GLY B C 1
ATOM 3677 O O . GLY B 1 202 ? -7.625 31.25 -2.094 1 97.5 202 GLY B O 1
ATOM 3678 N N . ILE B 1 203 ? -6.98 29.891 -0.464 1 97.69 203 ILE B N 1
ATOM 3679 C CA . ILE B 1 203 ? -5.977 29.219 -1.282 1 97.69 203 ILE B CA 1
ATOM 3680 C C . ILE B 1 203 ? -6.578 27.953 -1.901 1 97.69 203 ILE B C 1
ATOM 3682 O O . ILE B 1 203 ? -7.066 27.078 -1.187 1 97.69 203 ILE B O 1
ATOM 3686 N N . ALA B 1 204 ? -6.598 27.859 -3.275 1 96.75 204 ALA B N 1
ATOM 3687 C CA . ALA B 1 204 ? -7.102 26.688 -3.975 1 96.75 204 ALA B CA 1
ATOM 3688 C C . ALA B 1 204 ? -6.133 25.516 -3.842 1 96.75 204 ALA B C 1
ATOM 3690 O O . ALA B 1 204 ? -4.914 25.703 -3.785 1 96.75 204 ALA B O 1
ATOM 3691 N N . PRO B 1 205 ? -6.613 24.328 -3.814 1 95.62 205 PRO B N 1
ATOM 3692 C CA . PRO B 1 205 ? -5.727 23.156 -3.73 1 95.62 205 PRO B CA 1
ATOM 3693 C C . PRO B 1 205 ? -4.949 22.922 -5.023 1 95.62 205 PRO B C 1
ATOM 3695 O O . PRO B 1 205 ? -5.395 23.312 -6.102 1 95.62 205 PRO B O 1
ATOM 3698 N N . LEU B 1 206 ? -3.826 22.281 -4.82 1 93.5 206 LEU B N 1
ATOM 3699 C CA . LEU B 1 206 ? -3.098 21.781 -5.98 1 93.5 206 LEU B CA 1
ATOM 3700 C C . LEU B 1 206 ? -3.951 20.812 -6.781 1 93.5 206 LEU B C 1
ATOM 3702 O O . LEU B 1 206 ? -4.586 19.922 -6.203 1 93.5 206 LEU B O 1
ATOM 3706 N N . LYS B 1 207 ? -3.957 20.969 -8.141 1 91.12 207 LYS B N 1
ATOM 3707 C CA . LYS B 1 207 ? -4.625 19.984 -8.992 1 91.12 207 LYS B CA 1
ATOM 3708 C C . LYS B 1 207 ? -3.826 18.688 -9.07 1 91.12 207 LYS B C 1
ATOM 3710 O O . LYS B 1 207 ? -2.617 18.719 -9.312 1 91.12 207 LYS B O 1
ATOM 3715 N N . LYS B 1 208 ? -4.508 17.594 -8.906 1 93.62 208 LYS B N 1
ATOM 3716 C CA . LYS B 1 208 ? -3.846 16.281 -8.883 1 93.62 208 LYS B CA 1
ATOM 3717 C C . LYS B 1 208 ? -4.332 15.406 -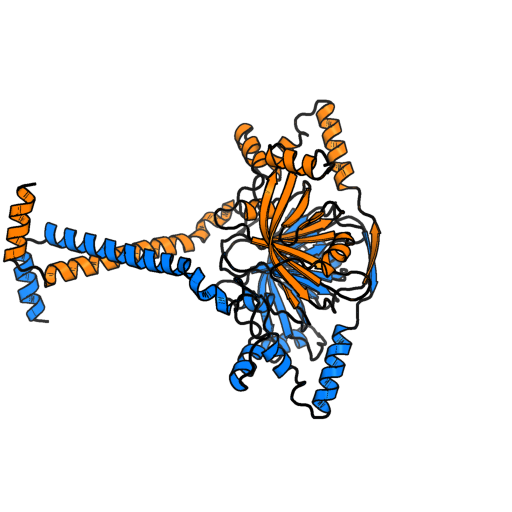10.023 1 93.62 208 LYS B C 1
ATOM 3719 O O . LYS B 1 208 ? -3.961 15.617 -11.18 1 93.62 208 LYS B O 1
ATOM 3724 N N . MET B 1 209 ? -5.289 14.523 -9.781 1 95.25 209 MET B N 1
ATOM 3725 C CA . MET B 1 209 ? -5.754 13.625 -10.836 1 95.25 209 MET B CA 1
ATOM 3726 C C . MET B 1 209 ? -6.414 14.414 -11.961 1 95.25 209 MET B C 1
ATOM 3728 O O . MET B 1 209 ? -6.945 15.5 -11.734 1 95.25 209 MET B O 1
ATOM 3732 N N . VAL B 1 210 ? -6.348 13.844 -13.148 1 95.81 210 VAL B N 1
ATOM 3733 C CA . VAL B 1 210 ? -6.844 14.547 -14.328 1 95.81 210 VAL B CA 1
ATOM 3734 C C . VAL B 1 210 ? -7.875 13.68 -15.047 1 95.81 210 VAL B C 1
ATOM 3736 O O . VAL B 1 210 ? -8.008 12.484 -14.758 1 95.81 210 VAL B O 1
ATOM 3739 N N . GLY B 1 211 ? -8.703 14.336 -15.93 1 94.69 211 GLY B N 1
ATOM 3740 C CA . GLY B 1 211 ? -9.695 13.617 -16.703 1 94.69 211 GLY B CA 1
ATOM 3741 C C . GLY B 1 211 ? -10.883 13.156 -15.875 1 94.69 211 GLY B C 1
ATOM 3742 O O . GLY B 1 211 ? -11.305 13.852 -14.945 1 94.69 211 GLY B O 1
ATOM 3743 N N . ARG B 1 212 ? -11.391 12.008 -16.219 1 91.88 212 ARG B N 1
ATOM 3744 C CA . ARG B 1 212 ? -12.602 11.469 -15.617 1 91.88 212 ARG B CA 1
ATOM 3745 C C . ARG B 1 212 ? -12.43 11.266 -14.117 1 91.88 212 ARG B C 1
ATOM 3747 O O . ARG B 1 212 ? -13.398 11.375 -13.352 1 91.88 212 ARG B O 1
ATOM 3754 N N . TRP B 1 213 ? -11.188 11.094 -13.68 1 93.56 213 TRP B N 1
ATOM 3755 C CA . TRP B 1 213 ? -10.953 10.711 -12.297 1 93.56 213 TRP B CA 1
ATOM 3756 C C . TRP B 1 213 ? -10.547 11.914 -11.453 1 93.56 213 TRP B C 1
ATOM 3758 O O . TRP B 1 213 ? -10.266 11.781 -10.258 1 93.56 213 TRP B O 1
ATOM 3768 N N . ALA B 1 214 ? -10.531 13.07 -12.07 1 93.62 214 ALA B N 1
ATOM 3769 C CA . ALA B 1 214 ? -10.398 14.289 -11.281 1 93.62 214 ALA B CA 1
ATOM 3770 C C . ALA B 1 214 ? -11.586 14.469 -10.344 1 93.62 214 ALA B C 1
ATOM 3772 O O . ALA B 1 214 ? -12.734 14.242 -10.742 1 93.62 214 ALA B O 1
ATOM 3773 N N . PRO B 1 215 ? -11.297 14.852 -9.148 1 89.5 215 PRO B N 1
ATOM 3774 C CA . PRO B 1 215 ? -12.391 14.961 -8.18 1 89.5 215 PRO B CA 1
ATOM 3775 C C . PRO B 1 215 ? -13.531 15.852 -8.68 1 89.5 215 PRO B C 1
ATOM 3777 O O . PRO B 1 215 ? -14.695 15.586 -8.383 1 89.5 215 PRO B O 1
ATOM 3780 N N . GLU B 1 216 ? -13.25 16.922 -9.352 1 87.62 216 GLU B N 1
ATOM 3781 C CA . GLU B 1 216 ? -14.273 17.844 -9.844 1 87.62 216 GLU B CA 1
ATOM 3782 C C . GLU B 1 216 ? -15.141 17.188 -10.914 1 87.62 216 GLU B C 1
ATOM 3784 O O . GLU B 1 216 ? -16.234 17.672 -11.211 1 87.62 216 GLU B O 1
ATOM 3789 N N . ASN B 1 217 ? -14.633 16.156 -11.492 1 87.12 217 ASN B N 1
ATOM 3790 C CA . ASN B 1 217 ? -15.344 15.492 -12.578 1 87.12 217 ASN B CA 1
ATOM 3791 C C . ASN B 1 217 ? -16.062 14.234 -12.102 1 87.12 217 ASN B C 1
ATOM 3793 O O . ASN B 1 217 ? -16.766 13.578 -12.875 1 87.12 217 ASN B O 1
ATOM 3797 N N . ARG B 1 218 ? -15.812 13.773 -10.938 1 75.19 218 ARG B N 1
ATOM 3798 C CA . ARG B 1 218 ? -16.375 12.531 -10.422 1 75.19 218 ARG B CA 1
ATOM 3799 C C . ARG B 1 218 ? -17.766 12.75 -9.852 1 75.19 218 ARG B C 1
ATOM 3801 O O . ARG B 1 218 ? -18.438 11.805 -9.422 1 75.19 218 ARG B O 1
ATOM 3808 N N . GLY B 1 219 ? -18.219 13.93 -9.523 1 58.66 219 GLY B N 1
ATOM 3809 C CA . GLY B 1 219 ? -19.531 14.211 -8.969 1 58.66 219 GLY B CA 1
ATOM 3810 C C . GLY B 1 219 ? -20.625 13.32 -9.531 1 58.66 219 GLY B C 1
ATOM 3811 O O . GLY B 1 219 ? -21.578 12.984 -8.828 1 58.66 219 GLY B O 1
ATOM 3812 N N . GLY B 1 220 ? -20.688 13.164 -10.906 1 45.31 220 GLY B N 1
ATOM 3813 C CA . GLY B 1 220 ? -21.828 12.43 -11.453 1 45.31 220 GLY B CA 1
ATOM 3814 C C . GLY B 1 220 ? -21.781 10.953 -11.133 1 45.31 220 GLY B C 1
ATOM 3815 O O . GLY B 1 220 ? -22.734 10.219 -11.43 1 45.31 220 GLY B O 1
ATOM 3816 N N . MET B 1 221 ? -20.672 10.422 -10.914 1 42.19 221 MET B N 1
ATOM 3817 C CA . MET B 1 221 ? -20.5 8.984 -10.75 1 42.19 221 MET B CA 1
ATOM 3818 C C . MET B 1 221 ? -20.969 8.539 -9.367 1 42.19 221 MET B C 1
ATOM 3820 O O . MET B 1 221 ? -21.094 7.34 -9.102 1 42.19 221 MET B O 1
ATOM 3824 N N . GLY B 1 222 ? -20.922 9.289 -8.367 1 41.03 222 GLY B N 1
ATOM 3825 C CA . GLY B 1 222 ? -21.578 9.117 -7.082 1 41.03 222 GLY B CA 1
ATOM 3826 C C . GLY B 1 222 ? -23.047 8.75 -7.207 1 41.03 222 GLY B C 1
ATOM 3827 O O . GLY B 1 222 ? -23.766 8.758 -6.215 1 41.03 222 GLY B O 1
ATOM 3828 N N . MET B 1 223 ? -23.531 8.656 -8.266 1 37.28 223 MET B N 1
ATOM 3829 C CA . MET B 1 223 ? -24.891 8.195 -8.508 1 37.28 223 MET B CA 1
ATOM 3830 C C . MET B 1 223 ? -25.125 6.828 -7.883 1 37.28 223 MET B C 1
ATOM 3832 O O . MET B 1 223 ? -26.281 6.438 -7.656 1 37.28 223 MET B O 1
ATOM 3836 N N . GLU B 1 224 ? -24.078 6.086 -7.719 1 39.75 224 GLU B N 1
ATOM 3837 C CA . GLU B 1 224 ? -24.328 4.793 -7.094 1 39.75 224 GLU B CA 1
ATOM 3838 C C . GLU B 1 224 ? -24.672 4.949 -5.617 1 39.75 224 GLU B C 1
ATOM 3840 O O . GLU B 1 224 ? -25.5 4.199 -5.086 1 39.75 224 GLU B O 1
ATOM 3845 N N . GLN B 1 225 ? -24.203 5.918 -4.965 1 41.91 225 GLN B N 1
ATOM 3846 C CA . GLN B 1 225 ? -24.688 6.23 -3.623 1 41.91 225 GLN B CA 1
ATOM 3847 C C . GLN B 1 225 ? -26.109 6.773 -3.666 1 41.91 225 GLN B C 1
ATOM 3849 O O . GLN B 1 225 ? -26.906 6.512 -2.762 1 41.91 225 GLN B O 1
ATOM 3854 N N . LYS B 1 226 ? -26.453 7.488 -4.676 1 41.84 226 LYS B N 1
ATOM 3855 C CA . LYS B 1 226 ? -27.828 7.906 -4.93 1 41.84 226 LYS B CA 1
ATOM 3856 C C . LYS B 1 226 ? -28.734 6.699 -5.16 1 41.84 226 LYS B C 1
ATOM 3858 O O . LYS B 1 226 ? -29.906 6.711 -4.77 1 41.84 226 LYS B O 1
ATOM 3863 N N . VAL B 1 227 ? -28.141 5.621 -5.707 1 42.59 227 VAL B N 1
ATOM 3864 C CA . VAL B 1 227 ? -28.875 4.375 -5.871 1 42.59 227 VAL B CA 1
ATOM 3865 C C . VAL B 1 227 ? -29.141 3.744 -4.508 1 42.59 227 VAL B C 1
ATOM 3867 O O . VAL B 1 227 ? -30.219 3.195 -4.27 1 42.59 227 VAL B O 1
ATOM 3870 N N . GLU B 1 228 ? -28.125 4.012 -3.652 1 49.09 228 GLU B N 1
ATOM 3871 C CA . GLU B 1 228 ? -28.406 3.541 -2.299 1 49.09 228 GLU B CA 1
ATOM 3872 C C . GLU B 1 228 ? -29.516 4.367 -1.65 1 49.09 228 GLU B C 1
ATOM 3874 O O . GLU B 1 228 ? -30.422 3.816 -1.019 1 49.09 228 GLU B O 1
ATOM 3879 N N . VAL B 1 229 ? -29.453 5.66 -1.906 1 52.91 229 VAL B N 1
ATOM 3880 C CA . VAL B 1 229 ? -30.547 6.5 -1.438 1 52.91 229 VAL B CA 1
ATOM 3881 C C . VAL B 1 229 ? -31.812 6.199 -2.238 1 52.91 229 VAL B C 1
ATOM 3883 O O . VAL B 1 229 ? -32.906 6.129 -1.678 1 52.91 229 VAL B O 1
ATOM 3886 N N . GLY B 1 230 ? -31.578 5.926 -3.463 1 53.31 230 GLY B N 1
ATOM 3887 C CA . GLY B 1 230 ? -32.688 5.516 -4.301 1 53.31 230 GLY B CA 1
ATOM 3888 C C . GLY B 1 230 ? -33.312 4.188 -3.879 1 53.31 230 GLY B C 1
ATOM 3889 O O . GLY B 1 230 ? -34.531 4.035 -3.857 1 53.31 230 GLY B O 1
ATOM 3890 N N . TYR B 1 231 ? -32.375 3.357 -3.498 1 60.31 231 TYR B N 1
ATOM 3891 C CA . TYR B 1 231 ? -32.875 2.086 -2.979 1 60.31 231 TYR B CA 1
ATOM 3892 C C . TYR B 1 231 ? -33.594 2.281 -1.653 1 60.31 231 TYR B C 1
ATOM 3894 O O . TYR B 1 231 ? -34.625 1.647 -1.403 1 60.31 231 TYR B O 1
ATOM 3902 N N . LEU B 1 232 ? -33.031 3.207 -0.89 1 63.66 232 LEU B N 1
ATOM 3903 C CA . LEU B 1 232 ? -33.719 3.514 0.368 1 63.66 232 LEU B CA 1
ATOM 3904 C C . LEU B 1 232 ? -35.062 4.137 0.114 1 63.66 232 LEU B C 1
ATOM 3906 O O . LEU B 1 232 ? -36.062 3.795 0.785 1 63.66 232 LEU B O 1
ATOM 3910 N N . VAL B 1 233 ? -35.188 4.949 -0.902 1 65.62 233 VAL B N 1
ATOM 3911 C CA . VAL B 1 233 ? -36.438 5.57 -1.275 1 65.62 233 VAL B CA 1
ATOM 3912 C C . VAL B 1 233 ? -37.406 4.52 -1.858 1 65.62 233 VAL B C 1
ATOM 3914 O O . VAL B 1 233 ? -38.594 4.5 -1.546 1 65.62 233 VAL B O 1
ATOM 3917 N N . LEU B 1 234 ? -36.812 3.59 -2.564 1 69.12 234 LEU B N 1
ATOM 3918 C CA . LEU B 1 234 ? -37.625 2.527 -3.145 1 69.12 234 LEU B CA 1
ATOM 3919 C C . LEU B 1 234 ? -38.125 1.585 -2.062 1 69.12 234 LEU B C 1
ATOM 3921 O O . LEU B 1 234 ? -39.281 1.174 -2.094 1 69.12 234 LEU B O 1
ATOM 3925 N N . VAL B 1 235 ? -37.281 1.399 -1.097 1 75.62 235 VAL B N 1
ATOM 3926 C CA . VAL B 1 235 ? -37.688 0.538 0.009 1 75.62 235 VAL B CA 1
ATOM 3927 C C . VAL B 1 235 ? -38.75 1.242 0.854 1 75.62 235 VAL B C 1
ATOM 3929 O O . VAL B 1 235 ? -39.719 0.62 1.289 1 75.62 235 VAL B O 1
ATOM 3932 N N . LEU B 1 236 ? -38.562 2.508 1.021 1 75.62 236 LEU B N 1
ATOM 3933 C CA . LEU B 1 236 ? -39.531 3.305 1.734 1 75.62 236 LEU B CA 1
ATOM 3934 C C . LEU B 1 236 ? -40.875 3.301 0.993 1 75.62 236 LEU B C 1
ATOM 3936 O O . LEU B 1 236 ? -41.938 3.104 1.604 1 75.62 236 LEU B O 1
ATOM 3940 N N . LEU B 1 237 ? -40.812 3.441 -0.303 1 77.19 237 LEU B N 1
ATOM 3941 C CA . LEU B 1 237 ? -42.031 3.473 -1.116 1 77.19 237 LEU B CA 1
ATOM 3942 C C . LEU B 1 237 ? -42.688 2.102 -1.143 1 77.19 237 LEU B C 1
ATOM 3944 O O . LEU B 1 237 ? -43.906 2.006 -1.065 1 77.19 237 LEU B O 1
ATOM 3948 N N . LEU B 1 238 ? -41.906 1.116 -1.224 1 78.75 238 LEU B N 1
ATOM 3949 C CA . LEU B 1 238 ? -42.438 -0.238 -1.154 1 78.75 238 LEU B CA 1
ATOM 3950 C C . LEU B 1 238 ? -43.094 -0.49 0.195 1 78.75 238 LEU B C 1
ATOM 3952 O O . LEU B 1 238 ? -44.188 -1.086 0.258 1 78.75 238 LEU B O 1
ATOM 3956 N N . GLY B 1 239 ? -42.438 -0.039 1.177 1 78.25 239 GLY B N 1
ATOM 3957 C CA . GLY B 1 239 ? -43.062 -0.12 2.494 1 78.25 239 GLY B CA 1
ATOM 3958 C C . GLY B 1 239 ? -44.375 0.617 2.586 1 78.25 239 GLY B C 1
ATOM 3959 O O . GLY B 1 239 ? -45.344 0.112 3.178 1 78.25 239 GLY B O 1
ATOM 3960 N N . MET B 1 240 ? -44.406 1.794 2.029 1 77.31 240 MET B N 1
ATOM 3961 C CA . MET B 1 240 ? -45.625 2.584 2.018 1 77.31 240 MET B CA 1
ATOM 3962 C C . MET B 1 240 ? -46.75 1.844 1.285 1 77.31 240 MET B C 1
ATOM 3964 O O . MET B 1 240 ? -47.906 1.837 1.736 1 77.31 240 MET B O 1
ATOM 3968 N N . VAL B 1 241 ? -46.5 1.216 0.207 1 78.31 241 VAL B N 1
ATOM 3969 C CA . VAL B 1 241 ? -47.5 0.482 -0.583 1 78.31 241 VAL B CA 1
ATOM 3970 C C . VAL B 1 241 ? -47.969 -0.743 0.194 1 78.31 241 VAL B C 1
ATOM 3972 O O . VAL B 1 241 ? -49.156 -1.013 0.261 1 78.31 241 VAL B O 1
ATOM 3975 N N . ILE B 1 242 ? -47.062 -1.414 0.826 1 78.88 242 ILE B N 1
ATOM 3976 C CA . ILE B 1 242 ? -47.406 -2.596 1.61 1 78.88 242 ILE B CA 1
ATOM 3977 C C . ILE B 1 242 ? -48.25 -2.186 2.82 1 78.88 242 ILE B C 1
ATOM 3979 O O . ILE B 1 242 ? -49.281 -2.811 3.121 1 78.88 242 ILE B O 1
ATOM 3983 N N . GLY B 1 243 ? -47.812 -1.194 3.475 1 74.31 243 GLY B N 1
ATOM 3984 C CA . GLY B 1 243 ? -48.562 -0.688 4.617 1 74.31 243 GLY B CA 1
ATOM 3985 C C . GLY B 1 243 ? -49.969 -0.218 4.258 1 74.31 243 GLY B C 1
ATOM 3986 O O . GLY B 1 243 ? -50.906 -0.497 4.98 1 74.31 243 GLY B O 1
ATOM 3987 N N . GLY B 1 244 ? -50.125 0.517 3.289 1 73.31 244 GLY B N 1
ATOM 3988 C CA . GLY B 1 244 ? -51.406 0.933 2.789 1 73.31 244 GLY B CA 1
ATOM 3989 C C . GLY B 1 244 ? -52.312 -0.233 2.422 1 73.31 244 GLY B C 1
ATOM 3990 O O . GLY B 1 244 ? -53.5 -0.264 2.805 1 73.31 244 GLY B O 1
ATOM 3991 N N . ALA B 1 245 ? -51.75 -1.168 1.676 1 76.62 245 ALA B N 1
ATOM 3992 C CA . ALA B 1 245 ? -52.531 -2.35 1.271 1 76.62 245 ALA B CA 1
ATOM 3993 C C . ALA B 1 245 ? -52.969 -3.158 2.486 1 76.62 245 ALA B C 1
ATOM 3995 O O . ALA B 1 245 ? -54.094 -3.631 2.541 1 76.62 245 ALA B O 1
ATOM 3996 N N . MET B 1 246 ? -52.125 -3.289 3.416 1 77.62 246 MET B N 1
ATOM 3997 C CA . MET B 1 246 ? -52.438 -4.027 4.633 1 77.62 246 MET B CA 1
ATOM 3998 C C . MET B 1 246 ? -53.531 -3.312 5.438 1 77.62 246 MET B C 1
ATOM 4000 O O . MET B 1 246 ? -54.438 -3.949 5.965 1 77.62 246 MET B O 1
ATOM 4004 N N . ALA B 1 247 ? -53.344 -2.018 5.543 1 74.62 247 ALA B N 1
ATOM 4005 C CA . ALA B 1 247 ? -54.344 -1.233 6.27 1 74.62 247 ALA B CA 1
ATOM 4006 C C . ALA B 1 247 ? -55.719 -1.354 5.621 1 74.62 247 ALA B C 1
ATOM 4008 O O . ALA B 1 247 ? -56.719 -1.513 6.312 1 74.62 247 ALA B O 1
ATOM 4009 N N . LEU B 1 248 ? -55.781 -1.353 4.367 1 73.06 248 LEU B N 1
ATOM 4010 C CA . LEU B 1 248 ? -57.062 -1.41 3.637 1 73.06 248 LEU B CA 1
ATOM 4011 C C . LEU B 1 248 ? -57.625 -2.822 3.656 1 73.06 248 LEU B C 1
ATOM 4013 O O . LEU B 1 248 ? -58.844 -3.006 3.506 1 73.06 248 LEU B O 1
ATOM 4017 N N . SER B 1 249 ? -56.844 -3.756 3.887 1 73.75 249 SER B N 1
ATOM 4018 C CA . SER B 1 249 ? -57.312 -5.141 3.912 1 73.75 249 SER B CA 1
ATOM 4019 C C . SER B 1 249 ? -57.781 -5.539 5.305 1 73.75 249 SER B C 1
ATOM 4021 O O . SER B 1 249 ? -58.656 -6.395 5.441 1 73.75 249 SER B O 1
ATOM 4023 N N . VAL B 1 250 ? -57.25 -4.934 6.301 1 72.88 250 VAL B N 1
ATOM 4024 C CA . VAL B 1 250 ? -57.531 -5.383 7.66 1 72.88 250 VAL B CA 1
ATOM 4025 C C . VAL B 1 250 ? -58.562 -4.477 8.305 1 72.88 250 VAL B C 1
ATOM 4027 O O . VAL B 1 250 ? -59.406 -4.934 9.102 1 72.88 250 VAL B O 1
ATOM 4030 N N . VAL B 1 251 ? -58.625 -3.201 7.965 1 68.88 251 VAL B N 1
ATOM 4031 C CA . VAL B 1 251 ? -59.5 -2.258 8.641 1 68.88 251 VAL B CA 1
ATOM 4032 C C . VAL B 1 251 ? -60.906 -2.332 8.039 1 68.88 251 VAL B C 1
ATOM 4034 O O . VAL B 1 251 ? -61.062 -2.201 6.82 1 68.88 251 VAL B O 1
ATOM 4037 N N . SER B 1 252 ? -61.906 -2.711 8.82 1 72.25 252 SER B N 1
ATOM 4038 C CA . SER B 1 252 ? -63.312 -2.734 8.414 1 72.25 252 SER B CA 1
ATOM 4039 C C . SER B 1 252 ? -63.844 -1.322 8.219 1 72.25 252 SER B C 1
ATOM 4041 O O . SER B 1 252 ? -63.312 -0.363 8.781 1 72.25 252 SER B O 1
ATOM 4043 N N . PRO B 1 253 ? -64.75 -1.215 7.258 1 67.69 253 PRO B N 1
ATOM 4044 C CA . PRO B 1 253 ? -65.375 0.104 7.066 1 67.69 253 PRO B CA 1
ATOM 4045 C C . PRO B 1 253 ? -65.875 0.717 8.367 1 67.69 253 PRO B C 1
ATOM 4047 O O . PRO B 1 253 ? -65.812 1.934 8.555 1 67.69 253 PRO B O 1
ATOM 4050 N N . GLU B 1 254 ? -66.312 -0.059 9.273 1 70 254 GLU B N 1
ATOM 4051 C CA . GLU B 1 254 ? -66.812 0.426 10.539 1 70 254 GLU B CA 1
ATOM 4052 C C . GLU B 1 254 ? -65.75 0.967 11.43 1 70 254 GLU B C 1
ATOM 4054 O O . GLU B 1 254 ? -65.875 2.006 12.078 1 70 254 GLU B O 1
ATOM 4059 N N . ARG B 1 255 ? -64.562 0.305 11.375 1 67.38 255 ARG B N 1
ATOM 4060 C CA . ARG B 1 255 ? -63.469 0.733 12.203 1 67.38 255 ARG B CA 1
ATOM 4061 C C . ARG B 1 255 ? -62.781 1.977 11.625 1 67.38 255 ARG B C 1
ATOM 4063 O O . ARG B 1 255 ? -62.312 2.84 12.367 1 67.38 255 ARG B O 1
ATOM 4070 N N . LEU B 1 256 ? -62.812 2.021 10.375 1 67 256 LEU B N 1
ATOM 4071 C CA . LEU B 1 256 ? -62.281 3.197 9.695 1 67 256 LEU B CA 1
ATOM 4072 C C . LEU B 1 256 ? -63.094 4.438 10.031 1 67 256 LEU B C 1
ATOM 4074 O O . LEU B 1 256 ? -62.531 5.516 10.258 1 67 256 LEU B O 1
ATOM 4078 N N . MET B 1 257 ? -64.438 4.211 10.148 1 68.31 257 MET B N 1
ATOM 4079 C CA . MET B 1 257 ? -65.312 5.281 10.562 1 68.31 257 MET B CA 1
ATOM 4080 C C . MET B 1 257 ? -65.062 5.676 12.016 1 68.31 257 MET B C 1
ATOM 4082 O O . MET B 1 257 ? -65.062 6.859 12.352 1 68.31 257 MET B O 1
ATOM 4086 N N . ALA B 1 258 ? -64.875 4.781 12.781 1 66.56 258 ALA B N 1
ATOM 4087 C CA . ALA B 1 258 ? -64.625 5.012 14.203 1 66.56 258 ALA B CA 1
ATOM 4088 C C . ALA B 1 258 ? -63.312 5.746 14.43 1 66.56 258 ALA B C 1
ATOM 4090 O O . ALA B 1 258 ? -63.219 6.633 15.289 1 66.56 258 ALA B O 1
ATOM 4091 N N . LEU B 1 259 ? -62.312 5.387 13.578 1 64.31 259 LEU B N 1
ATOM 4092 C CA . LEU B 1 259 ? -61 5.984 13.688 1 64.31 259 LEU B CA 1
ATOM 4093 C C . LEU B 1 259 ? -61 7.43 13.203 1 64.31 259 LEU B C 1
ATOM 4095 O O . LEU B 1 259 ? -60.312 8.289 13.781 1 64.31 259 LEU B O 1
ATOM 4099 N N . ARG B 1 260 ? -61.875 7.703 12.305 1 63.88 260 ARG B N 1
ATOM 4100 C CA . ARG B 1 260 ? -62 9.055 11.773 1 63.88 260 ARG B CA 1
ATOM 4101 C C . ARG B 1 260 ? -62.781 9.945 12.734 1 63.88 260 ARG B C 1
ATOM 4103 O O . ARG B 1 260 ? -62.5 11.141 12.836 1 63.88 260 ARG B O 1
ATOM 4110 N N . GLU B 1 261 ? -63.812 9.414 13.242 1 61.94 261 GLU B N 1
ATOM 4111 C CA . GLU B 1 261 ? -64.562 10.172 14.219 1 61.94 261 GLU B CA 1
ATOM 4112 C C . GLU B 1 261 ? -63.719 10.5 15.445 1 61.94 261 GLU B C 1
ATOM 4114 O O . GLU B 1 261 ? -63.875 11.578 16.031 1 61.94 261 GLU B O 1
ATOM 4119 N N . LYS B 1 262 ? -62.844 9.633 15.727 1 56.5 262 LYS B N 1
ATOM 4120 C CA . LYS B 1 262 ? -61.969 9.914 16.875 1 56.5 262 LYS B CA 1
ATOM 4121 C C . LYS B 1 262 ? -60.875 10.914 16.5 1 56.5 262 LYS B C 1
ATOM 4123 O O . LYS B 1 262 ? -60.406 11.672 17.359 1 56.5 262 LYS B O 1
ATOM 4128 N N . SER B 1 263 ? -60.281 10.797 15.336 1 52.03 263 SER B N 1
ATOM 4129 C CA . SER B 1 263 ? -59.25 11.727 14.922 1 52.03 263 SER B CA 1
ATOM 4130 C C . SER B 1 263 ? -59.781 13.148 14.812 1 52.03 263 SER B C 1
ATOM 4132 O O . SER B 1 263 ? -59.031 14.117 14.844 1 52.03 263 SER B O 1
ATOM 4134 N N . VAL B 1 264 ? -61.062 13.438 14.539 1 45.91 264 VAL B N 1
ATOM 4135 C CA . VAL B 1 264 ? -61.656 14.773 14.578 1 45.91 264 VAL B CA 1
ATOM 4136 C C . VAL B 1 264 ? -61.688 15.281 16.016 1 45.91 264 VAL B C 1
ATOM 4138 O O . VAL B 1 264 ? -61.938 16.453 16.266 1 45.91 264 VAL B O 1
ATOM 4141 N N . VAL B 1 265 ? -61.531 14.406 17 1 39.31 265 VAL B N 1
ATOM 4142 C CA . VAL B 1 265 ? -61.562 14.969 18.344 1 39.31 265 VAL B CA 1
ATOM 4143 C C . VAL B 1 265 ? -60.156 15.43 18.719 1 39.31 265 VAL B C 1
ATOM 4145 O O . VAL B 1 265 ? -59.969 16.156 19.703 1 39.31 265 VAL B O 1
ATOM 4148 N N . PHE B 1 266 ? -59 14.914 18.094 1 32.75 266 PHE B N 1
ATOM 4149 C CA . PHE B 1 266 ? -57.781 15.633 18.484 1 32.75 266 PHE B CA 1
ATOM 4150 C C . PHE B 1 266 ? -57.469 16.734 17.469 1 32.75 266 PHE B C 1
ATOM 4152 O O . PHE B 1 266 ? -57.75 16.609 16.281 1 32.75 266 PHE B O 1
#

Foldseek 3Di:
DKDKDQWADPVCFVVVQPDFKKKKWFWAPDPLTDIDIDIGGGRQWGDPDRFKIKGWAFDDQFFVLQLQLPPPPGQWMKIWDFDQDDFTKMKIWIFGKDWAFPPDPVQVVVCVVVVNDDDPRTGTMIMGRTRMMMMDRRVVRHHDDDDDDDCVSVVVLVVLVVVVVVPDVCSDSLVVCLARAQAHQLGGGGRPSSVVSCVVVVHDYDFDDDDCRRNVNCVVVCCVVVVVVVVVVVVVVVVVVVVVVVCVVPQDPVNVVVVVVVVVVD/DKDKDQWADPVCFVVVQPDFKKKKWFWAPDPLTDIDIDIGGGRQWGDPDRFKIKGWAFDDQFFVLQLQLPPPPGQWMKMWDFDQDDFTKMKIWIFGKDWAFPPDPVQVVVCVVVVNDDDPRTGTMIMGRTRMMMMDRRVVRHHDDDDDDDCVSVVVLVVLVVVVVVPDVCSDSLVVCLARAQAHQQGGGGRPSSVVSCVVVVHDYDFDDDDCRRNVNCVVVCVVVVVVVVVVVVVVVVVVVVVVVVCVVPQDPVNVVVVVVVVVVD

Sequence (532 aa):
MGVYYETIPDSLVSWIHSQHMFWVGTAPLSGQGHINISPKGGQQFGVIDERTFWYMDMTGSGVETHAHLHEKGNGRICVMFTAFSGPPKIVRIWGTGTPLENGTPEYTSFISAHKIEPSFSTRSIILVSVHQCGTSCGFSVPYYDFVGHRDILDKHFAAKEKKYREGDEKESMDRYWAWKSQKSIDGLPGMKRGVEVAKKEGIAPLKKMVGRWAPENRGGMGMEQKVEVGYLVLVLLLGMVIGGAMALSVVSPERLMALREKSVVFMGVYYETIPDSLVSWIHSQHMFWVGTAPLSGQGHINISPKGGQQFGVIDERTFWYMDMTGSGVETHAHLHEKGNGRICVMFTAFSGPPKIVRIWGTGTPLENGTPEYTSFISAHKIEPSFSTRSIILVSVHQCGTSCGFSVPYYDFVGHRDILDKHFAAKEKKYREGDEKESMDRYWAWKSQKSIDGLPGMKRGVEVAKKEGIAPLKKMVGRWAPENRGGMGMEQKVEVGYLVLVLLLGMVIGGAMALSVVSPERLMALREKSVVF

Nearest PDB structures (foldseek):
  3db0-assembly1_B  TM=6.712E-01  e=6.551E-05  Listeria innocua
  7eg5-assembly1_B  TM=6.412E-01  e=3.326E-05  Lactococcus lactis subsp. lactis Il1403
  6eci-assembly6_L  TM=6.526E-01  e=5.120E-05  Mycolicibacterium smegmatis MC2 155
  3u5w-assembly1_A-2  TM=6.365E-01  e=4.255E-05  Brucella abortus 2308
  3u0i-assembly1_A-2  TM=6.381E-01  e=6.160E-05  Brucella abortus 2308

Radius of gyration: 28.06 Å; Cα contacts (8 Å, |Δi|>4): 1126; chains: 2; bounding box: 92×78×53 Å

Secondary structure (DSSP, 8-state):
--EEESS--HHHHHHHHH-SEEEEEE--SSTTS--EEEEEESS-EEEEETTEEEEEEE--S--HHHHHHHSTT--EEEEEEE-SSSS--EEEEEEEEEEEETTSHHHHHHHHHTT----TTEEEEEEEEEEEEEEE--TTPPEEEEEE---HHHHHHHHHHHHHHTT-GGG-HHHHHHHHSSB-TTS-B--HHHHHHHHHHTPPPPP-S-GGGSGGG-TTTTHHHHHHHHHHHHHHHHHHHHHHHHHHHHS-HHHHHHHHHHHTT-/---EESS--HHHHHHHHH-SEEEEEE--SSTTS--EEEEEESS-EEEEETTEEEEEEE--S--HHHHHHHSTT--EEEEEEE-SSSS--EEEEEEEEEEEETTSHHHHHHHHHTT----TTEEEEEEEEEEEEEEE--TTPPEEEEEE---HHHHHHHHHHHHHHTT-GGG-HHHHHHHHSSB-TTS-B--HHHHHHHHHHTPPPPP-S-GGGSGGG-TTTTHHHHHHHHHHHHHHHHHHHHHHHHHHHHS-HHHHHHHHHHHTT-

Solvent-accessible surface area (backbone atoms only — not comparable to full-atom values): 27030 Å² total; per-residue (Å²): 132,57,51,51,31,52,38,54,54,75,88,46,49,66,60,60,67,68,43,61,47,37,34,39,24,31,48,49,63,52,67,83,45,65,53,39,74,44,82,44,39,55,74,62,54,46,72,81,50,52,43,34,36,38,34,60,39,63,68,59,76,67,20,51,60,46,13,25,34,62,35,86,84,56,10,56,31,21,40,38,38,70,37,36,55,84,72,55,32,27,41,39,38,32,32,39,37,43,76,28,41,59,89,38,70,67,26,53,51,50,32,62,76,67,71,54,83,76,62,90,62,41,44,26,39,37,37,28,47,39,54,34,22,34,37,40,55,37,39,47,45,36,35,35,44,83,72,46,75,51,60,53,49,60,51,54,51,50,52,32,47,51,46,27,75,74,65,40,68,83,44,31,67,58,54,46,29,8,28,34,19,18,41,20,58,71,60,39,56,17,40,63,70,12,38,51,45,12,64,76,68,68,45,68,59,63,86,53,47,40,69,72,63,11,47,88,55,36,67,75,66,52,49,58,57,44,44,50,50,44,46,48,49,48,38,22,50,50,15,16,53,51,20,18,53,48,40,64,69,67,54,47,51,68,54,52,50,52,54,50,63,51,53,72,72,103,130,58,51,54,30,51,38,53,53,76,88,46,50,66,61,61,67,67,44,61,48,38,35,38,23,30,50,50,63,52,70,84,44,66,52,39,75,43,81,44,40,53,73,63,53,48,73,81,50,52,42,34,37,38,34,60,40,63,66,58,75,67,21,50,60,47,14,25,36,63,36,88,86,54,11,54,31,21,39,37,39,69,37,36,56,83,73,55,31,27,41,38,39,31,32,39,37,44,77,28,40,61,90,38,70,66,26,53,51,49,33,62,76,66,71,53,83,76,62,91,62,42,45,25,40,36,36,27,47,38,55,34,23,36,37,39,57,37,40,47,45,37,37,36,43,83,72,45,75,50,61,53,48,60,52,53,51,50,54,32,46,52,44,26,74,73,66,39,69,82,43,32,67,59,55,46,30,8,28,33,18,19,40,20,60,72,58,38,57,18,39,64,70,12,38,51,44,12,64,76,70,67,45,68,60,65,86,54,46,40,71,72,64,11,47,89,56,36,69,75,66,53,48,60,58,46,43,50,52,43,46,48,50,48,38,23,50,51,15,17,54,51,20,18,52,49,40,65,68,67,53,47,50,66,53,52,47,53,52,49,61,52,53,71,71,102

pLDDT: mean 89.94, std 14.83, range [31.81, 98.94]